Protein AF-A0A9N8EGM0-F1 (afdb_monomer)

Sequence (379 aa):
MAATSPTTTTRTTTRTMGLSFDENESVSNCSEKTCSTTTSTMASPESAFSLMVEGDYTYAPTSSAMAKSAMAILETRIGERLASSSSSGELRLLSMKESFDRSILTQFYEELMIPNFPLEEERDDLEDWLLYLDPTFSKEEEEDSDNDGPQDGTSMDVLILTIDNGTTTTILGGIAFEYYPQAQVGLLSYMVVSTEFRRLGILGTLHPVFCHALQGLHELTTQAHTPIAAILAETNTATAGDVPTQVARKRHEILFKLGYRLLQFPYVQPPLATDGESFDDIMLLLYVGNNSSNSSQSTSTSSMDTTILYKYVLDFYYSVFGTNQEPLFQDHWYFQLVTWYQQQCPSTHIQTQLPWEDVTPTFLAQMKQQQQQQQEEGK

Foldseek 3Di:
DDDDDDDPPDDDDAAFFFPDDDPDDDDDDDDDDDDDDDDDDDDDDDDDDDDDDPPPLDQDLCPDPLNVVLVVLLCVLVVVVCVVVPQDWDKGKDKLQNPNDLVVLVCCCVVKVCVRRVDPQHDDDSVVVCCQRPPVNVPPVVVPDPPPDDPQAKHKMKIWIWTGRPPDIDTAWIWIKIAQAQLLEIEGRHTTGDNVNPPSCSCLSCVVSVLVSSQSVNCVSVVDNDGRQWYKYKGFACVRPVDPSVSRQVVVVVCLVSQKWFWLALDWADRLDPPGDIHRRMTMITRPDCPDDDPPDDPPDQKDFLVSVLSVVVSNCCNRPNPVCVVVCCPPLVNLLSVVCCVVPRIIGTHNDDDDHNNNVVSSVVSVVVVVVVVVVVD

Solvent-accessible surface area (backbone atoms only — not comparable to full-atom values): 22826 Å² total; per-residue (Å²): 139,84,85,79,77,82,82,81,78,82,77,88,80,71,64,58,60,50,69,67,75,80,92,82,73,85,86,76,88,80,83,86,80,90,82,91,84,86,90,82,91,82,83,89,89,83,90,86,83,91,73,89,71,86,70,81,69,76,71,49,52,60,78,30,75,59,26,51,54,33,47,58,54,45,51,55,58,48,44,66,59,36,71,75,66,82,60,77,53,51,78,46,68,44,34,33,59,72,59,64,46,71,67,60,53,50,48,45,40,62,70,47,43,41,77,36,40,72,51,66,94,52,45,84,54,70,67,60,52,42,57,65,38,39,83,69,54,65,59,67,64,58,77,77,50,95,63,93,59,86,77,84,57,69,45,54,43,36,41,38,35,34,35,38,55,91,84,54,76,45,72,45,31,38,40,34,33,38,35,35,64,92,32,34,30,28,37,47,75,44,62,50,57,35,80,92,52,55,93,67,50,58,67,76,46,45,47,62,35,52,56,53,34,47,42,41,52,46,25,54,74,68,75,40,96,63,80,62,73,43,42,36,34,69,35,41,33,59,74,28,88,79,49,60,42,68,58,33,47,50,47,50,55,52,42,41,74,70,21,35,30,42,42,66,49,65,41,55,46,74,40,86,46,99,87,50,70,65,35,69,39,36,41,43,28,37,55,73,56,78,80,71,80,83,80,82,85,68,92,68,74,58,49,47,61,23,66,45,57,50,35,39,54,51,48,54,50,34,66,63,62,39,78,90,45,56,78,69,49,66,73,34,69,65,48,47,49,51,56,50,43,43,73,77,35,62,57,30,43,45,45,86,58,83,82,79,75,85,46,30,70,60,52,52,51,52,53,54,52,52,55,51,52,53,60,60,74,75,106

Structure (mmCIF, N/CA/C/O backbone):
data_AF-A0A9N8EGM0-F1
#
_entry.id   AF-A0A9N8EGM0-F1
#
loop_
_atom_site.group_PDB
_atom_site.id
_atom_site.type_symbol
_atom_site.label_atom_id
_atom_site.label_alt_id
_atom_site.label_comp_id
_atom_site.label_asym_id
_atom_site.label_entity_id
_atom_site.label_seq_id
_atom_site.pdbx_PDB_ins_code
_atom_site.Cartn_x
_atom_site.Cartn_y
_atom_site.Cartn_z
_atom_site.occupancy
_atom_site.B_iso_or_equiv
_atom_site.auth_seq_id
_atom_site.auth_comp_id
_atom_site.auth_asym_id
_atom_site.auth_atom_id
_atom_site.pdbx_PDB_model_num
ATOM 1 N N . MET A 1 1 ? -1.910 -49.628 -32.314 1.00 38.88 1 MET A N 1
ATOM 2 C CA . MET A 1 1 ? -1.921 -49.003 -30.977 1.00 38.88 1 MET A CA 1
ATOM 3 C C . MET A 1 1 ? -1.438 -47.578 -31.160 1.00 38.88 1 MET A C 1
ATOM 5 O O . MET A 1 1 ? -0.250 -47.377 -31.356 1.00 38.88 1 MET A O 1
ATOM 9 N N . ALA A 1 2 ? -2.371 -46.634 -31.267 1.00 32.16 2 ALA A N 1
ATOM 10 C CA . ALA A 1 2 ? -2.066 -45.214 -31.396 1.00 32.16 2 ALA A CA 1
ATOM 11 C C . ALA A 1 2 ? -2.042 -44.620 -29.985 1.00 32.16 2 ALA A C 1
ATOM 13 O O . ALA A 1 2 ? -3.031 -44.738 -29.263 1.00 32.16 2 ALA A O 1
ATOM 14 N N . ALA A 1 3 ? -0.900 -44.067 -29.584 1.00 28.73 3 ALA A N 1
ATOM 15 C CA . ALA A 1 3 ? -0.758 -43.348 -28.329 1.00 28.73 3 ALA A CA 1
ATOM 16 C C . ALA A 1 3 ? -1.351 -41.946 -28.512 1.00 28.73 3 ALA A C 1
ATOM 18 O O . ALA A 1 3 ? -0.876 -41.163 -29.331 1.00 28.73 3 ALA A O 1
ATOM 19 N N . THR A 1 4 ? -2.430 -41.665 -27.792 1.00 28.89 4 THR A N 1
ATOM 20 C CA . THR A 1 4 ? -3.012 -40.332 -27.659 1.00 28.89 4 THR A CA 1
ATOM 21 C C . THR A 1 4 ? -2.187 -39.539 -26.652 1.00 28.89 4 THR A C 1
ATOM 23 O O . THR A 1 4 ? -2.102 -39.931 -25.488 1.00 28.89 4 THR A O 1
ATOM 26 N N . SER A 1 5 ? -1.571 -38.448 -27.103 1.00 27.02 5 SER A N 1
ATOM 27 C CA . SER A 1 5 ? -0.912 -37.471 -26.235 1.00 27.02 5 SER A CA 1
ATOM 28 C C . SER A 1 5 ? -1.939 -36.788 -25.321 1.00 27.02 5 SER A C 1
ATOM 30 O O . SER A 1 5 ? -3.056 -36.526 -25.776 1.00 27.02 5 SER A O 1
ATOM 32 N N . PRO A 1 6 ? -1.596 -36.489 -24.057 1.00 27.73 6 PRO A N 1
ATOM 33 C CA . PRO A 1 6 ? -2.496 -35.785 -23.159 1.00 27.73 6 PRO A CA 1
ATOM 34 C C . PRO A 1 6 ? -2.598 -34.315 -23.573 1.00 27.73 6 PRO A C 1
ATOM 36 O O . PRO A 1 6 ? -1.595 -33.618 -23.716 1.00 27.73 6 PRO A O 1
ATOM 39 N N . THR A 1 7 ? -3.827 -33.851 -23.773 1.00 26.02 7 THR A N 1
ATOM 40 C CA . THR A 1 7 ? -4.149 -32.436 -23.944 1.00 26.02 7 THR A CA 1
ATOM 41 C C . THR A 1 7 ? -4.064 -31.768 -22.575 1.00 26.02 7 THR A C 1
ATOM 43 O O . THR A 1 7 ? -4.997 -31.860 -21.777 1.00 26.02 7 THR A O 1
ATOM 46 N N . THR A 1 8 ? -2.938 -31.124 -22.276 1.00 24.61 8 THR A N 1
ATOM 47 C CA . THR A 1 8 ? -2.815 -30.256 -21.101 1.00 24.61 8 THR A CA 1
ATOM 48 C C . THR A 1 8 ? -3.706 -29.043 -21.331 1.00 24.61 8 THR A C 1
ATOM 50 O O . THR A 1 8 ? -3.424 -28.201 -22.178 1.00 24.61 8 THR A O 1
ATOM 53 N N . THR A 1 9 ? -4.837 -29.000 -20.632 1.00 23.77 9 THR A N 1
ATOM 54 C CA . THR A 1 9 ? -5.696 -27.817 -20.594 1.00 23.77 9 THR A CA 1
ATOM 55 C C . THR A 1 9 ? -5.138 -26.930 -19.491 1.00 23.77 9 THR A C 1
ATOM 57 O O . THR A 1 9 ? -5.425 -27.159 -18.320 1.00 23.77 9 THR A O 1
ATOM 60 N N . THR A 1 10 ? -4.268 -25.989 -19.849 1.00 24.66 10 THR A N 1
ATOM 61 C CA . THR A 1 10 ? -3.807 -24.939 -18.937 1.00 24.66 10 THR A CA 1
ATOM 62 C C . THR A 1 10 ? -5.006 -24.067 -18.592 1.00 24.66 10 THR A C 1
ATOM 64 O O . THR A 1 10 ? -5.648 -23.485 -19.468 1.00 24.66 10 THR A O 1
ATOM 67 N N . ARG A 1 11 ? -5.372 -24.070 -17.313 1.00 22.64 11 ARG A N 1
ATOM 68 C CA . ARG A 1 11 ? -6.429 -23.233 -16.760 1.00 22.64 11 ARG A CA 1
ATOM 69 C C . ARG A 1 11 ? -5.719 -22.004 -16.206 1.00 22.64 11 ARG A C 1
ATOM 71 O O . ARG A 1 11 ? -5.099 -22.097 -15.161 1.00 22.64 11 ARG A O 1
ATOM 78 N N . THR A 1 12 ? -5.732 -20.919 -16.969 1.00 25.48 12 THR A N 1
ATOM 79 C CA . THR A 1 12 ? -5.221 -19.618 -16.531 1.00 25.48 12 THR A CA 1
ATOM 80 C C . THR A 1 12 ? -6.223 -19.054 -15.527 1.00 25.48 12 THR A C 1
ATOM 82 O O . THR A 1 12 ? -7.371 -18.791 -15.897 1.00 25.48 12 THR A O 1
ATOM 85 N N . THR A 1 13 ? -5.828 -18.980 -14.259 1.00 27.70 13 THR A N 1
ATOM 86 C CA . THR A 1 13 ? -6.572 -18.295 -13.195 1.00 27.70 13 THR A CA 1
ATOM 87 C C . THR A 1 13 ? -5.929 -16.923 -12.999 1.00 27.70 13 THR A C 1
ATOM 89 O O . THR A 1 13 ? -4.714 -16.785 -13.094 1.00 27.70 13 THR A O 1
ATOM 92 N N . THR A 1 14 ? -6.755 -15.900 -12.827 1.00 32.53 14 THR A N 1
ATOM 93 C CA . THR A 1 14 ? -6.389 -14.481 -12.902 1.00 32.53 14 THR A CA 1
ATOM 94 C C . THR A 1 14 ? -6.472 -13.889 -11.487 1.00 32.53 14 THR A C 1
ATOM 96 O O . THR A 1 14 ? -7.523 -14.050 -10.872 1.00 32.53 14 THR A O 1
ATOM 99 N N . ARG A 1 15 ? -5.366 -13.288 -11.004 1.00 44.50 15 ARG A N 1
ATOM 100 C CA . ARG A 1 15 ? -5.116 -12.666 -9.681 1.00 44.50 15 ARG A CA 1
ATOM 101 C C . ARG A 1 15 ? -5.766 -11.258 -9.532 1.00 44.50 15 ARG A C 1
ATOM 103 O O . ARG A 1 15 ? -6.299 -10.757 -10.503 1.00 44.50 15 ARG A O 1
ATOM 110 N N . THR A 1 16 ? -5.791 -10.582 -8.373 1.00 40.62 16 THR A N 1
ATOM 111 C CA . THR A 1 16 ? -6.508 -9.301 -8.191 1.00 40.62 16 THR A CA 1
ATOM 112 C C . THR A 1 16 ? -6.290 -8.644 -6.826 1.00 40.62 16 THR A C 1
ATOM 114 O O . THR A 1 16 ? -6.201 -9.268 -5.782 1.00 40.62 16 THR A O 1
ATOM 117 N N . MET A 1 17 ? -6.311 -7.310 -6.802 1.00 37.22 17 MET A N 1
ATOM 118 C CA . MET A 1 17 ? -6.291 -6.499 -5.580 1.00 37.22 17 MET A CA 1
ATOM 119 C C . MET A 1 17 ? -7.716 -6.163 -5.089 1.00 37.22 17 MET A C 1
ATOM 121 O O . MET A 1 17 ? -8.394 -5.257 -5.586 1.00 37.22 17 MET A O 1
ATOM 125 N N . GLY A 1 18 ? -8.196 -6.914 -4.098 1.00 37.28 18 GLY A N 1
ATOM 126 C CA . GLY A 1 18 ? -9.577 -6.942 -3.604 1.00 37.28 18 GLY A CA 1
ATOM 127 C C . GLY A 1 18 ? -10.049 -5.830 -2.645 1.00 37.28 18 GLY A C 1
ATOM 128 O O . GLY A 1 18 ? -10.349 -6.118 -1.497 1.00 37.28 18 GLY A O 1
ATOM 129 N N . LEU A 1 19 ? -10.279 -4.574 -3.059 1.00 52.28 19 LEU A N 1
ATOM 130 C CA . LEU A 1 19 ? -11.170 -3.730 -2.228 1.00 52.28 19 LEU A CA 1
ATOM 131 C C . LEU A 1 19 ? -12.588 -4.325 -2.238 1.00 52.28 19 LEU A C 1
ATOM 133 O O . LEU A 1 19 ? -13.253 -4.357 -3.281 1.00 52.28 19 LEU A O 1
ATOM 137 N N . SER A 1 20 ? -13.081 -4.781 -1.098 1.00 40.19 20 SER A N 1
ATOM 138 C CA . SER A 1 20 ? -14.427 -5.332 -1.015 1.00 40.19 20 SER A CA 1
ATOM 139 C C . SER A 1 20 ? -15.485 -4.239 -0.890 1.00 40.19 20 SER A C 1
ATOM 141 O O . SER A 1 20 ? -15.407 -3.339 -0.047 1.00 40.19 20 SER A O 1
ATOM 143 N N . PHE A 1 21 ? -16.525 -4.339 -1.714 1.00 55.41 21 PHE A N 1
ATOM 144 C CA . PHE A 1 21 ? -17.699 -3.477 -1.633 1.00 55.41 21 PHE A CA 1
ATOM 145 C C . PHE A 1 21 ? -18.965 -4.284 -1.890 1.00 55.41 21 PHE A C 1
ATOM 147 O O . PHE A 1 21 ? -18.980 -5.162 -2.744 1.00 55.41 21 PHE A O 1
ATOM 154 N N . ASP A 1 22 ? -20.029 -3.944 -1.166 1.00 42.53 22 ASP A N 1
ATOM 155 C CA . ASP A 1 22 ? -21.383 -4.379 -1.491 1.00 42.53 22 ASP A CA 1
ATOM 156 C C . ASP A 1 22 ? -21.925 -3.543 -2.657 1.00 42.53 22 ASP A C 1
ATOM 158 O O . ASP A 1 22 ? -21.827 -2.313 -2.656 1.00 42.53 22 ASP A O 1
ATOM 162 N N . GLU A 1 23 ? -22.517 -4.216 -3.645 1.00 40.66 23 GLU A N 1
ATOM 163 C CA . GLU A 1 23 ? -22.975 -3.637 -4.920 1.00 40.66 23 GLU A CA 1
ATOM 164 C C . GLU A 1 23 ? -24.218 -2.732 -4.802 1.00 40.66 23 GLU A C 1
ATOM 166 O O . GLU A 1 23 ? -24.586 -2.044 -5.752 1.00 40.66 23 GLU A O 1
ATOM 171 N N . ASN A 1 24 ? -24.860 -2.673 -3.634 1.00 35.03 24 ASN A N 1
ATOM 172 C CA . ASN A 1 24 ? -26.132 -1.980 -3.441 1.00 35.03 24 ASN A CA 1
ATOM 173 C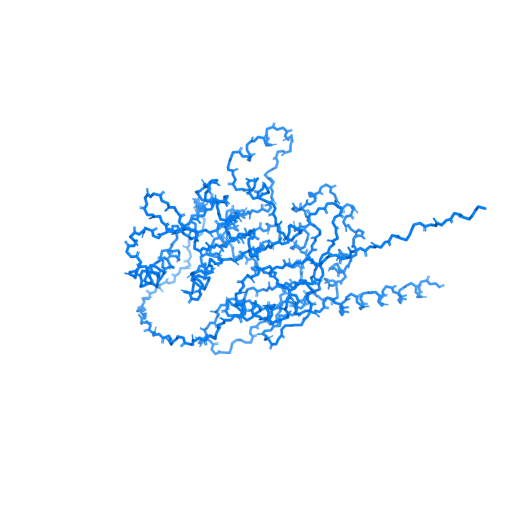 C . ASN A 1 24 ? -26.014 -0.841 -2.432 1.00 35.03 24 ASN A C 1
ATOM 175 O O . ASN A 1 24 ? -26.477 -1.009 -1.314 1.00 35.03 24 ASN A O 1
ATOM 179 N N . GLU A 1 25 ? -25.464 0.326 -2.790 1.00 38.78 25 GLU A N 1
ATOM 180 C CA . GLU A 1 25 ? -25.809 1.567 -2.070 1.00 38.78 25 GLU A CA 1
ATOM 181 C C . GLU A 1 25 ? -25.301 2.852 -2.741 1.00 38.78 25 GLU A C 1
ATOM 183 O O . GLU A 1 25 ? -24.112 3.062 -2.985 1.00 38.78 25 GLU A O 1
ATOM 188 N N . SER A 1 26 ? -26.244 3.758 -3.002 1.00 33.50 26 SER A N 1
ATOM 189 C CA . SER A 1 26 ? -26.018 5.091 -3.556 1.00 33.50 26 SER A CA 1
ATOM 190 C C . SER A 1 26 ? -25.208 5.979 -2.606 1.00 33.50 26 SER A C 1
ATOM 192 O O . SER A 1 26 ? -25.538 6.114 -1.428 1.00 33.50 26 SER A O 1
ATOM 194 N N . VAL A 1 27 ? -24.183 6.644 -3.140 1.00 33.25 27 VAL A N 1
ATOM 195 C CA . VAL A 1 27 ? -23.317 7.575 -2.405 1.00 33.25 27 VAL A CA 1
ATOM 196 C C . VAL A 1 27 ? -24.083 8.864 -2.081 1.00 33.25 27 VAL A C 1
ATOM 198 O O . VAL A 1 27 ? -24.396 9.641 -2.981 1.00 33.25 27 VAL A O 1
ATOM 201 N N . SER A 1 28 ? -24.367 9.118 -0.802 1.00 32.62 28 SER A N 1
ATOM 202 C CA . SER A 1 28 ? -24.868 10.415 -0.334 1.00 32.62 28 SER A CA 1
ATOM 203 C C . SER A 1 28 ? -23.703 11.376 -0.076 1.00 32.62 28 SER A C 1
ATOM 205 O O . SER A 1 28 ? -22.815 11.076 0.722 1.00 32.62 28 SER A O 1
ATOM 207 N N . ASN A 1 29 ? -23.715 12.541 -0.726 1.00 28.80 29 ASN A N 1
ATOM 208 C CA . ASN A 1 29 ? -22.744 13.613 -0.496 1.00 28.80 29 ASN A CA 1
ATOM 209 C C . ASN A 1 29 ? -22.949 14.242 0.893 1.00 28.80 29 ASN A C 1
ATOM 211 O O . ASN A 1 29 ? -23.979 14.868 1.138 1.00 28.80 29 ASN A O 1
ATOM 215 N N . CYS A 1 30 ? -21.958 14.120 1.778 1.00 29.62 30 CYS A N 1
ATOM 216 C CA . CYS A 1 30 ? -21.885 14.890 3.021 1.00 29.62 30 CYS A CA 1
ATOM 217 C C . CYS A 1 30 ? -21.106 16.188 2.774 1.00 29.62 30 CYS A C 1
ATOM 219 O O . CYS A 1 30 ? -19.978 16.160 2.291 1.00 29.62 30 CYS A O 1
ATOM 221 N N . SER A 1 31 ? -21.727 17.325 3.089 1.00 30.48 31 SER A N 1
ATOM 222 C CA . SER A 1 31 ? -21.170 18.670 2.929 1.00 30.48 31 SER A CA 1
ATOM 223 C C . SER A 1 31 ? -20.114 18.989 3.992 1.00 30.48 31 SER A C 1
ATOM 225 O O . SER A 1 31 ? -20.385 18.862 5.188 1.00 30.48 31 SER A O 1
ATOM 227 N N . GLU A 1 32 ? -18.950 19.467 3.559 1.00 31.20 32 GLU A N 1
ATOM 228 C CA . GLU A 1 32 ? -17.853 19.923 4.416 1.00 31.20 32 GLU A CA 1
ATOM 229 C C . GLU A 1 32 ? -18.205 21.222 5.164 1.00 31.20 32 GLU A C 1
ATOM 231 O O . GLU A 1 32 ? -18.723 22.179 4.585 1.00 31.20 32 GLU A O 1
ATOM 236 N N . LYS A 1 33 ? -17.897 21.269 6.468 1.00 30.83 33 LYS A N 1
ATOM 237 C CA . LYS A 1 33 ? -17.886 22.496 7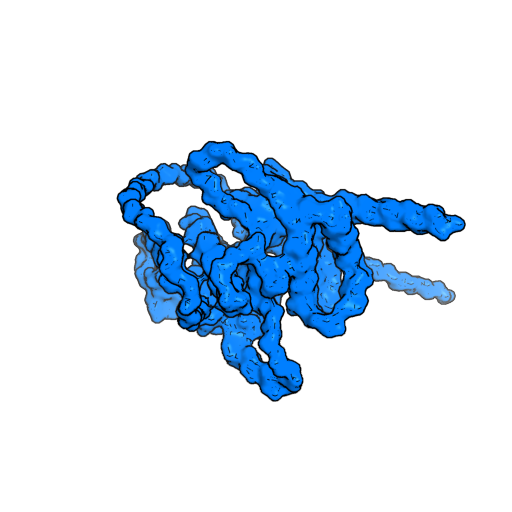.280 1.00 30.83 33 LYS A CA 1
ATOM 238 C C . LYS A 1 33 ? -16.440 22.942 7.496 1.00 30.83 33 LYS A C 1
ATOM 240 O O . LYS A 1 33 ? -15.604 22.168 7.948 1.00 30.83 33 LYS A O 1
ATOM 245 N N . THR A 1 34 ? -16.181 24.209 7.198 1.00 28.80 34 THR A N 1
ATOM 246 C CA . THR A 1 34 ? -14.891 24.899 7.320 1.00 28.80 34 THR A CA 1
ATOM 247 C C . THR A 1 34 ? -14.480 25.129 8.778 1.00 28.80 34 THR A C 1
ATOM 249 O O . THR A 1 34 ? -15.275 25.652 9.561 1.00 28.80 34 THR A O 1
ATOM 252 N N . CYS A 1 35 ? -13.223 24.821 9.116 1.00 26.72 35 CYS A N 1
ATOM 253 C CA . CYS A 1 35 ? -12.574 25.159 10.387 1.00 26.72 35 CYS A CA 1
ATOM 254 C C . CYS A 1 35 ? -11.523 26.263 10.159 1.00 26.72 35 CYS A C 1
ATOM 256 O O . CYS A 1 35 ? -10.780 26.218 9.181 1.00 26.72 35 CYS A O 1
ATOM 258 N N . SER A 1 36 ? -11.490 27.276 11.027 1.00 26.17 36 SER A N 1
ATOM 259 C CA . SER A 1 36 ? -10.617 28.453 10.928 1.00 26.17 36 SER A CA 1
ATOM 260 C C . SER A 1 36 ? -9.277 28.240 11.637 1.00 26.17 36 SER A C 1
ATOM 262 O O . SER A 1 36 ? -9.265 27.874 12.812 1.00 26.17 36 SER A O 1
ATOM 264 N N . THR A 1 37 ? -8.166 28.546 10.966 1.00 29.00 37 THR A N 1
ATOM 265 C CA . THR A 1 37 ? -6.802 28.424 11.510 1.00 29.00 37 THR A CA 1
ATOM 266 C C . THR A 1 37 ? -6.198 29.796 11.821 1.00 29.00 37 THR A C 1
ATOM 268 O O . THR A 1 37 ? -6.282 30.721 11.015 1.00 29.00 37 THR A O 1
ATOM 271 N N . THR A 1 38 ? -5.565 29.919 12.988 1.00 26.30 38 THR A N 1
ATOM 272 C CA . THR A 1 38 ? -4.869 31.124 13.465 1.00 26.30 38 THR A CA 1
ATOM 273 C C . THR A 1 38 ? -3.389 31.071 13.073 1.00 26.30 38 THR A C 1
ATOM 275 O O . THR A 1 38 ? -2.711 30.084 13.345 1.00 26.30 38 THR A O 1
ATOM 278 N N . THR A 1 39 ? -2.871 32.130 12.451 1.00 28.05 39 THR A N 1
ATOM 279 C CA . THR A 1 39 ? -1.471 32.255 12.005 1.00 28.05 39 THR A CA 1
ATOM 280 C C . THR A 1 39 ? -0.544 32.748 13.118 1.00 28.05 39 THR A C 1
ATOM 282 O O . THR A 1 39 ? -0.820 33.777 13.733 1.00 28.05 39 THR A O 1
ATOM 285 N N . SER A 1 40 ? 0.585 32.060 13.316 1.00 28.16 40 SER A N 1
ATOM 286 C CA . SER A 1 40 ? 1.709 32.489 14.159 1.00 28.16 40 SER A CA 1
ATOM 287 C C . SER A 1 40 ? 2.974 32.620 13.306 1.00 28.16 40 SER A C 1
ATOM 289 O O . SER A 1 40 ? 3.268 31.753 12.485 1.00 28.16 40 SER A O 1
ATOM 291 N N . THR A 1 41 ? 3.694 33.724 13.481 1.00 33.88 41 THR A N 1
ATOM 292 C CA . THR A 1 41 ? 4.868 34.133 12.701 1.00 33.88 41 THR A CA 1
ATOM 293 C C . THR A 1 41 ? 6.141 33.528 13.300 1.00 33.88 41 THR A C 1
ATOM 295 O O . THR A 1 41 ? 6.397 33.723 14.487 1.00 33.88 41 THR A O 1
ATOM 298 N N . MET A 1 42 ? 6.969 32.849 12.498 1.00 31.95 42 MET A N 1
ATOM 299 C CA . MET A 1 42 ? 8.294 32.369 12.921 1.00 31.95 42 MET A CA 1
ATOM 300 C C . MET A 1 42 ? 9.434 32.990 12.110 1.00 31.95 42 MET A C 1
ATOM 302 O O . MET A 1 42 ? 9.303 33.268 10.919 1.00 31.95 42 MET A O 1
ATOM 306 N N . ALA A 1 43 ? 10.532 33.240 12.824 1.00 34.34 43 ALA A N 1
ATOM 307 C CA . ALA A 1 43 ? 11.764 33.861 12.363 1.00 34.34 43 ALA A CA 1
ATOM 308 C C . ALA A 1 43 ? 12.716 32.853 11.691 1.00 34.34 43 ALA A C 1
ATOM 310 O O . ALA A 1 43 ? 12.658 31.652 11.939 1.00 34.34 43 ALA A O 1
ATOM 311 N N . SER A 1 44 ? 13.596 33.395 10.849 1.00 38.66 44 SER A N 1
ATOM 312 C CA . SER A 1 44 ? 14.546 32.703 9.967 1.00 38.66 44 SER A CA 1
ATOM 313 C C . SER A 1 44 ? 15.661 31.953 10.716 1.00 38.66 44 SER A C 1
ATOM 315 O O . SER A 1 44 ? 16.240 32.544 11.632 1.00 38.66 44 SER A O 1
ATOM 317 N N . PRO A 1 45 ? 16.060 30.738 10.281 1.00 40.72 45 PRO A N 1
ATOM 318 C CA . PRO A 1 45 ? 17.259 30.076 10.774 1.00 40.72 45 PRO A CA 1
ATOM 319 C C . PRO A 1 45 ? 18.296 29.890 9.655 1.00 40.72 45 PRO A C 1
ATOM 321 O O . PRO A 1 45 ? 18.153 29.041 8.783 1.00 40.72 45 PRO A O 1
ATOM 324 N N . GLU A 1 46 ? 19.390 30.639 9.723 1.00 35.53 46 GLU A N 1
ATOM 325 C CA . GLU A 1 46 ? 20.666 30.215 9.143 1.00 35.53 46 GLU A CA 1
ATOM 326 C C . GLU A 1 46 ? 21.718 30.307 10.253 1.00 35.53 46 GLU A C 1
ATOM 328 O O . GLU A 1 46 ? 21.698 31.256 11.033 1.00 35.53 46 GLU A O 1
ATOM 333 N N . SER A 1 47 ? 22.632 29.331 10.305 1.00 41.19 47 SER A N 1
ATOM 334 C CA . SER A 1 47 ? 23.779 29.222 11.230 1.00 41.19 47 SER A CA 1
ATOM 335 C C . SER A 1 47 ? 23.578 28.434 12.539 1.00 41.19 47 SER A C 1
ATOM 337 O O . SER A 1 47 ? 23.791 28.960 13.631 1.00 41.19 47 SER A O 1
ATOM 339 N N . ALA A 1 48 ? 23.323 27.126 12.424 1.00 38.22 48 ALA A N 1
ATOM 340 C CA . ALA A 1 48 ? 23.796 26.133 13.399 1.00 38.22 48 ALA A CA 1
ATOM 341 C C . ALA A 1 48 ? 23.814 24.730 12.762 1.00 38.22 48 ALA A C 1
ATOM 343 O O . ALA A 1 48 ? 22.846 23.986 12.864 1.00 38.22 48 ALA A O 1
ATOM 344 N N . PHE A 1 49 ? 24.902 24.370 12.078 1.00 44.62 49 PHE A N 1
ATOM 345 C CA . PHE A 1 49 ? 25.137 22.996 11.623 1.00 44.62 49 PHE A CA 1
ATOM 346 C C . PHE A 1 49 ? 26.459 22.502 12.209 1.00 44.62 49 PHE A C 1
ATOM 348 O O . PHE A 1 49 ? 27.457 23.220 12.167 1.00 44.62 49 PHE A O 1
ATOM 355 N N . SER A 1 50 ? 26.442 21.267 12.713 1.00 42.28 50 SER A N 1
ATOM 356 C CA . SER A 1 50 ? 27.547 20.519 13.335 1.00 42.28 50 SER A CA 1
ATOM 357 C C . SER A 1 50 ? 27.573 20.500 14.871 1.00 42.28 50 SER A C 1
ATOM 359 O O . SER A 1 50 ? 28.532 20.901 15.527 1.00 42.28 50 SER A O 1
ATOM 361 N N . LEU A 1 51 ? 26.497 19.956 15.438 1.00 41.22 51 LEU A N 1
ATOM 362 C CA . LEU A 1 51 ? 26.537 19.113 16.632 1.00 41.22 51 LEU A CA 1
ATOM 363 C C . LEU A 1 51 ? 25.691 17.889 16.278 1.00 41.22 51 LEU A C 1
ATOM 365 O O . LEU A 1 51 ? 24.533 18.046 15.900 1.00 41.22 51 LEU A O 1
ATOM 369 N N . MET A 1 52 ? 26.307 16.706 16.291 1.00 41.47 52 MET A N 1
ATOM 370 C CA . MET A 1 52 ? 25.649 15.427 16.025 1.00 41.47 52 MET A CA 1
ATOM 371 C C . MET A 1 52 ? 24.468 15.271 16.981 1.00 41.47 52 MET A C 1
ATOM 373 O O . MET A 1 52 ? 24.653 15.076 18.180 1.00 41.47 52 MET A O 1
ATOM 377 N N . VAL A 1 53 ? 23.260 15.423 16.447 1.00 48.22 53 VAL A N 1
ATOM 378 C CA . VAL A 1 53 ? 22.042 14.999 17.121 1.00 48.22 53 VAL A CA 1
ATOM 379 C C . VAL A 1 53 ? 21.970 13.502 16.858 1.00 48.22 53 VAL A C 1
ATOM 381 O O . VAL A 1 53 ? 21.717 13.095 15.727 1.00 48.22 53 VAL A O 1
ATOM 384 N N . GLU A 1 54 ? 22.254 12.689 17.874 1.00 55.25 54 GLU A N 1
ATOM 385 C CA . GLU A 1 54 ? 21.725 11.325 17.942 1.00 55.25 54 GLU A CA 1
ATOM 386 C C . GLU A 1 54 ? 20.200 11.476 17.970 1.00 55.25 54 GLU A C 1
ATOM 388 O O . GLU A 1 54 ? 19.587 11.664 19.020 1.00 55.25 54 GLU A O 1
ATOM 393 N N . GLY A 1 55 ? 19.606 11.577 16.781 1.00 59.00 55 GLY A N 1
ATOM 394 C CA . GLY A 1 55 ? 18.168 11.610 16.615 1.00 59.00 55 GLY A CA 1
ATOM 395 C C . GLY A 1 55 ? 17.655 10.234 16.983 1.00 59.00 55 GLY A C 1
ATOM 396 O O . GLY A 1 55 ? 17.967 9.261 16.304 1.00 59.00 55 GLY A O 1
ATOM 397 N N . ASP A 1 56 ? 16.919 10.148 18.082 1.00 76.88 56 ASP A N 1
ATOM 398 C CA . ASP A 1 56 ? 16.145 8.962 18.418 1.00 76.88 56 ASP A CA 1
ATOM 399 C C . ASP A 1 56 ? 15.046 8.826 17.349 1.00 76.88 56 ASP A C 1
ATOM 401 O O . ASP A 1 56 ? 14.015 9.502 17.404 1.00 76.88 56 ASP A O 1
ATOM 405 N N . TYR A 1 57 ? 15.324 8.048 16.297 1.00 79.56 57 TYR A N 1
ATOM 406 C CA . TYR A 1 57 ? 14.369 7.717 15.240 1.00 79.56 57 TYR A CA 1
ATOM 407 C C . TYR A 1 57 ? 13.349 6.721 15.802 1.00 79.56 57 TYR A C 1
ATOM 409 O O . TYR A 1 57 ? 13.390 5.526 15.520 1.00 79.56 57 TYR A O 1
ATOM 417 N N . THR A 1 58 ? 12.444 7.200 16.656 1.00 89.69 58 THR A N 1
ATOM 418 C CA . THR A 1 58 ? 11.438 6.342 17.280 1.00 89.69 58 THR A CA 1
ATOM 419 C C . THR A 1 58 ? 10.254 6.130 16.334 1.00 89.69 58 THR A C 1
ATOM 421 O O . THR A 1 58 ? 9.522 7.066 16.004 1.00 89.69 58 THR A O 1
ATOM 424 N N . TYR A 1 59 ? 10.024 4.882 15.924 1.00 95.19 59 TYR A N 1
ATOM 425 C CA . TYR A 1 59 ? 8.846 4.495 15.150 1.00 95.19 59 TYR A CA 1
ATOM 426 C C . TYR A 1 59 ? 7.617 4.351 16.062 1.00 95.19 59 TYR A C 1
ATOM 428 O O . TYR A 1 59 ? 7.489 3.363 16.779 1.00 95.19 59 TYR A O 1
ATOM 436 N N . ALA A 1 60 ? 6.723 5.344 16.052 1.00 96.94 60 ALA A N 1
ATOM 437 C CA . ALA A 1 60 ? 5.505 5.348 16.876 1.00 96.94 60 ALA A CA 1
ATOM 438 C C . ALA A 1 60 ? 4.302 5.976 16.137 1.00 96.94 60 ALA A C 1
ATOM 440 O O . ALA A 1 60 ? 3.796 7.040 16.536 1.00 96.94 60 ALA A O 1
ATOM 441 N N . PRO A 1 61 ? 3.852 5.381 15.013 1.00 96.88 61 PRO A N 1
ATOM 442 C CA . PRO A 1 61 ? 2.838 5.984 14.152 1.00 96.88 61 PRO A CA 1
ATOM 443 C C . PRO A 1 61 ? 1.502 6.215 14.871 1.00 96.88 61 PRO A C 1
ATOM 445 O O . PRO A 1 61 ? 0.845 7.229 14.609 1.00 96.88 61 PRO A O 1
ATOM 448 N N . THR A 1 62 ? 1.116 5.344 15.811 1.00 97.56 62 THR A N 1
ATOM 449 C CA . THR A 1 62 ? -0.170 5.441 16.531 1.00 97.56 62 THR A CA 1
ATOM 450 C C . THR A 1 62 ? -0.181 6.543 17.593 1.00 97.56 62 THR A C 1
ATOM 452 O O . THR A 1 62 ? -1.227 7.122 17.895 1.00 97.56 62 THR A O 1
ATOM 455 N N . SER A 1 63 ? 0.995 6.918 18.100 1.00 97.31 63 SER A N 1
ATOM 456 C CA . SER A 1 63 ? 1.173 7.992 19.082 1.00 97.31 63 SER A CA 1
ATOM 457 C C . SER A 1 63 ? 1.362 9.380 18.448 1.00 97.31 63 SER A C 1
ATOM 459 O O . SER A 1 63 ? 1.404 10.397 19.162 1.00 97.31 63 SER A O 1
ATOM 461 N N . SER A 1 64 ? 1.449 9.449 17.115 1.00 96.94 64 SER A N 1
ATOM 462 C CA . SER A 1 64 ? 1.664 10.683 16.357 1.00 96.94 64 SER A CA 1
ATOM 463 C C . SER A 1 64 ? 0.520 11.696 16.520 1.00 96.94 64 SER A C 1
ATOM 465 O O . SER A 1 64 ? -0.631 11.358 16.813 1.00 96.94 64 SER A O 1
ATOM 467 N N . ALA A 1 65 ? 0.814 12.982 16.294 1.00 97.19 65 ALA A N 1
ATOM 468 C CA . ALA A 1 65 ? -0.218 14.025 16.271 1.00 97.19 65 ALA A CA 1
ATOM 469 C C . ALA A 1 65 ? -1.282 13.755 15.188 1.00 97.19 65 ALA A C 1
ATOM 471 O O . ALA A 1 65 ? -2.460 14.064 15.378 1.00 97.19 65 ALA A O 1
ATOM 472 N N . MET A 1 66 ? -0.867 13.141 14.076 1.00 96.94 66 MET A N 1
ATOM 473 C CA . MET A 1 66 ? -1.746 12.776 12.973 1.00 96.94 66 MET A CA 1
ATOM 474 C C . MET A 1 66 ? -2.720 11.665 13.369 1.00 96.94 66 MET A C 1
ATOM 476 O O . MET A 1 66 ? -3.923 11.824 13.168 1.00 96.94 66 MET A O 1
ATOM 480 N N . ALA A 1 67 ? -2.226 10.600 14.008 1.00 97.94 67 ALA A N 1
ATOM 481 C CA . ALA A 1 67 ? -3.060 9.526 14.538 1.00 97.94 67 ALA A CA 1
ATOM 482 C C . ALA A 1 67 ? -4.049 10.044 15.587 1.00 97.94 67 ALA A C 1
ATOM 484 O O . ALA A 1 67 ? -5.243 9.792 15.475 1.00 97.94 67 ALA A O 1
ATOM 485 N N . LYS A 1 68 ? -3.602 10.870 16.542 1.00 98.12 68 LYS A N 1
ATOM 486 C CA . LYS A 1 68 ? -4.487 11.487 17.549 1.00 98.12 68 LYS A CA 1
ATOM 487 C C . LYS A 1 68 ? -5.611 12.313 16.917 1.00 98.12 68 LYS A C 1
ATOM 489 O O . LYS A 1 68 ? -6.766 12.199 17.323 1.00 98.12 68 LYS A O 1
ATOM 494 N N . SER A 1 69 ? -5.294 13.119 15.900 1.00 98.06 69 SER A N 1
ATOM 495 C CA . SER A 1 69 ? -6.310 13.886 15.169 1.00 98.06 69 SER A CA 1
ATOM 496 C C . SER A 1 69 ? -7.272 12.979 14.398 1.00 98.06 69 SER A C 1
ATOM 498 O O . SER A 1 69 ? -8.469 13.262 14.359 1.00 98.06 69 SER A O 1
ATOM 500 N N . ALA A 1 70 ? -6.767 11.911 13.778 1.00 97.75 70 ALA A N 1
ATOM 501 C CA . ALA A 1 70 ? -7.584 10.937 13.065 1.00 97.75 70 ALA A CA 1
ATOM 502 C C . ALA A 1 70 ? -8.547 10.220 14.025 1.00 97.75 70 ALA A C 1
ATOM 504 O O . ALA A 1 70 ? -9.745 10.144 13.749 1.00 97.75 70 ALA A O 1
ATOM 505 N N . MET A 1 71 ? -8.051 9.789 15.186 1.00 98.19 71 MET A N 1
ATOM 506 C CA . MET A 1 71 ? -8.842 9.121 16.218 1.00 98.19 71 MET A CA 1
ATOM 507 C C . MET A 1 71 ? -9.960 10.012 16.754 1.00 98.19 71 MET A C 1
ATOM 509 O O . MET A 1 71 ? -11.101 9.572 16.767 1.00 98.19 71 MET A O 1
ATOM 513 N N . ALA A 1 72 ? -9.701 11.288 17.054 1.00 97.69 72 ALA A N 1
ATOM 514 C CA . ALA A 1 72 ? -10.751 12.211 17.506 1.00 97.69 72 ALA A CA 1
ATOM 515 C C . ALA A 1 72 ? -11.893 12.387 16.476 1.00 97.69 72 ALA A C 1
ATOM 517 O O . ALA A 1 72 ? -13.076 12.479 16.827 1.00 97.69 72 ALA A O 1
ATOM 518 N N . ILE A 1 73 ? -11.557 12.415 15.179 1.00 97.19 73 ILE A N 1
ATOM 519 C CA . ILE A 1 73 ? -12.550 12.471 14.094 1.00 97.19 73 ILE A CA 1
ATOM 520 C C . ILE A 1 73 ? -13.369 11.174 14.052 1.00 97.19 73 ILE A C 1
ATOM 522 O O . ILE A 1 73 ? -14.594 11.220 13.903 1.00 97.19 73 ILE A O 1
ATOM 526 N N . LEU A 1 74 ? -12.703 10.023 14.170 1.00 97.19 74 LEU A N 1
ATOM 527 C CA . LEU A 1 74 ? -13.345 8.712 14.124 1.00 97.19 74 LEU A CA 1
ATOM 528 C C . LEU A 1 74 ? -14.217 8.450 15.349 1.00 97.19 74 LEU A C 1
ATOM 530 O O . LEU A 1 74 ? -15.342 7.997 15.174 1.00 97.19 74 LEU A O 1
ATOM 534 N N . GLU A 1 75 ? -13.770 8.807 16.550 1.00 96.31 75 GLU A N 1
ATOM 535 C CA . GLU A 1 75 ? -14.552 8.723 17.788 1.00 96.31 75 GLU A CA 1
ATOM 536 C C . GLU A 1 75 ? -15.881 9.466 17.660 1.00 96.31 75 GLU A C 1
ATOM 538 O O . GLU A 1 75 ? -16.922 8.936 18.039 1.00 96.31 75 GLU A O 1
ATOM 543 N N . THR A 1 76 ? -15.874 10.657 17.054 1.00 95.31 76 THR A N 1
ATOM 544 C CA . THR A 1 76 ? -17.106 11.423 16.819 1.00 95.31 76 THR A CA 1
ATOM 545 C C . THR A 1 76 ? -18.052 10.668 15.877 1.00 95.31 76 THR A C 1
ATOM 547 O O . THR A 1 76 ? -19.216 10.449 16.203 1.00 95.31 76 THR A O 1
ATOM 550 N N . ARG A 1 77 ? -17.556 10.219 14.715 1.00 94.50 77 ARG A N 1
ATOM 551 C CA . ARG A 1 77 ? -18.384 9.567 13.679 1.00 94.50 77 ARG A CA 1
ATOM 552 C C . ARG A 1 77 ? -18.884 8.183 14.090 1.00 94.50 77 ARG A C 1
ATOM 554 O O . ARG A 1 77 ? -20.022 7.818 13.806 1.00 94.50 77 ARG A O 1
ATOM 561 N N . ILE A 1 78 ? -18.021 7.396 14.722 1.00 94.62 78 ILE A N 1
ATOM 562 C CA . ILE A 1 78 ? -18.324 6.040 15.177 1.00 94.62 78 ILE A CA 1
ATOM 563 C C . ILE A 1 78 ? -19.176 6.107 16.444 1.00 94.62 78 ILE A C 1
ATOM 565 O O . ILE A 1 78 ? -20.144 5.361 16.554 1.00 94.62 78 ILE A O 1
ATOM 569 N N . GLY A 1 79 ? -18.894 7.038 17.358 1.00 91.31 79 GLY A N 1
ATOM 570 C CA . GLY A 1 79 ? -19.679 7.249 18.572 1.00 91.31 79 GLY A CA 1
ATOM 571 C C . GLY A 1 79 ? -21.151 7.541 18.282 1.00 91.31 79 GLY A C 1
ATOM 572 O O . GLY A 1 79 ? -22.023 6.960 18.924 1.00 91.31 79 GLY A O 1
ATOM 573 N N . GLU A 1 80 ? -21.455 8.344 17.258 1.00 88.44 80 GLU A N 1
ATOM 574 C CA . GLU A 1 80 ? -22.836 8.581 16.802 1.00 88.44 80 GLU A CA 1
ATOM 575 C C . GLU A 1 80 ? -23.543 7.290 16.354 1.00 88.44 80 GLU A C 1
ATOM 577 O O . GLU A 1 80 ? -24.740 7.112 16.595 1.00 88.44 80 GLU A O 1
ATOM 582 N N . ARG A 1 81 ? -22.804 6.359 15.738 1.00 86.44 81 ARG A N 1
ATOM 583 C CA . ARG A 1 81 ? -23.324 5.053 15.316 1.00 86.44 81 ARG A CA 1
ATOM 584 C C . ARG A 1 81 ? -23.503 4.112 16.509 1.00 86.44 81 ARG A C 1
ATOM 586 O O . ARG A 1 81 ? -24.563 3.502 16.636 1.00 86.44 81 ARG A O 1
ATOM 593 N N . LEU A 1 82 ? -22.514 4.033 17.398 1.00 87.06 82 LEU A N 1
ATOM 594 C CA . LEU A 1 82 ? -22.524 3.156 18.576 1.00 87.06 82 LEU A CA 1
ATOM 595 C C . LEU A 1 82 ? -23.493 3.611 19.670 1.00 87.06 82 LEU A C 1
ATOM 597 O O . LEU A 1 82 ? -24.004 2.786 20.423 1.00 87.06 82 LEU A O 1
ATOM 601 N N . ALA A 1 83 ? -23.820 4.904 19.746 1.00 87.06 83 ALA A N 1
ATOM 602 C CA . ALA A 1 83 ? -24.837 5.404 20.672 1.00 87.06 83 ALA A CA 1
ATOM 603 C C . ALA A 1 83 ? -26.202 4.722 20.459 1.00 87.06 83 ALA A C 1
ATOM 605 O O . ALA A 1 83 ? -27.012 4.646 21.382 1.00 87.06 83 ALA A O 1
ATOM 606 N N . SER A 1 84 ? -26.446 4.179 19.261 1.00 80.50 84 SER A N 1
ATOM 607 C CA . SER A 1 84 ? -27.640 3.385 18.969 1.00 80.50 84 SER A CA 1
ATOM 608 C C . SER A 1 84 ? -27.586 1.939 19.490 1.00 80.50 84 SER A C 1
ATOM 610 O O . SER A 1 84 ? -28.642 1.330 19.656 1.00 80.50 84 SER A O 1
ATOM 612 N N . SER A 1 85 ? -26.402 1.389 19.795 1.00 76.00 85 SER A N 1
ATOM 613 C CA . SER A 1 85 ? -26.191 -0.039 20.091 1.00 76.00 85 SER A CA 1
ATOM 614 C C . SER A 1 85 ? -25.937 -0.384 21.567 1.00 76.00 85 SER A C 1
ATOM 616 O O . SER A 1 85 ? -25.715 -1.547 21.880 1.00 76.00 85 SER A O 1
ATOM 618 N N . SER A 1 86 ? -26.025 0.566 22.509 1.00 77.38 86 SER A N 1
ATOM 619 C CA . SER A 1 86 ? -25.816 0.348 23.966 1.00 77.38 86 SER A CA 1
ATOM 620 C C . SER A 1 86 ? -24.438 -0.214 24.379 1.00 77.38 86 SER A C 1
ATOM 622 O O . SER A 1 86 ? -24.194 -0.432 25.565 1.00 77.38 86 SER A O 1
ATOM 624 N N . SER A 1 87 ? -23.517 -0.415 23.436 1.00 75.19 87 SER A N 1
ATOM 625 C CA . SER A 1 87 ? -22.150 -0.880 23.666 1.00 75.19 87 SER A CA 1
ATOM 626 C C . SER A 1 87 ? -21.207 0.309 23.860 1.00 75.19 87 SER A C 1
ATOM 628 O O . SER A 1 87 ? -20.936 1.048 22.914 1.00 75.19 87 SER A O 1
ATOM 630 N N . SER A 1 88 ? -20.695 0.484 25.078 1.00 85.75 88 SER A N 1
ATOM 631 C CA . SER A 1 88 ? -19.594 1.411 25.359 1.00 85.75 88 SER A CA 1
ATOM 632 C C . SER A 1 88 ? -18.272 0.674 25.158 1.00 85.75 88 SER A C 1
ATOM 634 O O . SER A 1 88 ? -17.946 -0.196 25.961 1.00 85.75 88 SER A O 1
ATOM 636 N N . GLY A 1 89 ? -17.529 1.008 24.105 1.00 93.00 89 GLY A N 1
ATOM 637 C CA . GLY A 1 89 ? -16.178 0.494 23.870 1.00 93.00 89 GLY A CA 1
ATOM 638 C C . GLY A 1 89 ? -15.181 1.624 23.610 1.00 93.00 89 GLY A C 1
ATOM 639 O O . GLY A 1 89 ? -15.571 2.707 23.175 1.00 93.00 89 GLY A O 1
ATOM 640 N N . GLU A 1 90 ? -13.910 1.375 23.911 1.00 95.88 90 GLU A N 1
ATOM 641 C CA . GLU A 1 90 ? -12.769 2.251 23.645 1.00 95.88 90 GLU A CA 1
ATOM 642 C C . GLU A 1 90 ? -12.307 2.058 22.197 1.00 95.88 90 GLU A C 1
ATOM 644 O O . GLU A 1 90 ? -12.010 0.939 21.781 1.00 95.88 90 GLU A O 1
ATOM 649 N N . LEU A 1 91 ? -12.253 3.144 21.421 1.00 97.50 91 LEU A N 1
ATOM 650 C CA . LEU A 1 91 ? -11.721 3.113 20.061 1.00 97.50 91 LEU A CA 1
ATOM 651 C C . LEU A 1 91 ? -10.189 3.149 20.113 1.00 97.50 91 LEU A C 1
ATOM 653 O O . LEU A 1 91 ? -9.612 4.032 20.746 1.00 97.50 91 LEU A O 1
ATOM 657 N N . ARG A 1 92 ? -9.525 2.228 19.415 1.00 98.06 92 ARG A N 1
ATOM 658 C CA . ARG A 1 92 ? -8.062 2.108 19.401 1.00 98.06 92 ARG A CA 1
ATOM 659 C C . ARG A 1 92 ? -7.526 1.972 17.985 1.00 98.06 92 ARG A C 1
ATOM 661 O O . ARG A 1 92 ? -8.156 1.346 17.139 1.00 98.06 92 ARG A O 1
ATOM 668 N N . LEU A 1 93 ? -6.352 2.548 17.743 1.00 98.62 93 LEU A N 1
ATOM 669 C CA . LEU A 1 93 ? -5.559 2.319 16.539 1.00 98.62 93 LEU A CA 1
ATOM 670 C C . LEU A 1 93 ? -4.263 1.635 16.956 1.00 98.62 93 LEU A C 1
ATOM 672 O O . LEU A 1 93 ? -3.532 2.166 17.788 1.00 98.62 93 LEU A O 1
ATOM 676 N N . LEU A 1 94 ? -4.007 0.469 16.383 1.00 98.50 94 LEU A N 1
ATOM 677 C CA . LEU A 1 94 ? -2.854 -0.370 16.677 1.00 98.50 94 LEU A CA 1
ATOM 678 C C . LEU A 1 94 ? -1.935 -0.407 15.455 1.00 98.50 94 LEU A C 1
ATOM 680 O O . LEU A 1 94 ? -2.430 -0.437 14.333 1.00 98.50 94 LEU A O 1
ATOM 684 N N . SER A 1 95 ? -0.624 -0.417 15.680 1.00 98.56 95 SER A N 1
ATOM 685 C CA . SER A 1 95 ? 0.402 -0.755 14.688 1.00 98.56 95 SER A CA 1
ATOM 686 C C . SER A 1 95 ? 0.995 -2.089 15.114 1.00 98.56 95 SER A C 1
ATOM 688 O O . SER A 1 95 ? 1.433 -2.224 16.260 1.00 98.56 95 SER A O 1
ATOM 690 N N . MET A 1 96 ? 0.969 -3.080 14.226 1.00 98.38 96 MET A N 1
ATOM 691 C CA . MET A 1 96 ? 1.497 -4.411 14.531 1.00 98.38 96 MET A CA 1
ATOM 692 C C . MET A 1 96 ? 3.018 -4.413 14.679 1.00 98.38 96 MET A C 1
ATOM 694 O O . MET A 1 96 ? 3.544 -5.252 15.398 1.00 98.38 96 MET A O 1
ATOM 698 N N . LYS A 1 97 ? 3.714 -3.438 14.088 1.00 96.19 97 LYS A N 1
ATOM 699 C CA . LYS A 1 97 ? 5.153 -3.234 14.272 1.00 96.19 97 LYS A CA 1
ATOM 700 C C . LYS A 1 97 ? 5.497 -2.485 15.567 1.00 96.19 97 LYS A C 1
ATOM 702 O O . LYS A 1 97 ? 6.510 -2.786 16.189 1.00 96.19 97 LYS A O 1
ATOM 707 N N . GLU A 1 98 ? 4.679 -1.511 15.985 1.00 95.94 98 GLU A N 1
ATOM 708 C CA . GLU A 1 98 ? 4.875 -0.754 17.241 1.00 95.94 98 GLU A CA 1
ATOM 709 C C . GLU A 1 98 ? 4.504 -1.590 18.479 1.00 95.94 98 GLU A C 1
ATOM 711 O O . GLU A 1 98 ? 5.189 -1.551 19.499 1.00 95.94 98 GLU A O 1
ATOM 716 N N . SER A 1 99 ? 3.401 -2.336 18.398 1.00 96.44 99 SER A N 1
ATOM 717 C CA . SER A 1 99 ? 2.819 -3.096 19.507 1.00 96.44 99 SER A CA 1
ATOM 718 C C . SER A 1 99 ? 2.168 -4.374 18.976 1.00 96.44 99 SER A C 1
ATOM 720 O O . SER A 1 99 ? 0.942 -4.460 18.864 1.00 96.44 99 SER A O 1
ATOM 722 N N . PHE A 1 100 ? 3.003 -5.363 18.658 1.00 97.81 100 PHE A N 1
ATOM 723 C CA . PHE A 1 100 ? 2.571 -6.645 18.110 1.00 97.81 100 PHE A CA 1
ATOM 724 C C . PHE A 1 100 ? 1.579 -7.381 19.023 1.00 97.81 100 PHE A C 1
ATOM 726 O O . PHE A 1 100 ? 1.856 -7.640 20.197 1.00 97.81 100 PHE A O 1
ATOM 733 N N . ASP A 1 101 ? 0.435 -7.762 18.454 1.00 97.88 101 ASP A N 1
ATOM 734 C CA . ASP A 1 101 ? -0.558 -8.635 19.079 1.00 97.88 101 ASP A CA 1
ATOM 735 C C . ASP A 1 101 ? -1.015 -9.683 18.059 1.00 97.88 101 ASP A C 1
ATOM 737 O O . ASP A 1 101 ? -1.843 -9.421 17.181 1.00 97.88 101 ASP A O 1
ATOM 741 N N . ARG A 1 102 ? -0.480 -10.902 18.198 1.00 97.81 102 ARG A N 1
ATOM 742 C CA . ARG A 1 102 ? -0.791 -12.034 17.315 1.00 97.81 102 ARG A CA 1
ATOM 743 C C . ARG A 1 102 ? -2.287 -12.326 17.237 1.00 97.81 102 ARG A C 1
ATOM 745 O O . ARG A 1 102 ? -2.771 -12.707 16.173 1.00 97.81 102 ARG A O 1
ATOM 752 N N . SER A 1 103 ? -3.018 -12.174 18.343 1.00 98.06 103 SER A N 1
ATOM 753 C CA . SER A 1 103 ? -4.447 -12.493 18.385 1.00 98.06 103 SER A CA 1
ATOM 754 C C . SER A 1 103 ? -5.261 -11.500 17.560 1.00 98.06 103 SER A C 1
ATOM 756 O O . SER A 1 103 ? -6.100 -11.915 16.765 1.00 98.06 103 SER A O 1
ATOM 758 N N . ILE A 1 104 ? -4.942 -10.208 17.667 1.00 98.50 104 ILE A N 1
ATOM 759 C CA . ILE A 1 104 ? -5.585 -9.149 16.885 1.00 98.50 104 ILE A CA 1
ATOM 760 C C . ILE A 1 104 ? -5.215 -9.246 15.405 1.00 98.50 104 ILE A C 1
ATOM 762 O O . ILE A 1 104 ? -6.094 -9.089 14.558 1.00 98.50 104 ILE A O 1
ATOM 766 N N . LEU A 1 105 ? -3.951 -9.538 15.077 1.00 98.56 105 LEU A N 1
ATOM 767 C CA . LEU A 1 105 ? -3.524 -9.730 13.689 1.00 98.56 105 LEU A CA 1
ATOM 768 C C . LEU A 1 105 ? -4.238 -10.921 13.038 1.00 98.56 105 LEU A C 1
ATOM 770 O O . LEU A 1 105 ? -4.781 -10.785 11.944 1.00 98.56 105 LEU A O 1
ATOM 774 N N . THR A 1 106 ? -4.295 -12.057 13.741 1.00 98.50 106 THR A N 1
ATOM 775 C CA . THR A 1 106 ? -5.012 -13.259 13.281 1.00 98.50 106 THR A CA 1
ATOM 776 C C . THR A 1 106 ? -6.496 -12.953 13.086 1.00 98.50 106 THR A C 1
ATOM 778 O O . THR A 1 106 ? -7.044 -13.248 12.029 1.00 98.50 106 THR A O 1
ATOM 781 N N . GLN A 1 107 ? -7.134 -12.281 14.052 1.00 98.50 107 GLN A N 1
ATOM 782 C CA . GLN A 1 107 ? -8.537 -11.879 13.949 1.00 98.50 107 GLN A CA 1
ATOM 783 C C . GLN A 1 107 ? -8.781 -10.956 12.746 1.00 98.5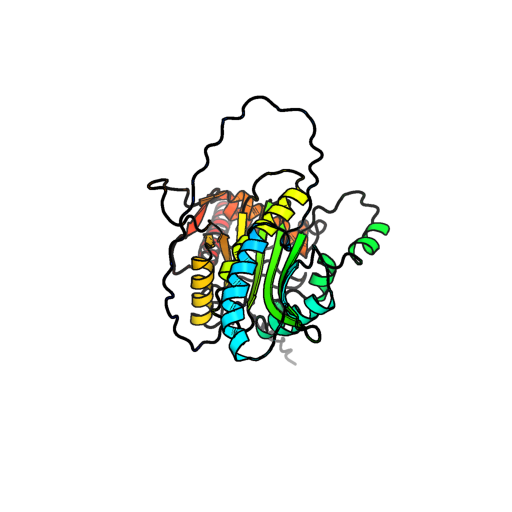0 107 GLN A C 1
ATOM 785 O O . GLN A 1 107 ? -9.717 -11.173 11.982 1.00 98.50 107 GLN A O 1
ATOM 790 N N . PHE A 1 108 ? -7.938 -9.939 12.538 1.00 98.56 108 PHE A N 1
ATOM 791 C CA . PHE A 1 108 ? -8.025 -9.053 11.374 1.00 98.56 108 PHE A CA 1
ATOM 792 C C . PHE A 1 108 ? -7.889 -9.831 10.059 1.00 98.56 108 PHE A C 1
ATOM 794 O O . PHE A 1 108 ? -8.656 -9.597 9.121 1.00 98.56 108 PHE A O 1
ATOM 801 N N . TYR A 1 109 ? -6.955 -10.779 9.995 1.00 98.31 109 TYR A N 1
ATOM 802 C CA . TYR A 1 109 ? -6.749 -11.604 8.813 1.00 98.31 109 TYR A CA 1
ATOM 803 C C . TYR A 1 109 ? -7.965 -12.500 8.525 1.00 98.31 109 TYR A C 1
ATOM 805 O O . TYR A 1 109 ? -8.522 -12.477 7.428 1.00 98.31 109 TYR A O 1
ATOM 813 N N . GLU A 1 110 ? -8.445 -13.237 9.523 1.00 98.12 110 GLU A N 1
ATOM 814 C CA . GLU A 1 110 ? -9.567 -14.165 9.367 1.00 98.12 110 GLU A CA 1
ATOM 815 C C . GLU A 1 110 ? -10.904 -13.454 9.113 1.00 98.12 110 GLU A C 1
ATOM 817 O O . GLU A 1 110 ? -11.673 -13.869 8.244 1.00 98.12 110 GLU A O 1
ATOM 822 N N . GLU A 1 111 ? -11.195 -12.377 9.850 1.00 98.00 111 GLU A N 1
ATOM 823 C CA . GLU A 1 111 ? -12.489 -11.690 9.779 1.00 98.00 111 GLU A CA 1
ATOM 824 C C . GLU A 1 111 ? -12.573 -10.688 8.626 1.00 98.00 111 GLU A C 1
ATOM 826 O O . GLU A 1 111 ? -13.662 -10.466 8.091 1.00 98.00 111 GLU A O 1
ATOM 831 N N . LEU A 1 112 ? -11.455 -10.059 8.241 1.00 97.50 112 LEU A N 1
ATOM 832 C CA . LEU A 1 112 ? -11.445 -9.041 7.192 1.00 97.50 112 LEU A CA 1
ATOM 833 C C . LEU A 1 112 ? -10.609 -9.425 5.979 1.00 97.50 112 LEU A C 1
ATOM 835 O O . LEU A 1 112 ? -11.092 -9.215 4.872 1.00 97.50 112 LEU A O 1
ATOM 839 N N . MET A 1 113 ? -9.407 -9.977 6.103 1.00 97.06 113 MET A N 1
ATOM 840 C CA . MET A 1 113 ? -8.625 -10.278 4.896 1.00 97.06 113 MET A CA 1
ATOM 841 C C . MET A 1 113 ? -9.268 -11.395 4.071 1.00 97.06 113 MET A C 1
ATOM 843 O O . MET A 1 113 ? -9.593 -11.179 2.905 1.00 97.06 113 MET A O 1
ATOM 847 N N . ILE A 1 114 ? -9.566 -12.547 4.672 1.00 96.19 114 ILE A N 1
ATOM 848 C CA . ILE A 1 114 ? -10.118 -13.695 3.935 1.00 96.19 114 ILE A CA 1
ATOM 849 C C . ILE A 1 114 ? -11.443 -13.367 3.219 1.00 96.19 114 ILE A C 1
ATOM 851 O O . ILE A 1 114 ? -11.556 -13.652 2.026 1.00 96.19 114 ILE A O 1
ATOM 855 N N . PRO A 1 115 ? -12.451 -12.738 3.859 1.00 95.62 115 PRO A N 1
ATOM 856 C CA . PRO A 1 115 ? -13.736 -12.509 3.197 1.00 95.62 115 PRO A CA 1
ATOM 857 C C . PRO A 1 115 ? -13.681 -11.445 2.100 1.00 95.62 115 PRO A C 1
ATOM 859 O O . PRO A 1 115 ? -14.523 -11.438 1.203 1.00 95.62 115 PRO A O 1
ATOM 862 N N . ASN A 1 116 ? -12.726 -10.518 2.190 1.00 92.69 116 ASN A N 1
ATOM 863 C CA . ASN A 1 116 ? -12.619 -9.385 1.276 1.00 92.69 116 ASN A CA 1
ATOM 864 C C . ASN A 1 116 ? -11.626 -9.645 0.129 1.00 92.69 116 ASN A C 1
ATOM 866 O O . ASN A 1 116 ? -11.772 -9.042 -0.935 1.00 92.69 116 ASN A O 1
ATOM 870 N N . PHE A 1 117 ? -10.709 -10.595 0.328 1.00 90.75 117 PHE A N 1
ATOM 871 C CA . PHE A 1 117 ? -9.717 -11.087 -0.628 1.00 90.75 117 PHE A CA 1
ATOM 872 C C . PHE A 1 117 ? -9.783 -12.628 -0.658 1.00 90.75 117 PHE A C 1
ATOM 874 O O . PHE A 1 117 ? -8.938 -13.299 -0.064 1.00 90.75 117 PHE A O 1
ATOM 881 N N . PRO A 1 118 ? -10.837 -13.215 -1.260 1.00 89.44 118 PRO A N 1
ATOM 882 C CA . PRO A 1 118 ? -11.133 -14.645 -1.131 1.00 89.44 118 PRO A CA 1
ATOM 883 C C . PRO A 1 118 ? -10.203 -15.555 -1.941 1.00 89.44 118 PRO A C 1
ATOM 885 O O . PRO A 1 118 ? -10.186 -16.762 -1.704 1.00 89.44 118 PRO A O 1
ATOM 888 N N . LEU A 1 119 ? -9.470 -14.999 -2.902 1.00 87.00 119 LEU A N 1
ATOM 889 C CA . LEU A 1 119 ? -8.562 -15.738 -3.765 1.00 87.00 119 LEU A CA 1
ATOM 890 C C . LEU A 1 119 ? -7.210 -15.857 -3.053 1.00 87.00 119 LEU A C 1
ATOM 892 O O . LEU A 1 119 ? -6.498 -14.877 -2.869 1.00 87.00 119 LEU A O 1
ATOM 896 N N . GLU A 1 120 ? -6.911 -17.071 -2.593 1.00 88.19 120 GLU A N 1
ATOM 897 C CA . GLU A 1 120 ? -5.707 -17.407 -1.818 1.00 88.19 120 GLU A CA 1
ATOM 898 C C . GLU A 1 120 ? -4.422 -17.062 -2.582 1.00 88.19 120 GLU A C 1
ATOM 900 O O . GLU A 1 120 ? -3.503 -16.504 -2.010 1.00 88.19 120 GLU A O 1
ATOM 905 N N . GLU A 1 121 ? -4.418 -17.269 -3.899 1.00 82.50 121 GLU A N 1
ATOM 906 C CA . GLU A 1 121 ? -3.295 -16.991 -4.810 1.00 82.50 121 GLU A CA 1
ATOM 907 C C . GLU A 1 121 ? -2.910 -15.496 -4.890 1.00 82.50 121 GLU A C 1
ATOM 909 O O . GLU A 1 121 ? -1.855 -15.140 -5.413 1.00 82.50 121 GLU A O 1
ATOM 914 N N . GLU A 1 122 ? -3.800 -14.608 -4.443 1.00 79.12 122 GLU A N 1
ATOM 915 C CA . GLU A 1 122 ? -3.665 -13.150 -4.550 1.00 79.12 122 GLU A CA 1
ATOM 916 C C . GLU A 1 122 ? -3.333 -12.479 -3.223 1.00 79.12 122 GLU A C 1
ATOM 918 O O . GLU A 1 122 ? -3.052 -11.280 -3.198 1.00 79.12 122 GLU A O 1
ATOM 923 N N . ARG A 1 123 ? -3.455 -13.230 -2.130 1.00 88.75 123 ARG A N 1
ATOM 924 C CA . ARG A 1 123 ? -3.372 -12.738 -0.765 1.00 88.75 123 ARG A CA 1
ATOM 925 C C . ARG A 1 123 ? -2.134 -13.345 -0.129 1.00 88.75 123 ARG A C 1
ATOM 927 O O . ARG A 1 123 ? -1.978 -14.556 -0.156 1.00 88.75 123 ARG A O 1
ATOM 934 N N . ASP A 1 124 ? -1.313 -12.514 0.497 1.00 90.50 124 ASP A N 1
ATOM 935 C CA . ASP A 1 124 ? -0.171 -13.013 1.266 1.00 90.50 124 ASP A CA 1
ATOM 936 C C . ASP A 1 124 ? -0.654 -13.885 2.425 1.00 90.50 124 ASP A C 1
ATOM 938 O O . ASP A 1 124 ? -1.694 -13.607 3.043 1.00 90.50 124 ASP A O 1
ATOM 942 N N . ASP A 1 125 ? 0.099 -14.931 2.741 1.00 92.75 125 ASP A N 1
ATOM 943 C CA . ASP A 1 125 ? -0.265 -15.843 3.811 1.00 92.75 125 ASP A CA 1
ATOM 944 C C . ASP A 1 125 ? -0.101 -15.174 5.181 1.00 92.75 125 ASP A C 1
ATOM 946 O O . ASP A 1 125 ? 0.767 -14.329 5.409 1.00 92.75 125 ASP A O 1
ATOM 950 N N . LEU A 1 126 ? -0.943 -15.567 6.144 1.00 95.88 126 LEU A N 1
ATOM 951 C CA . LEU A 1 126 ? -0.825 -15.063 7.516 1.00 95.88 126 LEU A CA 1
ATOM 952 C C . LEU A 1 126 ? 0.554 -15.384 8.114 1.00 95.88 126 LEU A C 1
ATOM 954 O O . LEU A 1 126 ? 1.071 -14.599 8.902 1.00 95.88 126 LEU A O 1
ATOM 958 N N . GLU A 1 127 ? 1.145 -16.522 7.747 1.00 94.50 127 GLU A N 1
ATOM 959 C CA . GLU A 1 127 ? 2.477 -16.902 8.224 1.00 94.50 127 GLU A CA 1
ATOM 960 C C . GLU A 1 127 ? 3.565 -15.945 7.716 1.00 94.50 127 GLU A C 1
ATOM 962 O O . GLU A 1 127 ? 4.454 -15.595 8.490 1.00 94.50 127 GLU A O 1
ATOM 967 N N . ASP A 1 128 ? 3.445 -15.418 6.493 1.00 90.56 128 ASP A N 1
ATOM 968 C CA . ASP A 1 128 ? 4.368 -14.398 5.980 1.00 90.56 128 ASP A CA 1
ATOM 969 C C . ASP A 1 128 ? 4.237 -13.100 6.786 1.00 90.56 128 ASP A C 1
ATOM 971 O O . ASP A 1 128 ? 5.227 -12.489 7.188 1.00 90.56 128 ASP A O 1
ATOM 975 N N . TRP A 1 129 ? 3.008 -12.695 7.120 1.00 94.88 129 TRP A N 1
ATOM 976 C CA . TRP A 1 129 ? 2.783 -11.517 7.964 1.00 94.88 129 TRP A CA 1
ATOM 977 C C . TRP A 1 129 ? 3.367 -11.700 9.364 1.00 94.88 129 TRP A C 1
ATOM 979 O O . TRP A 1 129 ? 3.928 -10.761 9.930 1.00 94.88 129 TRP A O 1
ATOM 989 N N . LEU A 1 130 ? 3.238 -12.899 9.935 1.00 94.94 130 LEU A N 1
ATOM 990 C CA . LEU A 1 130 ? 3.829 -13.228 11.228 1.00 94.94 130 LEU A CA 1
ATOM 991 C C . LEU A 1 130 ? 5.356 -13.186 11.158 1.00 94.94 130 LEU A C 1
ATOM 993 O O . LEU A 1 130 ? 5.962 -12.603 12.051 1.00 94.94 130 LEU A O 1
ATOM 997 N N . LEU A 1 131 ? 5.963 -13.697 10.086 1.00 90.19 131 LEU A N 1
ATOM 998 C CA . LEU A 1 131 ? 7.407 -13.622 9.870 1.00 90.19 131 LEU A CA 1
ATOM 999 C C . LEU A 1 131 ? 7.916 -12.168 9.874 1.00 90.19 131 LEU A C 1
ATOM 1001 O O . LEU A 1 131 ? 8.937 -11.877 10.495 1.00 90.19 131 LEU A O 1
ATOM 1005 N N . TYR A 1 132 ? 7.191 -11.239 9.240 1.00 90.06 132 TYR A N 1
ATOM 1006 C CA . TYR A 1 132 ? 7.596 -9.827 9.165 1.00 90.06 132 TYR A CA 1
ATOM 1007 C C . TYR A 1 132 ? 7.281 -8.987 10.413 1.00 90.06 132 TYR A C 1
ATOM 1009 O O . TYR A 1 132 ? 7.917 -7.947 10.626 1.00 90.06 132 TYR A O 1
ATOM 1017 N N . LEU A 1 133 ? 6.271 -9.364 11.202 1.00 94.25 133 LEU A N 1
ATOM 1018 C CA . LEU A 1 133 ? 5.729 -8.520 12.278 1.00 94.25 133 LEU A CA 1
ATOM 1019 C C . LEU A 1 133 ? 6.002 -9.057 13.681 1.00 94.25 133 LEU A C 1
ATOM 1021 O O . LEU A 1 133 ? 6.022 -8.269 14.627 1.00 94.25 133 LEU A O 1
ATOM 1025 N N . ASP A 1 134 ? 6.192 -10.365 13.841 1.00 94.44 134 ASP A N 1
ATOM 1026 C CA . ASP A 1 134 ? 6.431 -10.970 15.145 1.00 94.44 134 ASP A CA 1
ATOM 1027 C C . ASP A 1 134 ? 7.909 -10.789 15.549 1.00 94.44 134 ASP A C 1
ATOM 1029 O O . ASP A 1 134 ? 8.807 -11.387 14.948 1.00 94.44 134 ASP A O 1
ATOM 1033 N N . PRO A 1 135 ? 8.200 -10.011 16.609 1.00 89.88 135 PRO A N 1
ATOM 1034 C CA . PRO A 1 135 ? 9.571 -9.720 17.028 1.00 89.88 135 PRO A CA 1
ATOM 1035 C C . PRO A 1 135 ? 10.324 -10.944 17.578 1.00 89.88 135 PRO A C 1
ATOM 1037 O O . PRO A 1 135 ? 11.500 -10.829 17.938 1.00 89.88 135 PRO A O 1
ATOM 1040 N N . THR A 1 136 ? 9.654 -12.091 17.733 1.00 88.81 136 THR A N 1
ATOM 1041 C CA . THR A 1 136 ? 10.288 -13.344 18.156 1.00 88.81 136 THR A CA 1
ATOM 1042 C C . THR A 1 136 ? 10.941 -14.095 16.999 1.00 88.81 136 THR A C 1
ATOM 1044 O O . THR A 1 136 ? 12.000 -14.678 17.217 1.00 88.81 136 THR A O 1
ATOM 1047 N N . PHE A 1 137 ? 10.397 -14.007 15.779 1.00 81.94 137 PHE A N 1
ATOM 1048 C CA . PHE A 1 137 ? 10.946 -14.695 14.604 1.00 81.94 137 PHE A CA 1
ATOM 1049 C C . PHE A 1 137 ? 12.282 -14.104 14.151 1.00 81.94 137 PHE A C 1
ATOM 1051 O O . PHE A 1 137 ? 13.201 -14.847 13.819 1.00 81.94 137 PHE A O 1
ATOM 1058 N N . SER A 1 138 ? 12.442 -12.780 14.231 1.00 69.62 138 SER A N 1
ATOM 1059 C CA . SER A 1 138 ? 13.663 -12.096 13.775 1.00 69.62 138 SER A CA 1
ATOM 1060 C C . SER A 1 138 ? 14.934 -12.533 14.516 1.00 69.62 138 SER A C 1
ATOM 1062 O O . SER A 1 138 ? 16.030 -12.303 14.030 1.00 69.62 138 SER A O 1
ATOM 1064 N N . LYS A 1 139 ? 14.815 -13.150 15.699 1.00 66.25 139 LYS A N 1
ATOM 1065 C CA . LYS A 1 139 ? 15.974 -13.532 16.521 1.00 66.25 139 LYS A CA 1
ATOM 1066 C C . LYS A 1 139 ? 16.516 -14.924 16.226 1.00 66.25 139 LYS A C 1
ATOM 1068 O O . LYS A 1 139 ? 17.675 -15.175 16.524 1.00 66.25 139 LYS A O 1
ATOM 1073 N N . GLU A 1 140 ? 15.691 -15.830 15.711 1.00 66.88 140 GLU A N 1
ATOM 1074 C CA . GLU A 1 140 ? 16.090 -17.233 15.547 1.00 66.88 140 GLU A CA 1
ATOM 1075 C C . GLU A 1 140 ? 16.890 -17.454 14.255 1.00 66.88 140 GLU A C 1
ATOM 1077 O O . GLU A 1 140 ? 17.800 -18.277 14.239 1.00 66.88 140 GLU A O 1
ATOM 1082 N N . GLU A 1 141 ? 16.616 -16.688 13.196 1.00 63.56 141 GLU A N 1
ATOM 1083 C CA . GLU A 1 141 ? 17.317 -16.826 11.910 1.00 63.56 141 GLU A CA 1
ATOM 1084 C C . GLU A 1 141 ? 18.632 -16.030 11.833 1.00 63.56 141 GLU A C 1
ATOM 1086 O O . GLU A 1 141 ? 19.522 -16.378 11.054 1.00 63.56 141 GLU A O 1
ATOM 1091 N N . GLU A 1 142 ? 18.800 -14.997 12.667 1.00 60.97 142 GLU A N 1
ATOM 1092 C CA . GLU A 1 142 ? 20.037 -14.206 12.728 1.00 60.97 142 GLU A CA 1
ATOM 1093 C C . GLU A 1 142 ? 21.217 -14.985 13.344 1.00 60.97 142 GLU A C 1
ATOM 1095 O O . GLU A 1 142 ? 22.367 -14.698 13.018 1.00 60.97 142 GLU A O 1
ATOM 1100 N N . GLU A 1 143 ? 20.971 -15.985 14.202 1.00 63.44 143 GLU A N 1
ATOM 1101 C CA . GLU A 1 143 ? 22.045 -16.706 14.911 1.00 63.44 143 GLU A CA 1
ATOM 1102 C C . GLU A 1 143 ? 22.811 -17.722 14.035 1.00 63.44 143 GLU A C 1
ATOM 1104 O O . GLU A 1 143 ? 23.944 -18.069 14.373 1.00 63.44 143 GLU A O 1
ATOM 1109 N N . ASP A 1 144 ? 22.247 -18.159 12.902 1.00 60.47 144 ASP A N 1
ATOM 1110 C CA . ASP A 1 144 ? 22.830 -19.212 12.047 1.00 60.47 144 ASP A CA 1
ATOM 1111 C C . ASP A 1 144 ? 23.408 -18.699 10.711 1.00 60.47 144 ASP A C 1
ATOM 1113 O O . ASP A 1 144 ? 24.004 -19.466 9.946 1.00 60.47 144 ASP A O 1
ATOM 1117 N N . SER A 1 145 ? 23.270 -17.406 10.409 1.00 60.00 145 SER A N 1
ATOM 1118 C CA . SER A 1 145 ? 23.800 -16.813 9.181 1.00 60.00 145 SER A CA 1
ATOM 1119 C C . SER A 1 145 ? 25.101 -16.055 9.482 1.00 60.00 145 SER A C 1
ATOM 1121 O O . SER A 1 145 ? 25.079 -14.962 10.036 1.00 60.00 145 SER A O 1
ATOM 1123 N N . ASP A 1 146 ? 26.250 -16.597 9.054 1.00 66.06 146 ASP A N 1
ATOM 1124 C CA . ASP A 1 146 ? 27.579 -15.938 9.079 1.00 66.06 146 ASP A CA 1
ATOM 1125 C C . ASP A 1 146 ? 27.649 -14.653 8.199 1.00 66.06 146 ASP A C 1
ATOM 1127 O O . ASP A 1 146 ? 28.726 -14.182 7.823 1.00 66.06 146 ASP A O 1
ATOM 1131 N N . ASN A 1 147 ? 26.506 -14.096 7.796 1.00 57.66 147 ASN A N 1
ATOM 1132 C CA . ASN A 1 147 ? 26.395 -12.927 6.940 1.00 57.66 147 ASN A CA 1
ATOM 1133 C C . ASN A 1 147 ? 26.119 -11.693 7.820 1.00 57.66 147 ASN A C 1
ATOM 1135 O O . ASN A 1 147 ? 24.978 -11.294 8.011 1.00 57.66 147 ASN A O 1
ATOM 1139 N N . ASP A 1 148 ? 27.196 -11.100 8.348 1.00 45.69 148 ASP A N 1
ATOM 1140 C CA . ASP A 1 148 ? 27.265 -9.944 9.274 1.00 45.69 148 ASP A CA 1
ATOM 1141 C C . ASP A 1 148 ? 26.685 -8.601 8.735 1.00 45.69 148 ASP A C 1
ATOM 1143 O O . ASP A 1 148 ? 27.142 -7.512 9.098 1.00 45.69 148 ASP A O 1
ATOM 1147 N N . GLY A 1 149 ? 25.703 -8.621 7.833 1.00 47.81 149 GLY A N 1
ATOM 1148 C CA . GLY A 1 149 ? 25.058 -7.419 7.302 1.00 47.81 149 GLY A CA 1
ATOM 1149 C C . GLY A 1 149 ? 23.621 -7.280 7.806 1.00 47.81 149 GLY A C 1
ATOM 1150 O O . GLY A 1 149 ? 22.880 -8.254 7.693 1.00 47.81 149 GLY A O 1
ATOM 1151 N N . PRO A 1 150 ? 23.179 -6.099 8.295 1.00 48.81 150 PRO A N 1
ATOM 1152 C CA . PRO A 1 150 ? 21.753 -5.843 8.472 1.00 48.81 150 PRO A CA 1
ATOM 1153 C C . PRO A 1 150 ? 21.077 -6.096 7.125 1.00 48.81 150 PRO A C 1
ATOM 1155 O O . PRO A 1 150 ? 21.425 -5.462 6.127 1.00 48.81 150 PRO A O 1
ATOM 1158 N N . GLN A 1 151 ? 20.182 -7.081 7.060 1.00 57.19 151 GLN A N 1
ATOM 1159 C CA . GLN A 1 151 ? 19.429 -7.321 5.840 1.00 57.19 151 GLN A CA 1
ATOM 1160 C C . GLN A 1 151 ? 18.558 -6.087 5.596 1.00 57.19 151 GLN A C 1
ATOM 1162 O O . GLN A 1 151 ? 17.580 -5.859 6.305 1.00 57.19 151 GLN A O 1
ATOM 1167 N N . ASP A 1 152 ? 18.932 -5.292 4.589 1.00 68.25 152 ASP A N 1
ATOM 1168 C CA . ASP A 1 152 ? 18.153 -4.194 3.998 1.00 68.25 152 ASP A CA 1
ATOM 1169 C C . ASP A 1 152 ? 16.893 -4.749 3.294 1.00 68.25 152 ASP A C 1
ATOM 1171 O O . ASP A 1 152 ? 16.662 -4.533 2.102 1.00 68.25 152 ASP A O 1
ATOM 1175 N N . GLY A 1 153 ? 16.111 -5.553 4.012 1.00 84.75 153 GLY A N 1
ATOM 1176 C CA . GLY A 1 153 ? 14.902 -6.199 3.533 1.00 84.75 153 GLY A CA 1
ATOM 1177 C C . GLY A 1 153 ? 13.696 -5.267 3.570 1.00 84.75 153 GLY A C 1
ATOM 1178 O O . GLY A 1 153 ? 13.692 -4.218 4.222 1.00 84.75 153 GLY A O 1
ATOM 1179 N N . THR A 1 154 ? 12.645 -5.670 2.860 1.00 91.44 154 THR A N 1
ATOM 1180 C CA . THR A 1 154 ? 11.339 -5.011 2.912 1.00 91.44 154 THR A CA 1
ATOM 1181 C C . THR A 1 154 ? 10.824 -4.967 4.350 1.00 91.44 154 THR A C 1
ATOM 1183 O O . THR A 1 154 ? 10.887 -5.953 5.081 1.00 91.44 154 THR A O 1
ATOM 1186 N N . SER A 1 155 ? 10.309 -3.812 4.768 1.00 94.06 155 SER A N 1
ATOM 1187 C CA . SER A 1 155 ? 9.767 -3.608 6.112 1.00 94.06 155 SER A CA 1
ATOM 1188 C C . SER A 1 155 ? 8.256 -3.450 6.051 1.00 94.06 155 SER A C 1
ATOM 1190 O O . SER A 1 155 ? 7.763 -2.565 5.360 1.00 94.06 155 SER A O 1
ATOM 1192 N N . MET A 1 156 ? 7.519 -4.273 6.793 1.00 95.94 156 MET A N 1
ATOM 1193 C CA . MET A 1 156 ? 6.054 -4.251 6.824 1.00 95.94 156 MET A CA 1
ATOM 1194 C C . MET A 1 156 ? 5.516 -3.623 8.118 1.00 95.94 156 MET A C 1
ATOM 1196 O O . MET A 1 156 ? 6.182 -3.668 9.162 1.00 95.94 156 MET A O 1
ATOM 1200 N N . ASP A 1 157 ? 4.306 -3.062 8.051 1.00 98.31 157 ASP A N 1
ATOM 1201 C CA . ASP A 1 157 ? 3.425 -2.826 9.199 1.00 98.31 157 ASP A CA 1
ATOM 1202 C C . ASP A 1 157 ? 1.936 -2.967 8.801 1.00 98.31 157 ASP A C 1
ATOM 1204 O O . ASP A 1 157 ? 1.557 -2.882 7.629 1.00 98.31 157 ASP A O 1
ATOM 1208 N N . VAL A 1 158 ? 1.076 -3.178 9.799 1.00 98.56 158 VAL A N 1
ATOM 1209 C CA . VAL A 1 158 ? -0.382 -3.221 9.665 1.00 98.56 158 VAL A CA 1
ATOM 1210 C C . VAL A 1 158 ? -1.004 -2.294 10.706 1.00 98.56 158 VAL A C 1
ATOM 1212 O O . VAL A 1 158 ? -0.887 -2.518 11.911 1.00 98.56 158 VAL A O 1
ATOM 1215 N N . LEU A 1 159 ? -1.709 -1.260 10.237 1.00 98.75 159 LEU A N 1
ATOM 1216 C CA . LEU A 1 159 ? -2.535 -0.397 11.078 1.00 98.75 159 LEU A CA 1
ATOM 1217 C C . LEU A 1 159 ? -3.937 -0.993 11.214 1.00 98.75 159 LEU A C 1
ATOM 1219 O O . LEU A 1 159 ? -4.641 -1.124 10.214 1.00 98.75 159 LEU A O 1
ATOM 1223 N N . ILE A 1 160 ? -4.376 -1.291 12.437 1.00 98.75 160 ILE A N 1
ATOM 1224 C CA . ILE A 1 160 ? -5.677 -1.916 12.721 1.00 98.75 160 ILE A CA 1
ATOM 1225 C C . ILE A 1 160 ? -6.503 -1.003 13.630 1.00 98.75 160 ILE A C 1
ATOM 1227 O O . ILE A 1 160 ? -6.066 -0.630 14.719 1.00 98.75 160 ILE A O 1
ATOM 1231 N N . LEU A 1 161 ? -7.712 -0.646 13.189 1.00 98.62 161 LEU A N 1
ATOM 1232 C CA . LEU A 1 161 ? -8.677 0.118 13.981 1.00 98.62 161 LEU A CA 1
ATOM 1233 C C . LEU A 1 161 ? -9.639 -0.838 14.686 1.00 98.62 161 LEU A C 1
ATOM 1235 O O . LEU A 1 161 ? -10.325 -1.628 14.030 1.00 98.62 161 LEU A O 1
ATOM 1239 N N . THR A 1 162 ? -9.738 -0.729 16.008 1.00 98.25 162 THR A N 1
ATOM 1240 C CA . THR A 1 162 ? -10.550 -1.621 16.838 1.00 98.25 162 THR A CA 1
ATOM 1241 C C . THR A 1 162 ? -11.457 -0.863 17.805 1.00 98.25 162 THR A C 1
ATOM 1243 O O . THR A 1 162 ? -11.221 0.303 18.124 1.00 98.25 162 THR A O 1
ATOM 1246 N N . ILE A 1 163 ? -12.514 -1.533 18.268 1.00 97.38 163 ILE A N 1
ATOM 1247 C CA . ILE A 1 163 ? -13.281 -1.147 19.457 1.00 97.38 163 ILE A CA 1
ATOM 1248 C C . ILE A 1 163 ? -13.104 -2.247 20.502 1.00 97.38 163 ILE A C 1
ATOM 1250 O O . ILE A 1 163 ? -13.457 -3.396 20.240 1.00 97.38 163 ILE A O 1
ATOM 1254 N N . ASP A 1 164 ? -12.626 -1.886 21.687 1.00 96.12 164 ASP A N 1
ATOM 1255 C CA . ASP A 1 164 ? -12.499 -2.786 22.835 1.00 96.12 164 ASP A CA 1
ATOM 1256 C C . ASP A 1 164 ? -13.570 -2.458 23.887 1.00 96.12 164 ASP A C 1
ATOM 1258 O O . ASP A 1 164 ? -13.661 -1.331 24.369 1.00 96.12 164 ASP A O 1
ATOM 1262 N N . ASN A 1 165 ? -14.414 -3.426 24.248 1.00 94.81 165 ASN A N 1
ATOM 1263 C CA . ASN A 1 165 ? -15.433 -3.257 25.295 1.00 94.81 165 ASN A CA 1
ATOM 1264 C C . ASN A 1 165 ? -15.053 -3.913 26.640 1.00 94.81 165 ASN A C 1
ATOM 1266 O O . ASN A 1 165 ? -15.904 -4.058 27.520 1.00 94.81 165 ASN A O 1
ATOM 1270 N N . GLY A 1 166 ? -13.798 -4.343 26.792 1.00 93.56 166 GLY A N 1
ATOM 1271 C CA . GLY A 1 166 ? -13.253 -5.036 27.959 1.00 93.56 166 GLY A CA 1
ATOM 1272 C C . GLY A 1 166 ? -13.491 -6.549 27.974 1.00 93.56 166 GLY A C 1
ATOM 1273 O O . GLY A 1 166 ? -12.913 -7.245 28.806 1.00 93.56 166 GLY A O 1
ATOM 1274 N N . THR A 1 167 ? -14.333 -7.072 27.078 1.00 93.31 167 THR A N 1
ATOM 1275 C CA . THR A 1 167 ? -14.595 -8.519 26.939 1.00 93.31 167 THR A CA 1
ATOM 1276 C C . THR A 1 167 ? -14.336 -9.048 25.537 1.00 93.31 167 THR A C 1
ATOM 1278 O O . THR A 1 167 ? -13.982 -10.213 25.379 1.00 93.31 167 THR A O 1
ATOM 1281 N N . THR A 1 168 ? -14.521 -8.207 24.524 1.00 95.56 168 THR A N 1
ATOM 1282 C CA . THR A 1 168 ? -14.367 -8.542 23.113 1.00 95.56 168 THR A CA 1
ATOM 1283 C C . THR A 1 168 ? -13.775 -7.353 22.374 1.00 95.56 168 THR A C 1
ATOM 1285 O O . THR A 1 168 ? -14.200 -6.214 22.604 1.00 95.56 168 THR A O 1
ATOM 1288 N N . THR A 1 169 ? -12.901 -7.640 21.417 1.00 97.50 169 THR A N 1
ATOM 1289 C CA . THR A 1 169 ? -12.384 -6.657 20.468 1.00 97.50 169 THR A CA 1
ATOM 1290 C C . THR A 1 169 ? -13.095 -6.827 19.133 1.00 97.50 169 THR A C 1
ATOM 1292 O O . THR A 1 169 ? -13.186 -7.930 18.601 1.00 97.50 169 THR A O 1
ATOM 1295 N N . THR A 1 170 ? -13.642 -5.736 18.602 1.00 97.50 170 THR A N 1
ATOM 1296 C CA . THR A 1 170 ? -14.235 -5.690 17.258 1.00 97.50 170 THR A CA 1
ATOM 1297 C C . THR A 1 170 ? -13.267 -5.004 16.308 1.00 97.50 170 THR A C 1
ATOM 1299 O O . THR A 1 170 ? -12.813 -3.897 16.600 1.00 97.50 170 THR A O 1
ATOM 1302 N N . ILE A 1 171 ? -12.979 -5.629 15.167 1.00 98.31 171 ILE A N 1
ATOM 1303 C CA . ILE A 1 171 ? -12.113 -5.067 14.129 1.00 98.31 171 ILE A CA 1
ATOM 1304 C C . ILE A 1 171 ? -12.954 -4.260 13.133 1.00 98.31 171 ILE A C 1
ATOM 1306 O O . ILE A 1 171 ? -13.886 -4.768 12.510 1.00 98.31 171 ILE A O 1
ATOM 1310 N N . LEU A 1 172 ? -12.641 -2.974 12.978 1.00 98.12 172 LEU A N 1
ATOM 1311 C CA . LEU A 1 172 ? -13.424 -2.061 12.135 1.00 98.12 172 LEU A CA 1
ATOM 1312 C C . LEU A 1 172 ? -12.842 -1.963 10.731 1.00 98.12 172 LEU A C 1
ATOM 1314 O O . LEU A 1 172 ? -13.568 -1.713 9.769 1.00 98.12 172 LEU A O 1
ATOM 1318 N N . GLY A 1 173 ? -11.531 -2.125 10.613 1.00 98.25 173 GLY A N 1
ATOM 1319 C CA . GLY A 1 173 ? -10.791 -2.011 9.370 1.00 98.25 173 GLY A CA 1
ATOM 1320 C C . GLY A 1 173 ? -9.297 -1.911 9.626 1.00 98.25 173 GLY A C 1
ATOM 1321 O O . GLY A 1 173 ? -8.857 -1.821 10.772 1.00 98.25 173 GLY A O 1
ATOM 1322 N N . GLY A 1 174 ? -8.526 -1.887 8.548 1.00 98.19 174 GLY A N 1
ATOM 1323 C CA . GLY A 1 174 ? -7.082 -1.765 8.630 1.00 98.19 174 GLY A CA 1
ATOM 1324 C C . GLY A 1 174 ? -6.421 -1.440 7.299 1.00 98.19 174 GLY A C 1
ATOM 1325 O O . GLY A 1 174 ? -7.066 -1.441 6.243 1.00 98.19 174 GLY A O 1
ATOM 1326 N N . ILE A 1 175 ? -5.136 -1.112 7.393 1.00 98.62 175 ILE A N 1
ATOM 1327 C CA . ILE A 1 175 ? -4.246 -0.810 6.275 1.00 98.62 175 ILE A CA 1
ATOM 1328 C C . ILE A 1 175 ? -2.953 -1.597 6.486 1.00 98.62 175 ILE A C 1
ATOM 1330 O O . ILE A 1 175 ? -2.264 -1.361 7.475 1.00 98.62 175 ILE A O 1
ATOM 1334 N N . ALA A 1 176 ? -2.626 -2.493 5.561 1.00 98.44 176 ALA A N 1
ATOM 1335 C CA . ALA A 1 176 ? -1.347 -3.197 5.518 1.00 98.44 176 ALA A CA 1
ATOM 1336 C C . ALA A 1 176 ? -0.465 -2.579 4.429 1.00 98.44 176 ALA A C 1
ATOM 1338 O O . ALA A 1 176 ? -0.960 -2.224 3.352 1.00 98.44 176 ALA A O 1
ATOM 1339 N N . PHE A 1 177 ? 0.817 -2.404 4.733 1.00 98.44 177 PHE A N 1
ATOM 1340 C CA . PHE A 1 177 ? 1.751 -1.721 3.851 1.00 98.44 177 PHE A CA 1
ATOM 1341 C C . PHE A 1 177 ? 3.195 -2.129 4.095 1.00 98.44 177 PHE A C 1
ATOM 1343 O O . PHE A 1 177 ? 3.567 -2.608 5.167 1.00 98.44 177 PHE A O 1
ATOM 1350 N N . GLU A 1 178 ? 4.011 -1.859 3.087 1.00 97.75 178 GLU A N 1
ATOM 1351 C CA . GLU A 1 178 ? 5.407 -2.261 3.017 1.00 97.75 178 GLU A CA 1
ATOM 1352 C C . GLU A 1 178 ? 6.286 -1.084 2.614 1.00 97.75 178 GLU A C 1
ATOM 1354 O O . GLU A 1 178 ? 5.861 -0.184 1.890 1.00 97.75 178 GLU A O 1
ATOM 1359 N N . TYR A 1 179 ? 7.534 -1.100 3.059 1.00 97.75 179 TYR A N 1
ATOM 1360 C CA . TYR A 1 179 ? 8.570 -0.159 2.678 1.00 97.75 179 TYR A CA 1
ATOM 1361 C C . TYR A 1 179 ? 9.731 -0.904 2.020 1.00 97.75 179 TYR A C 1
ATOM 1363 O O . TYR A 1 179 ? 10.316 -1.804 2.622 1.00 97.75 179 TYR A O 1
ATOM 1371 N N . TYR A 1 180 ? 10.066 -0.489 0.800 1.00 96.69 180 TYR A N 1
ATOM 1372 C CA . TYR A 1 180 ? 11.111 -1.057 -0.046 1.00 96.69 180 TYR A CA 1
ATOM 1373 C C . TYR A 1 180 ? 12.335 -0.127 -0.039 1.00 96.69 180 TYR A C 1
ATOM 1375 O O . TYR A 1 180 ? 12.279 0.973 -0.613 1.00 96.69 180 TYR A O 1
ATOM 1383 N N . PRO A 1 181 ? 13.425 -0.503 0.655 1.00 94.44 181 PRO A N 1
ATOM 1384 C CA . PRO A 1 181 ? 14.478 0.438 1.020 1.00 94.44 181 PRO A CA 1
ATOM 1385 C C . PRO A 1 181 ? 15.396 0.880 -0.123 1.00 94.44 181 PRO A C 1
ATOM 1387 O O . PRO A 1 181 ? 15.816 2.040 -0.115 1.00 94.44 181 PRO A O 1
ATOM 1390 N N . GLN A 1 182 ? 15.700 0.040 -1.120 1.00 92.19 182 GLN A N 1
ATOM 1391 C CA . GLN A 1 182 ? 16.623 0.443 -2.197 1.00 92.19 182 GLN A CA 1
ATOM 1392 C C . GLN A 1 182 ? 15.945 1.406 -3.183 1.00 92.19 182 GLN A C 1
ATOM 1394 O O . GLN A 1 182 ? 16.570 2.339 -3.706 1.00 92.19 182 GLN A O 1
ATOM 1399 N N . ALA A 1 183 ? 14.648 1.208 -3.412 1.00 95.56 183 ALA A N 1
ATOM 1400 C CA . ALA A 1 183 ? 13.783 2.097 -4.170 1.00 95.56 183 ALA A CA 1
ATOM 1401 C C . ALA A 1 183 ? 13.330 3.323 -3.359 1.00 95.56 183 ALA A C 1
ATOM 1403 O O . ALA A 1 183 ? 12.964 4.339 -3.952 1.00 95.56 183 ALA A O 1
ATOM 1404 N N . GLN A 1 184 ? 13.390 3.242 -2.025 1.00 97.31 184 GLN A N 1
ATOM 1405 C CA . GLN A 1 184 ? 12.849 4.227 -1.085 1.00 97.31 184 GLN A CA 1
ATOM 1406 C C . GLN A 1 184 ? 11.366 4.503 -1.344 1.00 97.31 184 GLN A C 1
ATOM 1408 O O . GLN A 1 184 ? 10.932 5.657 -1.356 1.00 97.31 184 GLN A O 1
ATOM 1413 N N . VAL A 1 185 ? 10.588 3.449 -1.588 1.00 98.06 185 VAL A N 1
ATOM 1414 C CA . VAL A 1 185 ? 9.152 3.558 -1.865 1.00 98.06 185 VAL A CA 1
ATOM 1415 C C . VAL A 1 185 ? 8.335 2.790 -0.844 1.00 98.06 185 VAL A C 1
ATOM 1417 O O . VAL A 1 185 ? 8.779 1.786 -0.299 1.00 98.06 185 VAL A O 1
ATOM 1420 N N . GLY A 1 186 ? 7.124 3.269 -0.592 1.00 98.25 186 GLY A N 1
ATOM 1421 C CA . GLY A 1 186 ? 6.133 2.544 0.186 1.00 98.25 186 GLY A CA 1
ATOM 1422 C C . GLY A 1 186 ? 5.090 1.929 -0.729 1.00 98.25 186 GLY A C 1
ATOM 1423 O O . GLY A 1 186 ? 4.691 2.574 -1.695 1.00 98.25 186 GLY A O 1
ATOM 1424 N N . LEU A 1 187 ? 4.616 0.730 -0.419 1.00 98.19 187 LEU A N 1
ATOM 1425 C CA . LEU A 1 187 ? 3.504 0.082 -1.098 1.00 98.19 187 LEU A CA 1
ATOM 1426 C C . LEU A 1 187 ? 2.314 -0.012 -0.151 1.00 98.19 187 LEU A C 1
ATOM 1428 O O . LEU A 1 187 ? 2.416 -0.527 0.958 1.00 98.19 187 LEU A O 1
ATOM 1432 N N . LEU A 1 188 ? 1.170 0.491 -0.598 1.00 98.19 188 LEU A N 1
ATOM 1433 C CA . LEU A 1 188 ? -0.118 0.197 0.004 1.00 98.19 188 LEU A CA 1
ATOM 1434 C C . LEU A 1 188 ? -0.595 -1.173 -0.497 1.00 98.19 188 LEU A C 1
ATOM 1436 O O . LEU A 1 188 ? -1.155 -1.245 -1.592 1.00 98.19 188 LEU A O 1
ATOM 1440 N N . SER A 1 189 ? -0.383 -2.222 0.298 1.00 95.50 189 SER A N 1
ATOM 1441 C CA . SER A 1 189 ? -0.698 -3.605 -0.086 1.00 95.50 189 SER A CA 1
ATOM 1442 C C . SER A 1 189 ? -2.176 -3.933 0.126 1.00 95.50 189 SER A C 1
ATOM 1444 O O . SER A 1 189 ? -2.824 -4.451 -0.773 1.00 95.50 189 SER A O 1
ATOM 1446 N N . TYR A 1 190 ? -2.765 -3.564 1.272 1.00 96.94 190 TYR A N 1
ATOM 1447 C CA . TYR A 1 190 ? -4.186 -3.834 1.528 1.00 96.94 190 TYR A CA 1
ATOM 1448 C C . TYR A 1 190 ? -4.877 -2.708 2.294 1.00 96.94 190 TYR A C 1
ATOM 1450 O O . TYR A 1 190 ? -4.322 -2.109 3.213 1.00 96.94 190 TYR A O 1
ATOM 1458 N N . MET A 1 191 ? -6.143 -2.453 1.949 1.00 96.94 191 MET A N 1
ATOM 1459 C CA . MET A 1 191 ? -7.044 -1.577 2.701 1.00 96.94 191 MET A CA 1
ATOM 1460 C C . MET A 1 191 ? -8.415 -2.222 2.813 1.00 96.94 191 MET A C 1
ATOM 1462 O O . MET A 1 191 ? -9.057 -2.508 1.802 1.00 96.94 191 MET A O 1
ATOM 1466 N N . VAL A 1 192 ? -8.908 -2.383 4.035 1.00 97.19 192 VAL A N 1
ATOM 1467 C CA . VAL A 1 192 ? -10.188 -3.050 4.271 1.00 97.19 192 VAL A CA 1
ATOM 1468 C C . VAL A 1 192 ? -10.957 -2.386 5.404 1.00 97.19 192 VAL A C 1
ATOM 1470 O O . VAL A 1 192 ? -10.384 -1.867 6.357 1.00 97.19 192 VAL A O 1
ATOM 1473 N N . VAL A 1 193 ? -12.283 -2.371 5.283 1.00 97.69 193 VAL A N 1
ATOM 1474 C CA . VAL A 1 193 ? -13.207 -1.911 6.325 1.00 97.69 193 VAL A CA 1
ATOM 1475 C C . VAL A 1 193 ? -14.310 -2.943 6.445 1.00 97.69 193 VAL A C 1
ATOM 1477 O O . VAL A 1 193 ? -14.886 -3.344 5.429 1.00 97.69 193 VAL A O 1
ATOM 1480 N N . SER A 1 194 ? -14.622 -3.323 7.681 1.00 97.50 194 SER A N 1
ATOM 1481 C CA . SER A 1 194 ? -15.775 -4.156 8.003 1.00 97.50 194 SER A CA 1
ATOM 1482 C C . SER A 1 194 ? -17.039 -3.584 7.359 1.00 97.50 194 SER A C 1
ATOM 1484 O O . SER A 1 194 ? -17.273 -2.371 7.377 1.00 97.50 194 SER A O 1
ATOM 1486 N N . THR A 1 195 ? -17.857 -4.455 6.771 1.00 95.31 195 THR A N 1
ATOM 1487 C CA . THR A 1 195 ? -19.078 -4.095 6.030 1.00 95.31 195 THR A CA 1
ATOM 1488 C C . THR A 1 195 ? -19.986 -3.167 6.842 1.00 95.31 195 THR A C 1
ATOM 1490 O O . THR A 1 195 ? -20.476 -2.168 6.313 1.00 95.31 195 THR A O 1
ATOM 1493 N N . GLU A 1 196 ? -20.119 -3.426 8.145 1.00 94.69 196 GLU A N 1
ATOM 1494 C CA . GLU A 1 196 ? -20.955 -2.672 9.087 1.00 94.69 196 GLU A CA 1
ATOM 1495 C C . GLU A 1 196 ? -20.479 -1.230 9.331 1.00 94.69 196 GLU A C 1
ATOM 1497 O O . GLU A 1 196 ? -21.278 -0.355 9.683 1.00 94.69 196 GLU A O 1
ATOM 1502 N N . PHE A 1 197 ? -19.188 -0.969 9.108 1.00 95.50 197 PHE A N 1
ATOM 1503 C CA . PHE A 1 197 ? -18.525 0.312 9.371 1.00 95.50 197 PHE A CA 1
ATOM 1504 C C . PHE A 1 197 ? -18.100 1.047 8.090 1.00 95.50 197 PHE A C 1
ATOM 1506 O O . PHE A 1 197 ? -17.478 2.117 8.140 1.00 95.50 197 PHE A O 1
ATOM 1513 N N . ARG A 1 198 ? -18.463 0.524 6.911 1.00 94.94 198 ARG A N 1
ATOM 1514 C CA . ARG A 1 198 ? -18.255 1.222 5.635 1.00 94.94 198 ARG A CA 1
ATOM 1515 C C . ARG A 1 198 ? -18.999 2.560 5.614 1.00 94.94 198 ARG A C 1
ATOM 1517 O O . ARG A 1 198 ? -19.985 2.782 6.309 1.00 94.94 198 ARG A O 1
ATOM 1524 N N . ARG A 1 199 ? -18.515 3.479 4.771 1.00 93.94 199 ARG A N 1
ATOM 1525 C CA . ARG A 1 199 ? -19.043 4.853 4.603 1.00 93.94 199 ARG A CA 1
ATOM 1526 C C . ARG A 1 199 ? -18.954 5.764 5.835 1.00 93.94 199 ARG A C 1
ATOM 1528 O O . ARG A 1 199 ? -19.420 6.894 5.766 1.00 93.94 199 ARG A O 1
ATOM 1535 N N . LEU A 1 200 ? -18.267 5.354 6.902 1.00 95.50 200 LEU A N 1
ATOM 1536 C CA . LEU A 1 200 ? -17.938 6.233 8.037 1.00 95.50 200 LEU A CA 1
ATOM 1537 C C . LEU A 1 200 ? -16.668 7.077 7.804 1.00 95.50 200 LEU A C 1
ATOM 1539 O O . LEU A 1 200 ? -16.207 7.805 8.682 1.00 95.50 200 LEU A O 1
ATOM 1543 N N . GLY A 1 201 ? -16.084 6.991 6.604 1.00 96.38 201 GLY A N 1
ATOM 1544 C CA . GLY A 1 201 ? -14.871 7.721 6.240 1.00 96.38 201 GLY A CA 1
ATOM 1545 C C . GLY A 1 201 ? -13.595 7.182 6.892 1.00 96.38 201 GLY A C 1
ATOM 1546 O O . GLY A 1 201 ? -12.605 7.903 6.904 1.00 96.38 201 GLY A O 1
ATOM 1547 N N . ILE A 1 202 ? -13.607 5.940 7.398 1.00 97.44 202 ILE A N 1
ATOM 1548 C CA . ILE A 1 202 ? -12.467 5.299 8.080 1.00 97.44 202 ILE A CA 1
ATOM 1549 C C . ILE A 1 202 ? -11.197 5.367 7.229 1.00 97.44 202 ILE A C 1
ATOM 1551 O O . ILE A 1 202 ? -10.218 5.967 7.658 1.00 97.44 202 ILE A O 1
ATOM 1555 N N . LEU A 1 203 ? -11.236 4.853 5.995 1.00 95.81 203 LEU A N 1
ATOM 1556 C CA . LEU A 1 203 ? -10.060 4.845 5.115 1.00 95.81 203 LEU A CA 1
ATOM 1557 C C . LEU A 1 203 ? -9.535 6.253 4.825 1.00 95.81 203 LEU A C 1
ATOM 1559 O O . LEU A 1 203 ? -8.338 6.484 4.908 1.00 95.81 203 LEU A O 1
ATOM 1563 N N . GLY A 1 204 ? -10.421 7.214 4.546 1.00 96.50 204 GLY A N 1
ATOM 1564 C CA . GLY A 1 204 ? -10.011 8.600 4.297 1.00 96.50 204 GLY A CA 1
ATOM 1565 C C . GLY A 1 204 ? -9.379 9.275 5.516 1.00 96.50 204 GLY A C 1
ATOM 1566 O O . GLY A 1 204 ? -8.554 10.167 5.358 1.00 96.50 204 GLY A O 1
ATOM 1567 N N . THR A 1 205 ? -9.748 8.853 6.727 1.00 97.94 205 THR A N 1
ATOM 1568 C CA . THR A 1 205 ? -9.192 9.387 7.973 1.00 97.94 205 THR A CA 1
ATOM 1569 C C . THR A 1 205 ? -7.904 8.672 8.398 1.00 97.94 205 THR A C 1
ATOM 1571 O O . THR A 1 205 ? -7.016 9.331 8.933 1.00 97.94 205 THR A O 1
ATOM 1574 N N . LEU A 1 206 ? -7.761 7.371 8.125 1.00 97.81 206 LEU A N 1
ATOM 1575 C CA . LEU A 1 206 ? -6.542 6.607 8.424 1.00 97.81 206 LEU A CA 1
ATOM 1576 C C . LEU A 1 206 ? -5.446 6.758 7.363 1.00 97.81 206 LEU A C 1
ATOM 1578 O O . LEU A 1 206 ? -4.273 6.616 7.690 1.00 97.81 206 LEU A O 1
ATOM 1582 N N . HIS A 1 207 ? -5.792 7.071 6.112 1.00 98.00 207 HIS A N 1
ATOM 1583 C CA . HIS A 1 207 ? -4.823 7.156 5.014 1.00 98.00 207 HIS A CA 1
ATOM 1584 C C . HIS A 1 207 ? -3.656 8.132 5.284 1.00 98.00 207 HIS A C 1
ATOM 1586 O O . HIS A 1 207 ? -2.510 7.717 5.118 1.00 98.00 207 HIS A O 1
ATOM 1592 N N . PRO A 1 208 ? -3.864 9.355 5.818 1.00 97.81 208 PRO A N 1
ATOM 1593 C CA . PRO A 1 208 ? -2.744 10.212 6.210 1.00 97.81 208 PRO A CA 1
ATOM 1594 C C . PRO A 1 208 ? -1.837 9.580 7.278 1.00 97.81 208 PRO A C 1
ATOM 1596 O O . PRO A 1 208 ? -0.617 9.707 7.195 1.00 97.81 208 PRO A O 1
ATOM 1599 N N . VAL A 1 209 ? -2.419 8.867 8.253 1.00 98.38 209 VAL A N 1
ATOM 1600 C CA . VAL A 1 209 ? -1.662 8.172 9.310 1.00 98.38 209 VAL A CA 1
ATOM 1601 C C . VAL A 1 209 ? -0.779 7.085 8.705 1.00 98.38 209 VAL A C 1
ATOM 1603 O O . VAL A 1 209 ? 0.388 6.988 9.066 1.00 98.38 209 VAL A O 1
ATOM 1606 N N . PHE A 1 210 ? -1.303 6.333 7.736 1.00 98.25 210 PHE A N 1
ATOM 1607 C CA . PHE A 1 210 ? -0.534 5.376 6.939 1.00 98.25 210 PHE A CA 1
ATOM 1608 C C . PHE A 1 210 ? 0.644 6.049 6.213 1.00 98.25 210 PHE A C 1
ATOM 1610 O O . PHE A 1 210 ? 1.776 5.588 6.335 1.00 98.25 210 PHE A O 1
ATOM 1617 N N . CYS A 1 211 ? 0.424 7.168 5.512 1.00 98.12 211 CYS A N 1
ATOM 1618 C CA . CYS A 1 211 ? 1.517 7.875 4.837 1.00 98.12 211 CYS A CA 1
ATOM 1619 C C . CYS A 1 211 ? 2.596 8.345 5.825 1.00 98.12 211 CYS A C 1
ATOM 1621 O O . CYS A 1 211 ? 3.785 8.285 5.520 1.00 98.12 211 CYS A O 1
ATOM 1623 N N . HIS A 1 212 ? 2.189 8.797 7.014 1.00 97.44 212 HIS A N 1
ATOM 1624 C CA . HIS A 1 212 ? 3.115 9.177 8.078 1.00 97.44 212 HIS A CA 1
ATOM 1625 C C . HIS A 1 212 ? 3.883 7.973 8.642 1.00 97.44 212 HIS A C 1
ATOM 1627 O O . HIS A 1 212 ? 5.080 8.082 8.889 1.00 97.44 212 HIS A O 1
ATOM 1633 N N . ALA A 1 213 ? 3.225 6.823 8.796 1.00 98.25 213 ALA A N 1
ATOM 1634 C CA . ALA A 1 213 ? 3.865 5.583 9.215 1.00 98.25 213 ALA A CA 1
ATOM 1635 C C . ALA A 1 213 ? 4.914 5.117 8.191 1.00 98.25 213 ALA A C 1
ATOM 1637 O O . ALA A 1 213 ? 6.036 4.806 8.574 1.00 98.25 213 ALA A O 1
ATOM 1638 N N . LEU A 1 214 ? 4.612 5.155 6.890 1.00 97.88 214 LEU A N 1
ATOM 1639 C CA . LEU A 1 214 ? 5.592 4.859 5.836 1.00 97.88 214 LEU A CA 1
ATOM 1640 C C . LEU A 1 214 ? 6.813 5.780 5.881 1.00 97.88 214 LEU A C 1
ATOM 1642 O O . LEU A 1 214 ? 7.944 5.315 5.766 1.00 97.88 214 LEU A O 1
ATOM 1646 N N . GLN A 1 215 ? 6.590 7.081 6.075 1.00 97.44 215 GLN A N 1
ATOM 1647 C CA . GLN A 1 215 ? 7.679 8.038 6.249 1.00 97.44 215 GLN A CA 1
ATOM 1648 C C . GLN A 1 215 ? 8.536 7.683 7.478 1.00 97.44 215 GLN A C 1
ATOM 1650 O O . GLN A 1 215 ? 9.757 7.727 7.400 1.00 97.44 215 GLN A O 1
ATOM 1655 N N . GLY A 1 216 ? 7.916 7.252 8.582 1.00 96.75 216 GLY A N 1
ATOM 1656 C CA . GLY A 1 216 ? 8.632 6.758 9.760 1.00 96.75 216 GLY A CA 1
ATOM 1657 C C . GLY A 1 216 ? 9.487 5.515 9.483 1.00 96.75 216 GLY A C 1
ATOM 1658 O O . GLY A 1 216 ? 10.612 5.444 9.971 1.00 96.75 216 GLY A O 1
ATOM 1659 N N . LEU A 1 217 ? 8.997 4.563 8.675 1.00 96.25 217 LEU A N 1
ATOM 1660 C CA . LEU A 1 217 ? 9.797 3.404 8.248 1.00 96.25 217 LEU A CA 1
ATOM 1661 C C . LEU A 1 217 ? 11.000 3.841 7.404 1.00 96.25 217 LEU A C 1
ATOM 1663 O O . LEU A 1 217 ? 12.112 3.385 7.647 1.00 96.25 217 LEU A O 1
ATOM 1667 N N . HIS A 1 218 ? 10.797 4.766 6.463 1.00 95.88 218 HIS A N 1
ATOM 1668 C CA . HIS A 1 218 ? 11.878 5.317 5.646 1.00 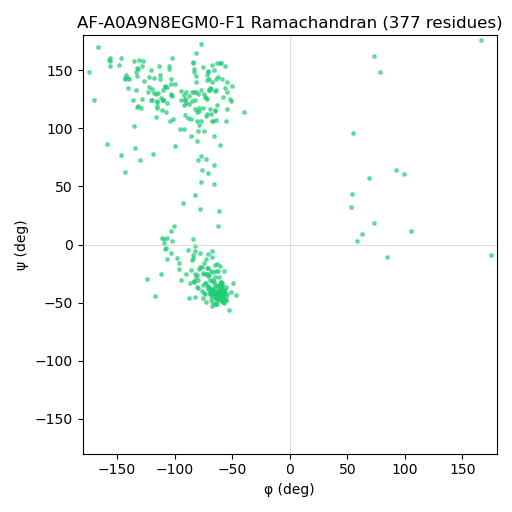95.88 218 HIS A CA 1
ATOM 1669 C C . HIS A 1 218 ? 12.974 5.979 6.492 1.00 95.88 218 HIS A C 1
ATOM 1671 O O . HIS A 1 218 ? 14.157 5.709 6.283 1.00 95.88 218 HIS A O 1
ATOM 1677 N N . GLU A 1 219 ? 12.596 6.827 7.448 1.00 95.12 219 GLU A N 1
ATOM 1678 C CA . GLU A 1 219 ? 13.548 7.516 8.329 1.00 95.12 219 GLU A CA 1
ATOM 1679 C C . GLU A 1 219 ? 14.311 6.539 9.226 1.00 95.12 219 GLU A C 1
ATOM 1681 O O . GLU A 1 219 ? 15.524 6.676 9.383 1.00 95.12 219 GLU A O 1
ATOM 1686 N N . LEU A 1 220 ? 13.625 5.519 9.754 1.00 93.19 220 LEU A N 1
ATOM 1687 C CA . LEU A 1 220 ? 14.248 4.463 10.549 1.00 93.19 220 LEU A CA 1
ATOM 1688 C C . LEU A 1 220 ? 15.291 3.685 9.735 1.00 93.19 220 LEU A C 1
ATOM 1690 O O . LEU A 1 220 ? 16.400 3.462 10.215 1.00 93.19 220 LEU A O 1
ATOM 1694 N N . THR A 1 221 ? 14.956 3.296 8.501 1.00 92.00 221 THR A N 1
ATOM 1695 C CA . THR A 1 221 ? 15.852 2.502 7.650 1.00 92.00 221 THR A CA 1
ATOM 1696 C C . THR A 1 221 ? 17.015 3.323 7.098 1.00 92.00 221 THR A C 1
ATOM 1698 O O . THR A 1 221 ? 18.148 2.855 7.082 1.00 92.00 221 THR A O 1
ATOM 1701 N N . THR A 1 222 ? 16.769 4.553 6.643 1.00 90.94 222 THR A N 1
ATOM 1702 C CA . THR A 1 222 ? 17.819 5.389 6.031 1.00 90.94 222 THR A CA 1
ATOM 1703 C C . THR A 1 222 ? 18.653 6.163 7.045 1.00 90.94 222 THR A C 1
ATOM 1705 O O . THR A 1 222 ? 19.691 6.715 6.677 1.00 90.94 222 THR A O 1
ATOM 1708 N N . GLN A 1 223 ? 18.200 6.236 8.303 1.00 87.75 223 GLN A N 1
ATOM 1709 C CA . GLN A 1 223 ? 18.774 7.092 9.345 1.00 87.75 223 GLN A CA 1
ATOM 1710 C C . GLN A 1 223 ? 18.885 8.559 8.896 1.00 87.75 223 GLN A C 1
ATOM 1712 O O . GLN A 1 223 ? 19.805 9.286 9.291 1.00 87.75 223 GLN A O 1
ATOM 1717 N N . ALA A 1 224 ? 17.949 8.999 8.049 1.00 88.31 224 ALA A N 1
ATOM 1718 C CA . ALA A 1 224 ? 17.900 10.334 7.478 1.00 88.31 224 ALA A CA 1
ATOM 1719 C C . ALA A 1 224 ? 16.460 10.858 7.434 1.00 88.31 224 ALA A C 1
ATOM 1721 O O . ALA A 1 224 ? 15.531 10.138 7.091 1.00 88.31 224 ALA A O 1
ATOM 1722 N N . HIS A 1 225 ? 16.276 12.155 7.694 1.00 89.88 225 HIS A N 1
ATOM 1723 C CA . HIS A 1 225 ? 14.981 12.838 7.549 1.00 89.88 225 HIS A CA 1
ATOM 1724 C C . HIS A 1 225 ? 14.696 13.258 6.097 1.00 89.88 225 HIS A C 1
ATOM 1726 O O . HIS A 1 225 ? 14.281 14.389 5.823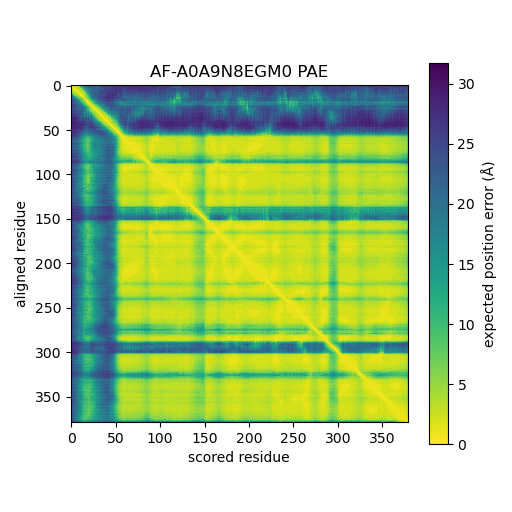 1.00 89.88 225 HIS A O 1
ATOM 1732 N N . THR A 1 226 ? 14.987 12.379 5.141 1.00 94.12 226 THR A N 1
ATOM 1733 C CA . THR A 1 226 ? 14.629 12.592 3.737 1.00 94.12 226 THR A CA 1
ATOM 1734 C C . THR A 1 226 ? 13.183 12.178 3.491 1.00 94.12 226 THR A C 1
ATOM 1736 O O . THR A 1 226 ? 12.665 11.318 4.193 1.00 94.12 226 THR A O 1
ATOM 1739 N N . PRO A 1 227 ? 12.479 12.792 2.530 1.00 95.44 227 PRO A N 1
ATOM 1740 C CA . PRO A 1 227 ? 11.160 12.312 2.147 1.00 95.44 227 PRO A CA 1
ATOM 1741 C C . PRO A 1 227 ? 11.272 10.971 1.413 1.00 95.44 227 PRO A C 1
ATOM 1743 O O . PRO A 1 227 ? 12.162 10.799 0.578 1.00 95.44 227 PRO A O 1
ATOM 1746 N N . ILE A 1 228 ? 10.319 10.071 1.664 1.00 96.38 228 ILE A N 1
ATOM 1747 C CA . ILE A 1 228 ? 10.134 8.863 0.854 1.00 96.38 228 ILE A CA 1
ATOM 1748 C C . ILE A 1 228 ? 9.962 9.234 -0.631 1.00 96.38 228 ILE A C 1
ATOM 1750 O O . ILE A 1 228 ? 9.298 10.221 -0.962 1.00 96.38 228 ILE A O 1
ATOM 1754 N N . ALA A 1 229 ? 10.561 8.461 -1.539 1.00 97.12 229 ALA A N 1
ATOM 1755 C CA . ALA A 1 229 ? 10.599 8.797 -2.962 1.00 97.12 229 ALA A CA 1
ATOM 1756 C C . ALA A 1 229 ? 9.218 8.688 -3.626 1.00 97.12 229 ALA A C 1
ATOM 1758 O O . ALA A 1 229 ? 8.860 9.520 -4.463 1.00 97.12 229 ALA A O 1
ATOM 1759 N N . ALA A 1 230 ? 8.437 7.671 -3.254 1.00 97.88 230 ALA A N 1
ATOM 1760 C CA . ALA A 1 230 ? 7.069 7.483 -3.724 1.00 97.88 230 ALA A CA 1
ATOM 1761 C C . ALA A 1 230 ? 6.245 6.637 -2.746 1.00 97.88 230 ALA A C 1
ATOM 1763 O O . ALA A 1 230 ? 6.776 5.790 -2.030 1.00 97.88 230 ALA A O 1
ATOM 1764 N N . ILE A 1 231 ? 4.927 6.838 -2.764 1.00 98.38 231 ILE A N 1
ATOM 1765 C CA . ILE A 1 231 ? 3.961 5.918 -2.159 1.00 98.38 231 ILE A CA 1
ATOM 1766 C C . ILE A 1 231 ? 3.118 5.350 -3.294 1.00 98.38 231 ILE A C 1
ATOM 1768 O O . ILE A 1 231 ? 2.425 6.088 -4.002 1.00 98.38 231 ILE A O 1
ATOM 1772 N N . LEU A 1 232 ? 3.211 4.043 -3.470 1.00 98.50 232 LEU A N 1
ATOM 1773 C CA . LEU A 1 232 ? 2.580 3.270 -4.519 1.00 98.50 232 LEU A CA 1
ATOM 1774 C C . LEU A 1 232 ? 1.347 2.544 -3.982 1.00 98.50 232 LEU A C 1
ATOM 1776 O O . LEU A 1 232 ? 1.168 2.376 -2.775 1.00 98.50 232 LEU A O 1
ATOM 1780 N N . ALA A 1 233 ? 0.474 2.140 -4.892 1.00 98.12 233 ALA A N 1
ATOM 1781 C CA . ALA A 1 233 ? -0.614 1.212 -4.620 1.00 98.12 233 ALA A CA 1
ATOM 1782 C C . ALA A 1 233 ? -0.895 0.397 -5.876 1.00 98.12 233 ALA A C 1
ATOM 1784 O O . ALA A 1 233 ? -0.684 0.880 -6.987 1.00 98.12 233 ALA A O 1
ATOM 1785 N N . GLU A 1 234 ? -1.435 -0.794 -5.702 1.00 96.00 234 GLU A N 1
ATOM 1786 C CA . GLU A 1 234 ? -1.885 -1.633 -6.805 1.00 96.00 234 GLU A CA 1
ATOM 1787 C C . GLU A 1 234 ? -3.417 -1.625 -6.892 1.00 96.00 234 GLU A C 1
ATOM 1789 O O . GLU A 1 234 ? -4.140 -1.409 -5.917 1.00 96.00 234 GLU A O 1
ATOM 1794 N N . THR A 1 235 ? -3.959 -1.811 -8.088 1.00 95.81 235 THR A N 1
ATOM 1795 C CA . THR A 1 235 ? -5.397 -2.030 -8.261 1.00 95.81 235 THR A CA 1
ATOM 1796 C C . THR A 1 235 ? -5.664 -2.759 -9.559 1.00 95.81 235 THR A C 1
ATOM 1798 O O . THR A 1 235 ? -4.869 -2.683 -10.487 1.00 95.81 235 THR A O 1
ATOM 1801 N N . ASN A 1 236 ? -6.805 -3.420 -9.672 1.00 94.38 236 ASN A N 1
ATOM 1802 C CA . ASN A 1 236 ? -7.135 -4.154 -10.885 1.00 94.38 236 ASN A CA 1
ATOM 1803 C C . ASN A 1 236 ? -7.330 -3.281 -12.099 1.00 94.38 236 ASN A C 1
ATOM 1805 O O . ASN A 1 236 ? -7.877 -2.181 -11.996 1.00 94.38 236 ASN A O 1
ATOM 1809 N N . THR A 1 237 ? -7.017 -3.828 -13.268 1.00 95.38 237 THR A N 1
ATOM 1810 C CA . THR A 1 237 ? -7.546 -3.290 -14.517 1.00 95.38 237 THR A CA 1
ATOM 1811 C C . THR A 1 237 ? -9.078 -3.362 -14.496 1.00 95.38 237 THR A C 1
ATOM 1813 O O . THR A 1 237 ? -9.701 -4.160 -13.793 1.00 95.38 237 THR A O 1
ATOM 1816 N N . ALA A 1 238 ? -9.739 -2.512 -15.284 1.00 93.75 238 ALA A N 1
ATOM 1817 C CA . ALA A 1 238 ? -11.198 -2.572 -15.415 1.00 93.75 238 ALA A CA 1
ATOM 1818 C C . ALA A 1 238 ? -11.687 -3.856 -16.126 1.00 93.75 238 ALA A C 1
ATOM 1820 O O . ALA A 1 238 ? -12.896 -4.110 -16.170 1.00 93.75 238 ALA A O 1
ATOM 1821 N N . THR A 1 239 ? -10.759 -4.612 -16.715 1.00 92.31 239 THR A N 1
ATOM 1822 C CA . THR A 1 239 ? -10.981 -5.822 -17.510 1.00 92.31 239 THR A CA 1
ATOM 1823 C C . THR A 1 239 ? -10.532 -7.102 -16.812 1.00 92.31 239 THR A C 1
ATOM 1825 O O . THR A 1 239 ? -10.696 -8.157 -17.419 1.00 92.31 239 THR A O 1
ATOM 1828 N N . ALA A 1 240 ? -10.029 -7.020 -15.573 1.00 89.19 240 ALA A N 1
ATOM 1829 C CA . ALA A 1 240 ? -9.666 -8.180 -14.762 1.00 89.19 240 ALA A CA 1
ATOM 1830 C C . ALA A 1 240 ? -10.834 -9.177 -14.713 1.00 89.19 240 ALA A C 1
ATOM 1832 O O . ALA A 1 240 ? -11.970 -8.805 -14.406 1.00 89.19 240 ALA A O 1
ATOM 1833 N N . GLY A 1 241 ? -10.581 -10.423 -15.115 1.00 85.69 241 GLY A N 1
ATOM 1834 C CA . GLY A 1 241 ? -11.638 -11.404 -15.389 1.00 85.69 241 GLY A CA 1
ATOM 1835 C C . GLY A 1 241 ? -12.375 -11.922 -14.150 1.00 85.69 241 GLY A C 1
ATOM 1836 O O . GLY A 1 241 ? -13.486 -12.444 -14.257 1.00 85.69 241 GLY A O 1
ATOM 1837 N N . ASP A 1 242 ? -11.766 -11.778 -12.986 1.00 84.19 242 ASP A N 1
ATOM 1838 C CA . ASP A 1 242 ? -12.191 -12.309 -11.695 1.00 84.19 242 ASP A CA 1
ATOM 1839 C C . ASP A 1 242 ? -12.981 -11.280 -10.855 1.00 84.19 242 ASP A C 1
ATOM 1841 O O . ASP A 1 242 ? -13.739 -11.656 -9.956 1.00 84.19 242 ASP A O 1
ATOM 1845 N N . VAL A 1 243 ? -12.911 -9.989 -11.211 1.00 86.50 243 VAL A N 1
ATOM 1846 C CA . VAL A 1 243 ? -13.682 -8.917 -10.567 1.00 86.50 243 VAL A CA 1
ATOM 1847 C C . VAL A 1 243 ? -14.629 -8.228 -11.544 1.00 86.50 243 VAL A C 1
ATOM 1849 O O . VAL A 1 243 ? -14.211 -7.740 -12.594 1.00 86.50 243 VAL A O 1
ATOM 1852 N N . PRO A 1 244 ? -15.920 -8.062 -11.191 1.00 92.56 244 PRO A N 1
ATOM 1853 C CA . PRO A 1 244 ? -16.839 -7.293 -12.017 1.00 92.56 244 PRO A CA 1
ATOM 1854 C C . PRO A 1 244 ? -16.301 -5.882 -12.298 1.00 92.56 244 PRO A C 1
ATOM 1856 O O . PRO A 1 244 ? -15.964 -5.137 -11.377 1.00 92.56 244 PRO A O 1
ATOM 1859 N N . THR A 1 245 ? -16.310 -5.454 -13.564 1.00 93.44 245 THR A N 1
ATOM 1860 C CA . THR A 1 245 ? -15.807 -4.132 -13.995 1.00 93.44 245 THR A CA 1
ATOM 1861 C C . THR A 1 245 ? -16.342 -2.961 -13.158 1.00 93.44 245 THR A C 1
ATOM 1863 O O . THR A 1 245 ? -15.650 -1.963 -12.959 1.00 93.44 245 THR A O 1
ATOM 1866 N N . GLN A 1 246 ? -17.583 -3.045 -12.665 1.00 94.00 246 GLN A N 1
ATOM 1867 C CA . GLN A 1 246 ? -18.176 -2.006 -11.813 1.00 94.00 246 GLN A CA 1
ATOM 1868 C C . GLN A 1 246 ? -17.493 -1.915 -10.444 1.00 94.00 246 GLN A C 1
ATOM 1870 O O . GLN A 1 246 ? -17.252 -0.807 -9.962 1.00 94.00 246 GLN A O 1
ATOM 1875 N N . VAL A 1 247 ? -17.137 -3.059 -9.855 1.00 91.75 247 VAL A N 1
ATOM 1876 C CA . VAL A 1 247 ? -16.382 -3.136 -8.602 1.00 91.75 247 VAL A CA 1
ATOM 1877 C C . VAL A 1 247 ? -14.992 -2.549 -8.819 1.00 91.75 247 VAL A C 1
ATOM 1879 O O . VAL A 1 247 ? -14.640 -1.614 -8.106 1.00 91.75 247 VAL A O 1
ATOM 1882 N N . ALA A 1 248 ? -14.258 -2.978 -9.856 1.00 93.88 248 ALA A N 1
ATOM 1883 C CA . ALA A 1 248 ? -12.932 -2.440 -10.191 1.00 93.88 248 ALA A CA 1
ATOM 1884 C C . ALA A 1 248 ? -12.950 -0.909 -10.377 1.00 93.88 248 ALA A C 1
ATOM 1886 O O . ALA A 1 248 ? -12.185 -0.184 -9.742 1.00 93.88 248 ALA A O 1
ATOM 1887 N N . ARG A 1 249 ? -13.909 -0.377 -11.146 1.00 95.38 249 ARG A N 1
ATOM 1888 C CA . ARG A 1 249 ? -14.087 1.079 -11.301 1.00 95.38 249 ARG A CA 1
ATOM 1889 C C . ARG A 1 249 ? -14.390 1.776 -9.981 1.00 95.38 249 ARG A C 1
ATOM 1891 O O . ARG A 1 249 ? -13.912 2.886 -9.751 1.00 95.38 249 ARG A O 1
ATOM 1898 N N . LYS A 1 250 ? -15.157 1.139 -9.091 1.00 94.50 250 LYS A N 1
ATOM 1899 C CA . LYS A 1 250 ? -15.414 1.697 -7.763 1.00 94.50 250 LYS A CA 1
ATOM 1900 C C . LYS A 1 250 ? -14.139 1.790 -6.931 1.00 94.50 250 LYS A C 1
ATOM 1902 O O . LYS A 1 250 ? -13.958 2.784 -6.225 1.00 94.50 250 LYS A O 1
ATOM 1907 N N . ARG A 1 251 ? -13.239 0.807 -7.061 1.00 94.50 251 ARG A N 1
ATOM 1908 C CA . ARG A 1 251 ? -11.900 0.848 -6.454 1.00 94.50 251 ARG A CA 1
ATOM 1909 C C . ARG A 1 251 ? -11.108 2.042 -6.963 1.00 94.50 251 ARG A C 1
ATOM 1911 O O . ARG A 1 251 ? -10.597 2.819 -6.157 1.00 94.50 251 ARG A O 1
ATOM 1918 N N . HIS A 1 252 ? -11.104 2.247 -8.282 1.00 97.00 252 HIS A N 1
ATOM 1919 C CA . HIS A 1 252 ? -10.432 3.386 -8.910 1.00 97.00 252 HIS A CA 1
ATOM 1920 C C . HIS A 1 252 ? -10.959 4.717 -8.380 1.00 97.00 252 HIS A C 1
ATOM 1922 O O . HIS A 1 252 ? -10.169 5.574 -8.004 1.00 97.00 252 HIS A O 1
ATOM 1928 N N . GLU A 1 253 ? -12.280 4.890 -8.270 1.00 96.56 253 GLU A N 1
ATOM 1929 C CA . GLU A 1 253 ? -12.878 6.109 -7.706 1.00 96.56 253 GLU A CA 1
ATOM 1930 C C . GLU A 1 253 ? -12.433 6.386 -6.266 1.00 96.56 253 GLU A C 1
ATOM 1932 O O . GLU A 1 253 ? -12.251 7.543 -5.882 1.00 96.56 253 GLU A O 1
ATOM 1937 N N . ILE A 1 254 ? -12.305 5.343 -5.446 1.00 95.06 254 ILE A N 1
ATOM 1938 C CA . ILE A 1 254 ? -11.930 5.475 -4.037 1.00 95.06 254 ILE A CA 1
ATOM 1939 C C . ILE A 1 254 ? -10.457 5.846 -3.919 1.00 95.06 254 ILE A C 1
ATOM 1941 O O . ILE A 1 254 ? -10.146 6.844 -3.271 1.00 95.06 254 ILE A O 1
ATOM 1945 N N . LEU A 1 255 ? -9.570 5.128 -4.610 1.00 97.25 255 LEU A N 1
ATOM 1946 C CA . LEU A 1 255 ? -8.140 5.442 -4.653 1.00 97.25 255 LEU A CA 1
ATOM 1947 C C . LEU A 1 255 ? -7.901 6.837 -5.253 1.00 97.25 255 LEU A C 1
ATOM 1949 O O . LEU A 1 255 ? -7.129 7.628 -4.714 1.00 97.25 255 LEU A O 1
ATOM 1953 N N . PHE A 1 256 ? -8.650 7.212 -6.291 1.00 96.81 256 PHE A N 1
ATOM 1954 C CA . PHE A 1 256 ? -8.600 8.552 -6.873 1.00 96.81 256 PHE A CA 1
ATOM 1955 C C . PHE A 1 256 ? -8.937 9.652 -5.855 1.00 96.81 256 PHE A C 1
ATOM 1957 O O . PHE A 1 256 ? -8.221 10.655 -5.774 1.00 96.81 256 PHE A O 1
ATOM 1964 N N . LYS A 1 257 ? -9.998 9.457 -5.055 1.00 95.25 257 LYS A N 1
ATOM 1965 C CA . LYS A 1 257 ? -10.409 10.378 -3.976 1.00 95.25 257 LYS A CA 1
ATOM 1966 C C . LYS A 1 257 ? -9.410 10.438 -2.824 1.00 95.25 257 LYS A C 1
ATOM 1968 O O . LYS A 1 257 ? -9.294 11.481 -2.185 1.00 95.25 257 LYS A O 1
ATOM 1973 N N . LEU A 1 258 ? -8.707 9.337 -2.566 1.00 95.94 258 LEU A N 1
ATOM 1974 C CA . LEU A 1 258 ? -7.606 9.295 -1.607 1.00 95.94 258 LEU A CA 1
ATOM 1975 C C . LEU A 1 258 ? -6.352 10.008 -2.124 1.00 95.94 258 LEU A C 1
ATOM 1977 O O . LEU A 1 258 ? -5.472 10.282 -1.328 1.00 95.94 258 LEU A O 1
ATOM 1981 N N . GLY A 1 259 ? -6.278 10.356 -3.413 1.00 96.19 259 GLY A N 1
ATOM 1982 C CA . GLY A 1 259 ? -5.155 11.099 -3.993 1.00 96.19 259 GLY A CA 1
ATOM 1983 C C . GLY A 1 259 ? -4.214 10.254 -4.853 1.00 96.19 259 GLY A C 1
ATOM 1984 O O . GLY A 1 259 ? -3.144 10.732 -5.216 1.00 96.19 259 GLY A O 1
ATOM 1985 N N . TYR A 1 260 ? -4.588 9.024 -5.207 1.00 97.50 260 TYR A N 1
ATOM 1986 C CA . TYR A 1 260 ? -3.811 8.188 -6.124 1.00 97.50 260 TYR A CA 1
ATOM 1987 C C . TYR A 1 260 ? -4.104 8.514 -7.585 1.00 97.50 260 TYR A C 1
ATOM 1989 O O . TYR A 1 260 ? -5.227 8.893 -7.930 1.00 97.50 260 TYR A O 1
ATOM 1997 N N . ARG A 1 261 ? -3.103 8.356 -8.451 1.00 97.25 261 ARG A N 1
ATOM 1998 C CA . ARG A 1 261 ? -3.185 8.504 -9.910 1.00 97.25 261 ARG A CA 1
ATOM 1999 C C . ARG A 1 261 ? -2.492 7.333 -10.591 1.00 97.25 261 ARG A C 1
ATOM 2001 O O . ARG A 1 261 ? -1.531 6.803 -10.050 1.00 97.25 261 ARG A O 1
ATOM 2008 N N . LEU A 1 262 ? -2.972 6.948 -11.767 1.00 97.94 262 LEU A N 1
ATOM 2009 C CA . LEU A 1 262 ? -2.388 5.847 -12.525 1.00 97.94 262 LEU A CA 1
ATOM 2010 C C . LEU A 1 262 ? -1.014 6.247 -13.073 1.00 97.94 262 LEU A C 1
ATOM 2012 O O . LEU A 1 262 ? -0.870 7.318 -13.668 1.00 97.94 262 LEU A O 1
ATOM 2016 N N . LEU A 1 263 ? -0.022 5.378 -12.906 1.00 98.12 263 LEU A N 1
ATOM 2017 C CA . LEU A 1 263 ? 1.242 5.469 -13.624 1.00 98.12 263 LEU A CA 1
ATOM 2018 C C . LEU A 1 263 ? 1.082 4.818 -14.994 1.00 98.12 263 LEU A C 1
ATOM 2020 O O . LEU A 1 263 ? 0.625 3.684 -15.088 1.00 98.12 263 LEU A O 1
ATOM 2024 N N . GLN A 1 264 ? 1.503 5.500 -16.060 1.00 97.62 264 GLN A N 1
ATOM 2025 C CA . GLN A 1 264 ? 1.617 4.895 -17.391 1.00 97.62 264 GLN A CA 1
ATOM 2026 C C . GLN A 1 264 ? 2.874 4.021 -17.479 1.00 97.62 264 GLN A C 1
ATOM 2028 O O . GLN A 1 264 ? 3.716 4.208 -18.348 1.00 97.62 264 GLN A O 1
ATOM 2033 N N . PHE A 1 265 ? 3.000 3.093 -16.537 1.00 97.94 265 PHE A N 1
ATOM 2034 C CA . PHE A 1 265 ? 4.069 2.117 -16.415 1.00 97.94 265 PHE A CA 1
ATOM 2035 C C . PHE A 1 265 ? 3.495 0.745 -16.783 1.00 97.94 265 PHE A C 1
ATOM 2037 O O . PHE A 1 265 ? 2.381 0.453 -16.343 1.00 97.94 265 PHE A O 1
ATOM 2044 N N . PRO A 1 266 ? 4.197 -0.090 -17.568 1.00 97.19 266 PRO A N 1
ATOM 2045 C CA . PRO A 1 266 ? 3.697 -1.401 -17.959 1.00 97.19 266 PRO A CA 1
ATOM 2046 C C . PRO A 1 266 ? 3.812 -2.393 -16.798 1.00 97.19 266 PRO A C 1
ATOM 2048 O O . PRO A 1 266 ? 4.616 -3.314 -16.867 1.00 97.19 266 PRO A O 1
ATOM 2051 N N . TYR A 1 267 ? 3.085 -2.151 -15.709 1.00 96.88 267 TYR A N 1
ATOM 2052 C CA . TYR A 1 267 ? 3.186 -2.926 -14.482 1.00 96.88 267 TYR A CA 1
ATOM 2053 C C . TYR A 1 267 ? 2.587 -4.319 -14.641 1.00 96.88 267 TYR A C 1
ATOM 2055 O O . TYR A 1 267 ? 1.539 -4.497 -15.256 1.00 96.88 267 TYR A O 1
ATOM 2063 N N . VAL A 1 268 ? 3.261 -5.281 -14.028 1.00 92.88 268 VAL A N 1
ATOM 2064 C CA . VAL A 1 268 ? 2.820 -6.656 -13.825 1.00 92.88 268 VAL A CA 1
ATOM 2065 C C . VAL A 1 268 ? 3.276 -7.018 -12.422 1.00 92.88 268 VAL A C 1
ATOM 2067 O O . VAL A 1 268 ? 4.416 -6.730 -12.044 1.00 92.88 268 VAL A O 1
ATOM 2070 N N . GLN A 1 269 ? 2.406 -7.639 -11.643 1.00 89.12 269 GLN A N 1
ATOM 2071 C CA . GLN A 1 269 ? 2.792 -8.083 -10.319 1.00 89.12 269 GLN A CA 1
ATOM 2072 C C . GLN A 1 269 ? 3.706 -9.310 -10.448 1.00 89.12 269 GLN A C 1
ATOM 2074 O O . GLN A 1 269 ? 3.340 -10.277 -11.135 1.00 89.12 269 GLN A O 1
ATOM 2079 N N . PRO A 1 270 ? 4.895 -9.299 -9.824 1.00 83.19 270 PRO A N 1
ATOM 2080 C CA . PRO A 1 270 ? 5.775 -10.461 -9.801 1.00 83.19 270 PRO A CA 1
ATOM 2081 C C . PRO A 1 270 ? 5.071 -11.698 -9.227 1.00 83.19 270 PRO A C 1
ATOM 2083 O O . PRO A 1 270 ? 4.131 -11.549 -8.435 1.00 83.19 270 PRO A O 1
ATOM 2086 N N . PRO A 1 271 ? 5.491 -12.919 -9.602 1.00 79.75 271 PRO A N 1
ATOM 2087 C CA . PRO A 1 271 ? 4.972 -14.122 -8.962 1.00 79.75 271 PRO A CA 1
ATOM 2088 C C . PRO A 1 271 ? 5.260 -14.075 -7.457 1.00 79.75 271 PRO A C 1
ATOM 2090 O O . PRO A 1 271 ? 6.329 -13.614 -7.073 1.00 79.75 271 PRO A O 1
ATOM 2093 N N . LEU A 1 272 ? 4.330 -14.549 -6.624 1.00 78.25 272 LEU A N 1
ATOM 2094 C CA . LEU A 1 272 ? 4.531 -14.668 -5.166 1.00 78.25 272 LEU A CA 1
ATOM 2095 C C . LEU A 1 272 ? 5.257 -15.959 -4.767 1.00 78.25 272 LEU A C 1
ATOM 2097 O O . LEU A 1 272 ? 5.690 -16.108 -3.633 1.00 78.25 272 LEU A O 1
ATOM 2101 N N . ALA A 1 273 ? 5.395 -16.893 -5.706 1.00 76.44 273 ALA A N 1
ATOM 2102 C CA . ALA A 1 273 ? 6.056 -18.173 -5.511 1.00 76.44 273 ALA A CA 1
ATOM 2103 C C . ALA A 1 273 ? 6.979 -18.478 -6.695 1.00 76.44 273 ALA A C 1
ATOM 2105 O O . ALA A 1 273 ? 6.803 -17.956 -7.798 1.00 76.44 273 ALA A O 1
ATOM 2106 N N . THR A 1 274 ? 7.963 -19.350 -6.479 1.00 72.69 274 THR A N 1
ATOM 2107 C CA . THR A 1 274 ? 8.972 -19.729 -7.490 1.00 72.69 274 THR A CA 1
ATOM 2108 C C . THR A 1 274 ? 8.392 -20.405 -8.731 1.00 72.69 274 THR A C 1
ATOM 2110 O O . THR A 1 274 ? 9.016 -20.365 -9.790 1.00 72.69 274 THR A O 1
ATOM 2113 N N . ASP A 1 275 ? 7.210 -21.000 -8.623 1.00 76.25 275 ASP A N 1
ATOM 2114 C CA . ASP A 1 275 ? 6.470 -21.657 -9.699 1.00 76.25 275 ASP A CA 1
ATOM 2115 C C . ASP A 1 275 ? 5.208 -20.891 -10.137 1.00 76.25 275 ASP A C 1
ATOM 2117 O O . ASP A 1 275 ? 4.463 -21.375 -10.992 1.00 76.25 275 ASP A O 1
ATOM 2121 N N . GLY A 1 276 ? 4.978 -19.695 -9.588 1.00 73.81 276 GLY A N 1
ATOM 2122 C CA . GLY A 1 276 ? 3.816 -18.869 -9.902 1.00 73.81 276 GLY A CA 1
ATOM 2123 C C . GLY A 1 276 ? 3.914 -18.170 -11.261 1.00 73.81 276 GLY A C 1
ATOM 2124 O O . GLY A 1 276 ? 4.997 -17.838 -11.748 1.00 73.81 276 GLY A O 1
ATOM 2125 N N . GLU A 1 277 ? 2.760 -17.886 -11.866 1.00 80.06 277 GLU A N 1
ATOM 2126 C CA . GLU A 1 277 ? 2.680 -16.985 -13.017 1.00 80.06 277 GLU A CA 1
ATOM 2127 C C . GLU A 1 277 ? 2.682 -15.521 -12.540 1.00 80.06 277 GLU A C 1
ATOM 2129 O O . GLU A 1 277 ? 2.155 -15.182 -11.477 1.00 80.06 277 GLU A O 1
ATOM 2134 N N . SER A 1 278 ? 3.301 -14.631 -13.320 1.00 79.06 278 SER A N 1
ATOM 2135 C CA . SER A 1 278 ? 3.145 -13.190 -13.100 1.00 79.06 278 SER A CA 1
ATOM 2136 C C . SER A 1 278 ? 1.726 -12.751 -13.406 1.00 79.06 278 SER A C 1
ATOM 2138 O O . SER A 1 278 ? 1.058 -13.352 -14.247 1.00 79.06 278 SER A O 1
ATOM 2140 N N . PHE A 1 279 ? 1.310 -11.657 -12.775 1.00 79.75 279 PHE A N 1
ATOM 2141 C CA . PHE A 1 279 ? -0.058 -11.202 -12.892 1.00 79.75 279 PHE A CA 1
ATOM 2142 C C . PHE A 1 279 ? -0.228 -9.855 -13.585 1.00 79.75 279 PHE A C 1
ATOM 2144 O O . PHE A 1 279 ? 0.280 -8.839 -13.111 1.00 79.75 279 PHE A O 1
ATOM 2151 N N . ASP A 1 280 ? -0.947 -9.853 -14.709 1.00 83.38 280 ASP A N 1
ATOM 2152 C CA . ASP A 1 280 ? -1.015 -8.733 -15.647 1.00 83.38 280 ASP A CA 1
ATOM 2153 C C . ASP A 1 280 ? -2.344 -7.958 -15.656 1.00 83.38 280 ASP A C 1
ATOM 2155 O O . ASP A 1 280 ? -2.394 -6.913 -16.297 1.00 83.38 280 ASP A O 1
ATOM 2159 N N . ASP A 1 281 ? -3.373 -8.342 -14.883 1.00 91.25 281 ASP A N 1
ATOM 2160 C CA . ASP A 1 281 ? -4.568 -7.493 -14.692 1.00 91.25 281 ASP A CA 1
ATOM 2161 C C . ASP A 1 281 ? -4.485 -6.581 -13.451 1.00 91.25 281 ASP A C 1
ATOM 2163 O O . ASP A 1 281 ? -5.496 -6.275 -12.800 1.00 91.25 281 ASP A O 1
ATOM 2167 N N . ILE A 1 282 ? -3.288 -6.072 -13.145 1.00 93.50 282 ILE A N 1
ATOM 2168 C CA . ILE A 1 282 ? -3.057 -5.035 -12.128 1.00 93.50 282 ILE A CA 1
ATOM 2169 C C . ILE A 1 282 ? -2.368 -3.819 -12.741 1.00 93.50 282 ILE A C 1
ATOM 2171 O O . ILE A 1 282 ? -1.500 -3.912 -13.597 1.00 93.50 282 ILE A O 1
ATOM 2175 N N . MET A 1 283 ? -2.746 -2.650 -12.239 1.00 96.25 283 MET A N 1
ATOM 2176 C CA . MET A 1 283 ? -2.144 -1.364 -12.541 1.00 96.25 283 MET A CA 1
ATOM 2177 C C . MET A 1 283 ? -1.447 -0.800 -11.304 1.00 96.25 283 MET A C 1
ATOM 2179 O O . MET A 1 283 ? -1.948 -0.929 -10.184 1.00 96.25 283 MET A O 1
ATOM 2183 N N . LEU A 1 284 ? -0.340 -0.092 -11.528 1.00 97.94 284 LEU A N 1
ATOM 2184 C CA . LEU A 1 284 ? 0.400 0.605 -10.481 1.00 97.94 284 LEU A CA 1
ATOM 2185 C C . LEU A 1 284 ? -0.032 2.071 -10.389 1.00 97.94 284 LEU A C 1
ATOM 2187 O O . LEU A 1 284 ? -0.108 2.798 -11.383 1.00 97.94 284 LEU A O 1
ATOM 2191 N N . LEU A 1 285 ? -0.299 2.523 -9.173 1.00 98.31 285 LEU A N 1
ATOM 2192 C CA . LEU A 1 285 ? -0.729 3.876 -8.865 1.00 98.31 285 LEU A CA 1
ATOM 2193 C C . LEU A 1 285 ? 0.341 4.610 -8.060 1.00 98.31 285 LEU A C 1
ATOM 2195 O O . LEU A 1 285 ? 1.077 4.007 -7.289 1.00 98.31 285 LEU A O 1
ATOM 2199 N N . LEU A 1 286 ? 0.354 5.934 -8.179 1.00 98.06 286 LEU A N 1
ATOM 2200 C CA . LEU A 1 286 ? 1.170 6.848 -7.390 1.00 98.06 286 LEU A CA 1
ATOM 2201 C C . LEU A 1 286 ? 0.272 7.748 -6.542 1.00 98.06 286 LEU A C 1
ATOM 2203 O O . LEU A 1 286 ? -0.636 8.399 -7.066 1.00 98.06 286 LEU A O 1
ATOM 2207 N N . TYR A 1 287 ? 0.550 7.843 -5.246 1.00 97.56 287 TYR A N 1
ATOM 2208 C CA . TYR A 1 287 ? -0.046 8.859 -4.385 1.00 97.56 287 TYR A CA 1
ATOM 2209 C C . TYR A 1 287 ? 0.598 10.224 -4.653 1.00 97.56 287 TYR A C 1
ATOM 2211 O O . TYR A 1 287 ? 1.790 10.415 -4.426 1.00 97.56 287 TYR A O 1
ATOM 2219 N N . VAL A 1 288 ? -0.197 11.193 -5.112 1.00 93.19 288 VAL A N 1
ATOM 2220 C CA . VAL A 1 288 ? 0.276 12.562 -5.410 1.00 93.19 288 VAL A CA 1
ATOM 2221 C C . VAL A 1 288 ? -0.095 13.578 -4.325 1.00 93.19 288 VAL A C 1
ATOM 2223 O O . VAL A 1 288 ? 0.172 14.772 -4.471 1.00 93.19 288 VAL A O 1
ATOM 2226 N N . GLY A 1 289 ? -0.721 13.116 -3.238 1.00 85.38 289 GLY A N 1
ATOM 2227 C CA . GLY A 1 289 ? -1.279 13.981 -2.207 1.00 85.38 289 GLY A CA 1
ATOM 2228 C C . GLY A 1 289 ? -2.619 14.603 -2.598 1.00 85.38 289 GLY A C 1
ATOM 2229 O O . GLY A 1 289 ? -2.868 14.948 -3.756 1.00 85.38 289 GLY A O 1
ATOM 2230 N N . ASN A 1 290 ? -3.477 14.834 -1.604 1.00 67.62 290 ASN A N 1
ATOM 2231 C CA . ASN A 1 290 ? -4.558 15.809 -1.734 1.00 67.62 290 ASN A CA 1
ATOM 2232 C C . ASN A 1 290 ? -3.958 17.210 -1.578 1.00 67.62 290 ASN A C 1
ATOM 2234 O O . ASN A 1 290 ? -4.106 17.860 -0.545 1.00 67.62 290 ASN A O 1
ATOM 2238 N N . ASN A 1 291 ? -3.284 17.694 -2.625 1.00 56.03 291 ASN A N 1
ATOM 2239 C CA . ASN A 1 291 ? -3.006 19.121 -2.791 1.00 56.03 291 ASN A CA 1
ATOM 2240 C C . ASN A 1 291 ? -4.322 19.837 -3.128 1.00 56.03 291 ASN A C 1
ATOM 2242 O O . ASN A 1 291 ? -4.521 20.383 -4.214 1.00 56.03 291 ASN A O 1
ATOM 2246 N N . SER A 1 292 ? -5.269 19.766 -2.196 1.00 46.28 292 SER A N 1
ATOM 2247 C CA . SER A 1 292 ? -6.543 20.444 -2.270 1.00 46.28 292 SER A CA 1
ATOM 2248 C C . SER A 1 292 ? -6.266 21.936 -2.181 1.00 46.28 292 SER A C 1
ATOM 2250 O O . SER A 1 292 ? -5.973 22.467 -1.115 1.00 46.28 292 SER A O 1
ATOM 2252 N N . SER A 1 293 ? -6.404 22.598 -3.329 1.00 45.56 293 SER A N 1
ATOM 2253 C CA . SER A 1 293 ? -6.911 23.966 -3.445 1.00 45.56 293 SER A CA 1
ATOM 2254 C C . SER A 1 293 ? -6.184 25.022 -2.605 1.00 45.56 293 SER A C 1
ATOM 2256 O O . SER A 1 293 ? -6.544 25.239 -1.454 1.00 45.56 293 SER A O 1
ATOM 2258 N N . ASN A 1 294 ? -5.216 25.728 -3.207 1.00 47.69 294 ASN A N 1
ATOM 2259 C CA . ASN A 1 294 ? -5.190 27.209 -3.237 1.00 47.69 294 ASN A CA 1
ATOM 2260 C C . ASN A 1 294 ? -3.919 27.809 -3.869 1.00 47.69 294 ASN A C 1
ATOM 2262 O O . ASN A 1 294 ? -3.898 29.009 -4.149 1.00 47.69 294 ASN A O 1
ATOM 2266 N N . SER A 1 295 ? -2.882 27.026 -4.178 1.00 48.41 295 SER A N 1
ATOM 2267 C CA . SER A 1 295 ? -1.752 27.518 -4.977 1.00 48.41 295 SER A CA 1
ATOM 2268 C C . SER A 1 295 ? -2.110 27.494 -6.462 1.00 48.41 295 SER A C 1
ATOM 2270 O O . SER A 1 295 ? -1.914 26.526 -7.193 1.00 48.41 295 SER A O 1
ATOM 2272 N N . SER A 1 296 ? -2.693 28.600 -6.908 1.00 50.66 296 SER A N 1
ATOM 2273 C CA . SER A 1 296 ? -2.866 28.898 -8.325 1.00 50.66 296 SER A CA 1
ATOM 2274 C C . SER A 1 296 ? -1.515 28.759 -9.043 1.00 50.66 296 SER A C 1
ATOM 2276 O O . SER A 1 296 ? -0.554 29.417 -8.663 1.00 50.66 296 SER A O 1
ATOM 2278 N N . GLN A 1 297 ? -1.465 27.939 -10.096 1.00 46.16 297 GLN A N 1
ATOM 2279 C CA . GLN A 1 297 ? -0.414 27.942 -11.126 1.00 46.16 297 GLN A CA 1
ATOM 2280 C C . GLN A 1 297 ? 1.001 27.480 -10.729 1.00 46.16 297 GLN A C 1
ATOM 2282 O O . GLN A 1 297 ? 1.982 28.150 -11.048 1.00 46.16 297 GLN A O 1
ATOM 2287 N N . SER A 1 298 ? 1.156 26.262 -10.212 1.00 48.19 298 SER A N 1
ATOM 2288 C CA . SER A 1 298 ? 2.294 25.462 -10.679 1.00 48.19 298 SER A CA 1
ATOM 2289 C C . SER A 1 298 ? 1.762 24.299 -11.503 1.00 48.19 298 SER A C 1
ATOM 2291 O O . SER A 1 298 ? 0.994 23.464 -11.038 1.00 48.19 298 SER A O 1
ATOM 2293 N N . THR A 1 299 ? 2.110 24.300 -12.786 1.00 48.59 299 THR A N 1
ATOM 2294 C CA . THR A 1 299 ? 1.973 23.179 -13.719 1.00 48.59 299 THR A CA 1
ATOM 2295 C C . THR A 1 299 ? 2.907 22.060 -13.260 1.00 48.59 299 THR A C 1
ATOM 2297 O O . THR A 1 299 ? 3.959 21.832 -13.856 1.00 48.59 299 THR A O 1
ATOM 2300 N N . SER A 1 300 ? 2.583 21.460 -12.115 1.00 54.78 300 SER A N 1
ATOM 2301 C CA . SER A 1 300 ? 3.383 20.439 -11.462 1.00 54.78 300 SER A CA 1
ATOM 2302 C C . SER A 1 300 ? 3.459 19.203 -12.350 1.00 54.78 300 SER A C 1
ATOM 2304 O O . SER A 1 300 ? 2.487 18.759 -12.961 1.00 54.78 300 SER A O 1
ATOM 2306 N N . THR A 1 301 ? 4.687 18.726 -12.471 1.00 61.25 301 THR A N 1
ATOM 2307 C CA . THR A 1 301 ? 5.165 17.635 -13.313 1.00 61.25 301 THR A CA 1
ATOM 2308 C C . THR A 1 301 ? 4.190 16.462 -13.367 1.00 61.25 301 THR A C 1
ATOM 2310 O O . THR A 1 301 ? 3.983 15.764 -12.380 1.00 61.25 301 THR A O 1
ATOM 2313 N N . SER A 1 302 ? 3.611 16.213 -14.544 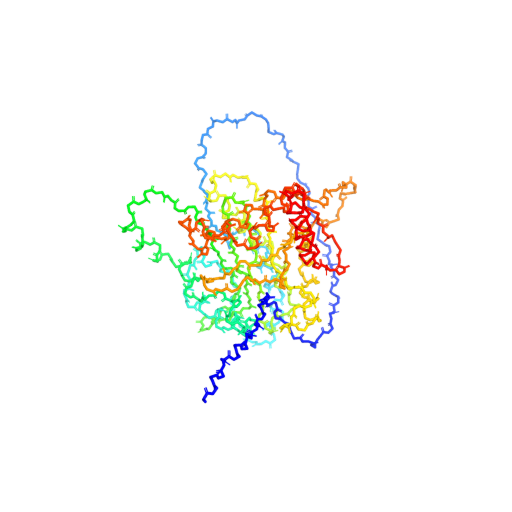1.00 89.19 302 SER A N 1
ATOM 2314 C CA . SER A 1 302 ? 2.744 15.056 -14.814 1.00 89.19 302 SER A CA 1
ATOM 2315 C C . SER A 1 302 ? 3.547 13.766 -15.026 1.00 89.19 302 SER A C 1
ATOM 2317 O O . SER A 1 302 ? 3.163 12.933 -15.842 1.00 89.19 302 SER A O 1
ATOM 2319 N N . SER A 1 303 ? 4.707 13.630 -14.383 1.00 95.62 303 SER A N 1
ATOM 2320 C CA . SER A 1 303 ? 5.601 12.492 -14.576 1.00 95.62 303 SER A CA 1
ATOM 2321 C C . SER A 1 303 ? 6.540 12.262 -13.390 1.00 95.62 303 SER A C 1
ATOM 2323 O O . SER A 1 303 ? 6.814 13.201 -12.643 1.00 95.62 303 SER A O 1
ATOM 2325 N N . MET A 1 304 ? 7.074 11.045 -13.266 1.00 95.81 304 MET A N 1
ATOM 2326 C CA . MET A 1 304 ? 8.106 10.659 -12.292 1.00 95.81 304 MET A CA 1
ATOM 2327 C C . MET A 1 304 ? 9.302 9.979 -12.972 1.00 95.81 304 MET A C 1
ATOM 2329 O O . MET A 1 304 ? 9.157 9.438 -14.064 1.00 95.81 304 MET A O 1
ATOM 2333 N N . ASP A 1 305 ? 10.471 9.985 -12.327 1.00 97.19 305 ASP A N 1
ATOM 2334 C CA . ASP A 1 305 ? 11.654 9.266 -12.818 1.00 97.19 305 ASP A CA 1
ATOM 2335 C C . ASP A 1 305 ? 11.384 7.754 -12.847 1.00 97.19 305 ASP A C 1
ATOM 2337 O O . ASP A 1 305 ? 11.103 7.134 -11.817 1.00 97.19 305 ASP A O 1
ATOM 2341 N N . THR A 1 306 ? 11.478 7.154 -14.034 1.00 97.69 306 THR A N 1
ATOM 2342 C CA . THR A 1 306 ? 11.232 5.719 -14.236 1.00 97.69 306 THR A CA 1
ATOM 2343 C C . THR A 1 306 ? 12.237 4.847 -13.486 1.00 97.69 306 THR A C 1
ATOM 2345 O O . THR A 1 306 ? 11.932 3.705 -13.152 1.00 97.69 306 THR A O 1
ATOM 2348 N N . THR A 1 307 ? 13.415 5.376 -13.153 1.00 97.81 307 THR A N 1
ATOM 2349 C CA . THR A 1 307 ? 14.422 4.671 -12.351 1.00 97.81 307 THR A CA 1
ATOM 2350 C C . THR A 1 307 ? 13.888 4.286 -10.973 1.00 97.81 307 THR A C 1
ATOM 2352 O O . THR A 1 307 ? 14.259 3.235 -10.460 1.00 97.81 307 THR A O 1
ATOM 2355 N N . ILE A 1 308 ? 12.992 5.089 -10.384 1.00 97.19 308 ILE A N 1
ATOM 2356 C CA . ILE A 1 308 ? 12.353 4.766 -9.098 1.00 97.19 308 ILE A CA 1
ATOM 2357 C C . ILE A 1 308 ? 11.478 3.515 -9.248 1.00 97.19 308 ILE A C 1
ATOM 2359 O O . ILE A 1 308 ? 11.581 2.596 -8.442 1.00 97.19 308 ILE A O 1
ATOM 2363 N N . LEU A 1 309 ? 10.670 3.444 -10.311 1.00 97.50 309 LEU A N 1
ATOM 2364 C CA . LEU A 1 309 ? 9.791 2.299 -10.581 1.00 97.50 309 LEU A CA 1
ATOM 2365 C C . LEU A 1 309 ? 10.581 1.040 -10.934 1.00 97.50 309 LEU A C 1
ATOM 2367 O O . LEU A 1 309 ? 10.245 -0.047 -10.480 1.00 97.50 309 LEU A O 1
ATOM 2371 N N . TYR A 1 310 ? 11.659 1.189 -11.701 1.00 96.62 310 TYR A N 1
ATOM 2372 C CA . TYR A 1 310 ? 12.555 0.082 -12.014 1.00 96.62 310 TYR A CA 1
ATOM 2373 C C . TYR A 1 310 ? 13.201 -0.503 -10.749 1.00 96.62 310 TYR A C 1
ATOM 2375 O O . TYR A 1 310 ? 13.193 -1.717 -10.563 1.00 96.62 310 TYR A O 1
ATOM 2383 N N . LYS A 1 311 ? 13.705 0.355 -9.849 1.00 96.12 311 LYS A N 1
ATOM 2384 C CA . LYS A 1 311 ? 14.235 -0.079 -8.547 1.00 96.12 311 LYS A CA 1
ATOM 2385 C C . LYS A 1 311 ? 13.169 -0.743 -7.685 1.00 96.12 311 LYS A C 1
ATOM 2387 O O . LYS A 1 311 ? 13.461 -1.748 -7.062 1.00 96.12 311 LYS A O 1
ATOM 2392 N N . TYR A 1 312 ? 11.946 -0.215 -7.674 1.00 96.38 312 TYR A N 1
ATOM 2393 C CA . TYR A 1 312 ? 10.839 -0.837 -6.948 1.00 96.38 312 TYR A CA 1
ATOM 2394 C C . TYR A 1 312 ? 10.570 -2.263 -7.438 1.00 96.38 312 TYR A C 1
ATOM 2396 O O . TYR A 1 312 ? 10.459 -3.168 -6.621 1.00 96.38 312 TYR A O 1
ATOM 2404 N N . VAL A 1 313 ? 10.528 -2.480 -8.758 1.00 94.81 313 VAL A N 1
ATOM 2405 C CA . VAL A 1 313 ? 10.359 -3.831 -9.309 1.00 94.81 313 VAL A CA 1
ATOM 2406 C C . VAL A 1 313 ? 11.503 -4.740 -8.856 1.00 94.81 313 VAL A C 1
ATOM 2408 O O . VAL A 1 313 ? 11.235 -5.848 -8.409 1.00 94.81 313 VAL A O 1
ATOM 2411 N N . LEU A 1 314 ? 12.757 -4.279 -8.907 1.00 92.25 314 LEU A N 1
ATOM 2412 C CA . LEU A 1 314 ? 13.897 -5.055 -8.400 1.00 92.25 314 LEU A CA 1
ATOM 2413 C C . LEU A 1 314 ? 13.750 -5.415 -6.916 1.00 92.25 314 LEU A C 1
ATOM 2415 O O . LEU A 1 314 ? 13.902 -6.583 -6.567 1.00 92.25 314 LEU A O 1
ATOM 2419 N N . ASP A 1 315 ? 13.417 -4.442 -6.068 1.00 92.62 315 ASP A N 1
ATOM 2420 C CA . ASP A 1 315 ? 13.240 -4.662 -4.631 1.00 92.62 315 ASP A CA 1
ATOM 2421 C C . ASP A 1 315 ? 12.124 -5.667 -4.345 1.00 92.62 315 ASP A C 1
ATOM 2423 O O . ASP A 1 315 ? 12.307 -6.553 -3.514 1.00 92.62 315 ASP A O 1
ATOM 2427 N N . PHE A 1 316 ? 11.003 -5.577 -5.067 1.00 91.75 316 PHE A N 1
ATOM 2428 C CA . PHE A 1 316 ? 9.903 -6.536 -4.958 1.00 91.75 316 PHE A CA 1
ATOM 2429 C C . PHE A 1 316 ? 10.352 -7.951 -5.337 1.00 91.75 316 PHE A C 1
ATOM 2431 O O . PHE A 1 316 ? 10.061 -8.920 -4.643 1.00 91.75 316 PHE A O 1
ATOM 2438 N N . TYR A 1 317 ? 11.101 -8.104 -6.430 1.00 88.88 317 TYR A N 1
ATOM 2439 C CA . TYR A 1 317 ? 11.633 -9.417 -6.798 1.00 88.88 317 TYR A CA 1
ATOM 2440 C C . TYR A 1 317 ? 12.587 -9.961 -5.730 1.00 88.88 317 TYR A C 1
ATOM 2442 O O . TYR A 1 317 ? 12.517 -11.140 -5.388 1.00 88.88 317 TYR A O 1
ATOM 2450 N N . TYR A 1 318 ? 13.451 -9.119 -5.164 1.00 88.62 318 TYR A N 1
ATOM 2451 C CA . TYR A 1 318 ? 14.352 -9.552 -4.101 1.00 88.62 318 TYR A CA 1
ATOM 2452 C C . TYR A 1 318 ? 13.628 -9.906 -2.806 1.00 88.62 318 TYR A C 1
ATOM 2454 O O . TYR A 1 318 ? 14.087 -10.817 -2.118 1.00 88.62 318 TYR A O 1
ATOM 2462 N N . SER A 1 319 ? 12.507 -9.256 -2.486 1.00 86.88 319 SER A N 1
ATOM 2463 C CA . SER A 1 319 ? 11.726 -9.606 -1.299 1.00 86.88 319 SER A CA 1
ATOM 2464 C C . SER A 1 319 ? 11.033 -10.959 -1.426 1.00 86.88 319 SER A C 1
ATOM 2466 O O . SER A 1 319 ? 10.892 -11.645 -0.423 1.00 86.88 319 SER A O 1
ATOM 2468 N N . VAL A 1 320 ? 10.660 -11.372 -2.642 1.00 83.50 320 VAL A N 1
ATOM 2469 C CA . VAL A 1 320 ? 10.011 -12.673 -2.874 1.00 83.50 320 VAL A CA 1
ATOM 2470 C C . VAL A 1 320 ? 11.020 -13.807 -3.082 1.00 83.50 320 VAL A C 1
ATOM 2472 O O . VAL A 1 320 ? 10.875 -14.888 -2.519 1.00 83.50 320 VAL A O 1
ATOM 2475 N N . PHE A 1 321 ? 12.053 -13.598 -3.904 1.00 83.31 321 PHE A N 1
ATOM 2476 C CA . PHE A 1 321 ? 12.954 -14.680 -4.339 1.00 83.31 321 PHE A CA 1
ATOM 2477 C C . PHE A 1 321 ? 14.313 -14.686 -3.631 1.00 83.31 321 PHE A C 1
ATOM 2479 O O . PHE A 1 321 ? 15.112 -15.608 -3.825 1.00 83.31 321 PHE A O 1
ATOM 2486 N N . GLY A 1 322 ? 14.597 -13.659 -2.829 1.00 83.50 322 GLY A N 1
ATOM 2487 C CA . GLY A 1 322 ? 15.915 -13.413 -2.262 1.00 83.50 322 GLY A CA 1
ATOM 2488 C C . GLY A 1 322 ? 16.924 -12.891 -3.293 1.00 83.50 322 GLY A C 1
ATOM 2489 O O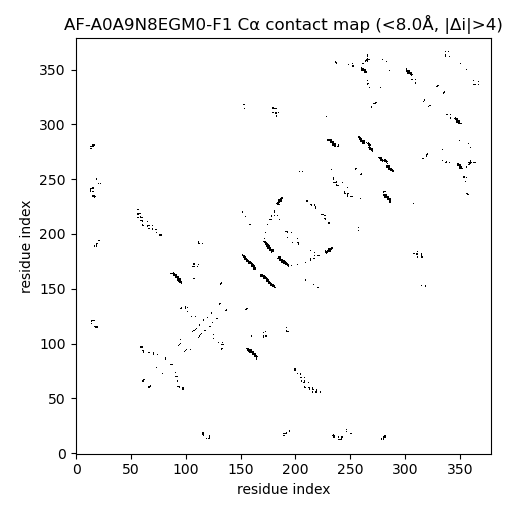 . GLY A 1 322 ? 16.778 -13.028 -4.508 1.00 83.50 322 GLY A O 1
ATOM 2490 N N . THR A 1 323 ? 18.015 -12.306 -2.804 1.00 80.62 323 THR A N 1
ATOM 2491 C CA . THR A 1 323 ? 19.063 -11.690 -3.642 1.00 80.62 323 THR A CA 1
ATOM 2492 C C . THR A 1 323 ? 19.920 -12.704 -4.408 1.00 80.62 323 THR A C 1
ATOM 2494 O O . THR A 1 323 ? 20.528 -12.371 -5.421 1.00 80.62 323 THR A O 1
ATOM 2497 N N . ASN A 1 324 ? 19.947 -13.967 -3.972 1.00 77.31 324 ASN A N 1
ATOM 2498 C CA . ASN A 1 324 ? 20.794 -15.012 -4.558 1.00 77.31 324 ASN A CA 1
ATOM 2499 C C . ASN A 1 324 ? 20.251 -15.600 -5.879 1.00 77.31 324 ASN A C 1
ATOM 2501 O O . ASN A 1 324 ? 20.946 -16.389 -6.518 1.00 77.31 324 ASN A O 1
ATOM 2505 N N . GLN A 1 325 ? 19.030 -15.241 -6.292 1.00 71.50 325 GLN A N 1
ATOM 2506 C CA . GLN A 1 325 ? 18.360 -15.780 -7.489 1.00 71.50 325 GLN A CA 1
ATOM 2507 C C . GLN A 1 325 ? 18.422 -14.842 -8.709 1.00 71.50 325 GLN A C 1
ATOM 2509 O O . GLN A 1 325 ? 17.696 -15.042 -9.683 1.00 71.50 325 GLN A O 1
ATOM 2514 N N . GLU A 1 326 ? 19.312 -13.844 -8.691 1.00 73.12 326 GLU A N 1
ATOM 2515 C CA . GLU A 1 326 ? 19.454 -12.831 -9.750 1.00 73.12 326 GLU A CA 1
ATOM 2516 C C . GLU A 1 326 ? 19.475 -13.406 -11.188 1.00 73.12 326 GLU A C 1
ATOM 2518 O O . GLU A 1 326 ? 18.766 -12.869 -12.044 1.00 73.12 326 GLU A O 1
ATOM 2523 N N . PRO A 1 327 ? 20.185 -14.518 -11.493 1.00 70.31 327 PRO A N 1
ATOM 2524 C CA . PRO A 1 327 ? 20.244 -15.039 -12.860 1.00 70.31 327 PRO A CA 1
ATOM 2525 C C . PRO A 1 327 ? 18.905 -15.559 -13.398 1.00 70.31 327 PRO A C 1
ATOM 2527 O O . PRO A 1 327 ? 18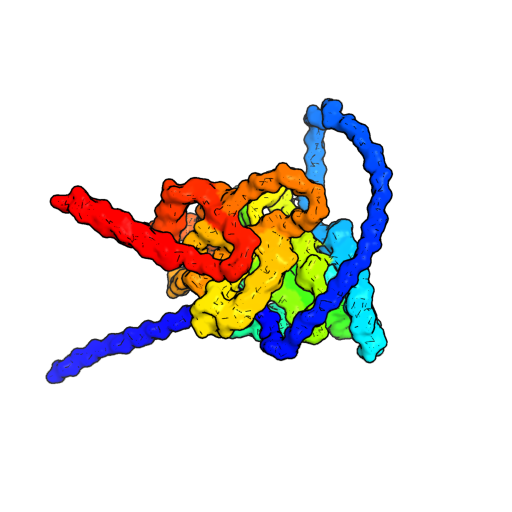.668 -15.468 -14.597 1.00 70.31 327 PRO A O 1
ATOM 2530 N N . LEU A 1 328 ? 18.031 -16.106 -12.543 1.00 74.31 328 LEU A N 1
ATOM 2531 C CA . LEU A 1 328 ? 16.750 -16.674 -12.989 1.00 74.31 328 LEU A CA 1
ATOM 2532 C C . LEU A 1 328 ? 15.758 -15.585 -13.392 1.00 74.31 328 LEU A C 1
ATOM 2534 O O . LEU A 1 328 ? 14.952 -15.774 -14.301 1.00 74.31 328 LEU A O 1
ATOM 2538 N N . PHE A 1 329 ? 15.828 -14.438 -12.723 1.00 78.81 329 PHE A N 1
ATOM 2539 C CA . PHE A 1 329 ? 14.889 -13.356 -12.957 1.00 78.81 329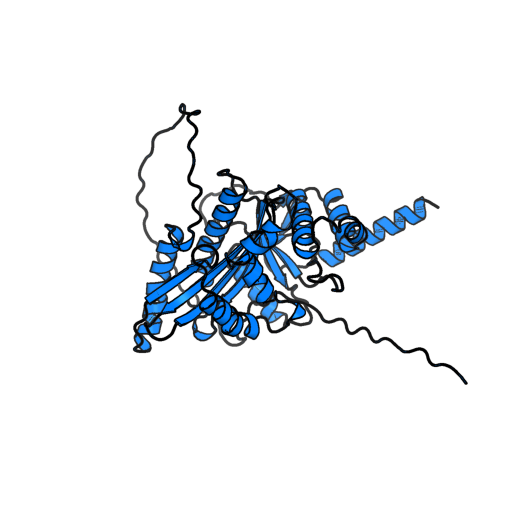 PHE A CA 1
ATOM 2540 C C . PHE A 1 329 ? 15.225 -12.530 -14.208 1.00 78.81 329 PHE A C 1
ATOM 2542 O O . PHE A 1 329 ? 14.315 -12.057 -14.889 1.00 78.81 329 PHE A O 1
ATOM 2549 N N . GLN A 1 330 ? 16.504 -12.407 -14.579 1.00 85.00 330 GLN A N 1
ATOM 2550 C CA . GLN A 1 330 ? 16.903 -11.625 -15.759 1.00 85.00 330 GLN A CA 1
ATOM 2551 C C . GLN A 1 330 ? 16.309 -12.158 -17.077 1.00 85.00 330 GLN A C 1
ATOM 2553 O O . GLN A 1 330 ? 16.059 -11.390 -18.011 1.00 85.00 330 GLN A O 1
ATOM 2558 N N . ASP A 1 331 ? 16.024 -13.459 -17.138 1.00 86.38 331 ASP A N 1
ATOM 2559 C CA . ASP A 1 331 ? 15.394 -14.101 -18.293 1.00 86.38 331 ASP A CA 1
ATOM 2560 C C . ASP A 1 331 ? 13.858 -13.990 -18.289 1.00 86.38 331 ASP A C 1
ATOM 2562 O O . ASP A 1 331 ? 13.208 -14.303 -19.292 1.00 86.38 331 ASP A O 1
ATOM 2566 N N . HIS A 1 332 ? 13.253 -13.516 -17.196 1.00 88.06 332 HIS A N 1
ATOM 2567 C CA . HIS A 1 332 ? 11.807 -13.385 -17.084 1.00 88.06 332 HIS A CA 1
ATOM 2568 C C . HIS A 1 332 ? 11.273 -12.287 -18.023 1.00 88.06 332 HIS A C 1
ATOM 2570 O O . HIS A 1 332 ? 11.794 -11.171 -18.079 1.00 88.06 332 HIS A O 1
ATOM 2576 N N . TRP A 1 333 ? 10.188 -12.568 -18.755 1.00 90.19 333 TRP A N 1
ATOM 2577 C CA . TRP A 1 333 ? 9.661 -11.655 -19.783 1.00 90.19 333 TRP A CA 1
ATOM 2578 C C . TRP A 1 333 ? 9.284 -10.277 -19.225 1.00 90.19 333 TRP A C 1
ATOM 2580 O O . TRP A 1 333 ? 9.449 -9.265 -19.906 1.00 90.19 333 TRP A O 1
ATOM 2590 N N . TYR A 1 334 ? 8.786 -10.235 -17.986 1.00 91.81 334 TYR A N 1
ATOM 2591 C CA . TYR A 1 334 ? 8.416 -8.981 -17.342 1.00 91.81 334 TYR A CA 1
ATOM 2592 C C . TYR A 1 334 ? 9.646 -8.151 -16.974 1.00 91.81 334 TYR A C 1
ATOM 2594 O O . TYR A 1 334 ? 9.629 -6.937 -17.163 1.00 91.81 334 TYR A O 1
ATOM 2602 N N . PHE A 1 335 ? 10.741 -8.792 -16.547 1.00 91.31 335 PHE A N 1
ATOM 2603 C CA . PHE A 1 335 ? 11.998 -8.082 -16.324 1.00 91.31 335 PHE A CA 1
ATOM 2604 C C . PHE A 1 335 ? 12.463 -7.392 -17.604 1.00 91.31 335 PHE A C 1
ATOM 2606 O O . PHE A 1 335 ? 12.723 -6.192 -17.618 1.00 91.31 335 PHE A O 1
ATOM 2613 N N . GLN A 1 336 ? 12.461 -8.135 -18.714 1.00 93.56 336 GLN A N 1
ATOM 2614 C CA . GLN A 1 336 ? 12.813 -7.592 -20.023 1.00 93.56 336 GLN A CA 1
ATOM 2615 C C . GLN A 1 336 ? 11.916 -6.407 -20.403 1.00 93.56 336 GLN A C 1
ATOM 2617 O O . GLN A 1 336 ? 12.423 -5.412 -20.922 1.00 93.56 336 GLN A O 1
ATOM 2622 N N . LEU A 1 337 ? 10.613 -6.479 -20.101 1.00 95.56 337 LEU A N 1
ATOM 2623 C CA . LEU A 1 337 ? 9.664 -5.391 -20.341 1.00 95.56 337 LEU A CA 1
ATOM 2624 C C . LEU A 1 337 ? 9.997 -4.133 -19.539 1.00 95.56 337 LEU A C 1
ATOM 2626 O O . LEU A 1 337 ? 10.049 -3.051 -20.124 1.00 95.56 337 LEU A O 1
ATOM 2630 N N . VAL A 1 338 ? 10.251 -4.245 -18.234 1.00 95.56 338 VAL A N 1
ATOM 2631 C CA . VAL A 1 338 ? 10.554 -3.069 -17.401 1.00 95.56 338 VAL A CA 1
ATOM 2632 C C . VAL A 1 338 ? 11.933 -2.485 -17.703 1.00 95.56 338 VAL A C 1
ATOM 2634 O O . VAL A 1 338 ? 12.074 -1.262 -17.735 1.00 95.56 338 VAL A O 1
ATOM 2637 N N . THR A 1 339 ? 12.932 -3.321 -18.010 1.00 95.88 339 THR A N 1
ATOM 2638 C CA . THR A 1 339 ? 14.259 -2.871 -18.458 1.00 95.88 339 THR A CA 1
ATOM 2639 C C . THR A 1 339 ? 14.162 -2.144 -19.797 1.00 95.88 339 THR A C 1
ATOM 2641 O O . THR A 1 339 ? 14.717 -1.056 -19.957 1.00 95.88 339 THR A O 1
ATOM 2644 N N . TRP A 1 340 ? 13.428 -2.712 -20.759 1.00 97.50 340 TRP A N 1
ATOM 2645 C CA . TRP A 1 340 ? 13.158 -2.068 -22.041 1.00 97.50 340 TRP A CA 1
ATOM 2646 C C . TRP A 1 340 ? 12.454 -0.725 -21.841 1.00 97.50 340 TRP A C 1
ATOM 2648 O O . TRP A 1 340 ? 12.898 0.296 -22.369 1.00 97.50 340 TRP A O 1
ATOM 2658 N N . TYR A 1 341 ? 11.396 -0.705 -21.029 1.00 98.06 341 TYR A N 1
ATOM 2659 C CA . TYR A 1 341 ? 10.614 0.495 -20.772 1.00 98.06 341 TYR A CA 1
ATOM 2660 C C . TYR A 1 341 ? 11.464 1.596 -20.125 1.00 98.06 341 TYR A C 1
ATOM 2662 O O . TYR A 1 341 ? 11.424 2.733 -20.586 1.00 98.06 341 TYR A O 1
ATOM 2670 N N . GLN A 1 342 ? 12.305 1.275 -19.133 1.00 97.50 342 GLN A N 1
ATOM 2671 C CA . GLN A 1 342 ? 13.226 2.238 -18.516 1.00 97.50 342 GLN A CA 1
ATOM 2672 C C . GLN A 1 342 ? 14.153 2.902 -19.547 1.00 97.50 342 GLN A C 1
ATOM 2674 O O . GLN A 1 342 ? 14.403 4.106 -19.470 1.00 97.50 342 GLN A O 1
ATOM 2679 N N . GLN A 1 343 ? 14.640 2.140 -20.530 1.00 97.44 343 GLN A N 1
ATOM 2680 C CA . GLN A 1 343 ? 15.505 2.658 -21.594 1.00 97.44 343 GLN A CA 1
ATOM 2681 C C . GLN A 1 343 ? 14.748 3.559 -22.579 1.00 97.44 343 GLN A C 1
ATOM 2683 O O . GLN A 1 343 ? 15.301 4.557 -23.040 1.00 97.44 343 GLN A O 1
ATOM 2688 N N . GLN A 1 344 ? 13.499 3.217 -22.911 1.00 97.81 344 GLN A N 1
ATOM 2689 C CA . GLN A 1 344 ? 12.686 3.989 -23.859 1.00 97.81 344 GLN A CA 1
ATOM 2690 C C . GLN A 1 344 ? 12.014 5.212 -23.219 1.00 97.81 344 GLN A C 1
ATOM 2692 O O . GLN A 1 344 ? 11.729 6.197 -23.899 1.00 97.81 344 GLN A O 1
ATOM 2697 N N . CYS A 1 345 ? 11.727 5.154 -21.920 1.00 97.62 345 CYS A N 1
ATOM 2698 C CA . CYS A 1 345 ? 10.920 6.125 -21.193 1.00 97.62 345 CYS A CA 1
ATOM 2699 C C . CYS A 1 345 ? 11.615 6.494 -19.872 1.00 97.62 345 CYS A C 1
ATOM 2701 O O . CYS A 1 345 ? 11.241 5.970 -18.826 1.00 97.62 345 CYS A O 1
ATOM 2703 N N . PRO A 1 346 ? 12.589 7.429 -19.867 1.00 97.06 346 PRO A N 1
ATOM 2704 C CA . PRO A 1 346 ? 13.281 7.847 -18.638 1.00 97.06 346 PRO A CA 1
ATOM 2705 C C . PRO A 1 346 ? 12.357 8.556 -17.633 1.00 97.06 346 PRO A C 1
ATOM 2707 O O . PRO A 1 346 ? 12.682 8.675 -16.456 1.00 97.06 346 PRO A O 1
ATOM 2710 N N . SER A 1 347 ? 11.199 9.029 -18.096 1.00 97.38 347 SER A N 1
ATOM 2711 C CA . SER A 1 347 ? 10.168 9.651 -17.274 1.00 97.38 347 SER A CA 1
ATOM 2712 C C . SER A 1 347 ? 8.828 8.974 -17.548 1.00 97.38 347 SER A C 1
ATOM 2714 O O . SER A 1 347 ? 8.397 8.901 -18.700 1.00 97.38 347 SER A O 1
ATOM 2716 N N . THR A 1 348 ? 8.173 8.486 -16.499 1.00 97.81 348 THR A N 1
ATOM 2717 C CA . THR A 1 348 ? 6.869 7.820 -16.563 1.00 97.81 348 THR A CA 1
ATOM 2718 C C . THR A 1 348 ? 5.759 8.835 -16.374 1.00 97.81 348 THR A C 1
ATOM 2720 O O . THR A 1 348 ? 5.742 9.558 -15.379 1.00 97.81 348 THR A O 1
ATOM 2723 N N . HIS A 1 349 ? 4.817 8.888 -17.315 1.00 97.19 349 HIS A N 1
ATOM 2724 C CA . HIS A 1 349 ? 3.679 9.798 -17.241 1.00 97.19 349 HIS A CA 1
ATOM 2725 C C . HIS A 1 349 ? 2.668 9.365 -16.170 1.00 97.19 349 HIS A C 1
ATOM 2727 O O . HIS A 1 349 ? 2.438 8.178 -15.952 1.00 97.19 349 HIS A O 1
ATOM 2733 N N . ILE A 1 350 ? 2.037 10.341 -15.519 1.00 96.88 350 ILE A N 1
ATOM 2734 C CA . ILE A 1 350 ? 1.005 10.134 -14.501 1.00 96.88 350 ILE A CA 1
ATOM 2735 C C . ILE A 1 350 ? -0.346 10.527 -15.098 1.00 96.88 350 ILE A C 1
ATOM 2737 O O . ILE A 1 350 ? -0.612 11.705 -15.353 1.00 96.88 350 ILE A O 1
ATOM 2741 N N . GLN A 1 351 ? -1.235 9.554 -15.267 1.00 96.00 351 GLN A N 1
ATOM 2742 C CA . GLN A 1 351 ? -2.596 9.788 -15.722 1.00 96.00 351 GLN A CA 1
ATOM 2743 C C . GLN A 1 351 ? -3.454 10.347 -14.579 1.00 96.00 351 GLN A C 1
ATOM 2745 O O . GLN A 1 351 ? -3.873 9.657 -13.645 1.00 96.00 351 GLN A O 1
ATOM 2750 N N . THR A 1 352 ? -3.740 11.646 -14.673 1.00 94.25 352 THR A N 1
ATOM 2751 C CA . THR A 1 352 ? -4.360 12.407 -13.580 1.00 94.25 352 THR A CA 1
ATOM 2752 C C . THR A 1 352 ? -5.881 12.280 -13.482 1.00 94.25 352 THR A C 1
ATOM 2754 O O . THR A 1 352 ? -6.448 12.821 -12.535 1.00 94.25 352 THR A O 1
ATOM 2757 N N . GLN A 1 353 ? -6.538 11.608 -14.433 1.00 95.75 353 GLN A N 1
ATOM 2758 C CA . GLN A 1 353 ? -7.999 11.551 -14.565 1.00 95.75 353 GLN A CA 1
ATOM 2759 C C . GLN A 1 353 ? -8.503 10.122 -14.788 1.00 95.75 353 GLN A C 1
ATOM 2761 O O . GLN A 1 353 ? -7.802 9.291 -15.365 1.00 95.75 353 GLN A O 1
ATOM 2766 N N . LEU A 1 354 ? -9.740 9.875 -14.352 1.00 96.62 354 LEU A N 1
ATOM 2767 C CA . LEU A 1 354 ? -10.504 8.666 -14.664 1.00 96.62 354 LEU A CA 1
ATOM 2768 C C . LEU A 1 354 ? -11.210 8.797 -16.035 1.00 96.62 354 LEU A C 1
ATOM 2770 O O . LEU A 1 354 ? -11.518 9.921 -16.441 1.00 96.62 354 LEU A O 1
ATOM 2774 N N . PRO A 1 355 ? -11.546 7.682 -16.713 1.00 97.06 355 PRO A N 1
ATOM 2775 C CA . PRO A 1 355 ? -11.205 6.303 -16.353 1.00 97.06 355 PRO A CA 1
ATOM 2776 C C . PRO A 1 355 ? -9.714 6.022 -16.562 1.00 97.06 355 PRO A C 1
ATOM 2778 O O . PRO A 1 355 ? -9.091 6.618 -17.433 1.00 97.06 355 PRO A O 1
ATOM 2781 N N . TRP A 1 356 ? -9.153 5.133 -15.747 1.00 97.19 356 TRP A N 1
ATOM 2782 C CA . TRP A 1 356 ? -7.792 4.631 -15.922 1.00 97.19 356 TRP A CA 1
ATOM 2783 C C . TRP A 1 356 ? -7.765 3.519 -16.968 1.00 97.19 356 TRP A C 1
ATOM 2785 O O . TRP A 1 356 ? -8.686 2.702 -17.024 1.00 97.19 356 TRP A O 1
ATOM 2795 N N . GLU A 1 357 ? -6.729 3.523 -17.802 1.00 95.88 357 GLU A N 1
ATOM 2796 C CA . GLU A 1 357 ? -6.547 2.568 -18.893 1.00 95.88 357 GLU A CA 1
ATOM 2797 C C . GLU A 1 357 ? -5.212 1.855 -18.715 1.00 95.88 357 GLU A C 1
ATOM 2799 O O . GLU A 1 357 ? -4.186 2.499 -18.500 1.00 95.88 357 GLU A O 1
ATOM 2804 N N . ASP A 1 358 ? -5.236 0.530 -18.809 1.00 95.88 358 ASP A N 1
ATOM 2805 C CA . ASP A 1 358 ? -4.027 -0.273 -18.722 1.00 95.88 358 ASP A CA 1
ATOM 2806 C C . ASP A 1 358 ? -3.168 -0.105 -19.985 1.00 95.88 358 ASP A C 1
ATOM 2808 O O . ASP A 1 358 ? -3.621 -0.304 -21.117 1.00 95.88 358 ASP A O 1
ATOM 2812 N N . VAL A 1 359 ? -1.910 0.281 -19.779 1.00 96.75 359 VAL A N 1
ATOM 2813 C CA . VAL A 1 359 ? -0.927 0.521 -20.839 1.00 96.75 359 VAL A CA 1
ATOM 2814 C C . VAL A 1 359 ? -0.000 -0.675 -21.066 1.00 96.75 359 VAL A C 1
ATOM 2816 O O . VAL A 1 359 ? 0.700 -0.706 -22.085 1.00 96.75 359 VAL A O 1
ATOM 2819 N N . THR A 1 360 ? -0.004 -1.670 -20.171 1.00 96.19 360 THR A N 1
ATOM 2820 C CA . THR A 1 360 ? 0.891 -2.834 -20.215 1.00 96.19 360 THR A CA 1
ATOM 2821 C C . THR A 1 360 ? 0.806 -3.593 -21.546 1.00 96.19 360 THR A C 1
ATOM 2823 O O . THR A 1 360 ? 1.857 -3.789 -22.171 1.00 96.19 360 THR A O 1
ATOM 2826 N N . PRO A 1 361 ? -0.384 -3.921 -22.099 1.00 95.94 361 PRO A N 1
ATOM 2827 C CA . PRO A 1 361 ? -0.484 -4.633 -23.375 1.00 95.94 361 PRO A CA 1
ATOM 2828 C C . PRO A 1 361 ? 0.120 -3.855 -24.548 1.00 95.94 361 PRO A C 1
ATOM 2830 O O . PRO A 1 361 ? 0.724 -4.440 -25.452 1.00 95.94 361 PRO A O 1
ATOM 2833 N N . THR A 1 362 ? -0.011 -2.525 -24.528 1.00 97.25 362 THR A N 1
ATOM 2834 C CA . THR A 1 362 ? 0.513 -1.649 -25.583 1.00 97.25 362 THR A CA 1
ATOM 2835 C C . THR A 1 362 ? 2.037 -1.653 -25.579 1.00 97.25 362 THR A C 1
ATOM 2837 O O . THR A 1 362 ? 2.658 -1.876 -26.620 1.00 97.25 362 THR A O 1
ATOM 2840 N N . PHE A 1 363 ? 2.651 -1.454 -24.413 1.00 97.69 363 PHE A N 1
ATOM 2841 C CA . PHE A 1 363 ? 4.106 -1.459 -24.274 1.00 97.69 363 PHE A CA 1
ATOM 2842 C C . PHE A 1 363 ? 4.711 -2.843 -24.533 1.00 97.69 363 PHE A C 1
ATOM 2844 O O . PHE A 1 363 ? 5.728 -2.947 -25.218 1.00 97.69 363 PHE A O 1
ATOM 2851 N N . LEU A 1 364 ? 4.048 -3.917 -24.097 1.00 96.12 364 LEU A N 1
ATOM 2852 C CA . LEU A 1 364 ? 4.473 -5.284 -24.397 1.00 96.12 364 LEU A CA 1
ATOM 2853 C C . LEU A 1 364 ? 4.481 -5.566 -25.908 1.00 96.12 364 LEU A C 1
ATOM 2855 O O . LEU A 1 364 ? 5.423 -6.172 -26.425 1.00 96.12 364 LEU A O 1
ATOM 2859 N N . ALA A 1 365 ? 3.454 -5.112 -26.633 1.00 97.19 365 ALA A N 1
ATOM 2860 C CA . ALA A 1 365 ? 3.401 -5.246 -28.087 1.00 97.19 365 ALA A CA 1
ATOM 2861 C C . ALA A 1 365 ? 4.528 -4.459 -28.779 1.00 97.19 365 ALA A C 1
ATOM 2863 O O . ALA A 1 365 ? 5.165 -4.983 -29.695 1.00 97.19 365 ALA A O 1
ATOM 2864 N N . GLN A 1 366 ? 4.815 -3.238 -28.314 1.00 98.06 366 GLN A N 1
ATOM 2865 C CA . GLN A 1 366 ? 5.906 -2.407 -28.835 1.00 98.06 366 GLN A CA 1
ATOM 2866 C C . GLN A 1 366 ? 7.280 -3.050 -28.614 1.00 98.06 366 GLN A C 1
ATOM 2868 O O . GLN A 1 366 ? 8.066 -3.137 -29.560 1.00 98.06 366 GLN A O 1
ATOM 2873 N N . MET A 1 367 ? 7.549 -3.561 -27.407 1.00 97.56 367 MET A N 1
ATOM 2874 C CA . MET A 1 367 ? 8.795 -4.270 -27.107 1.00 97.56 367 MET A CA 1
ATOM 2875 C C . MET A 1 367 ? 8.986 -5.467 -28.049 1.00 97.56 367 MET A C 1
ATOM 2877 O O . MET A 1 367 ? 10.034 -5.600 -28.683 1.00 97.56 367 MET A O 1
ATOM 2881 N N . LYS A 1 368 ? 7.960 -6.317 -28.193 1.00 96.94 368 LYS A N 1
ATOM 2882 C CA . LYS A 1 368 ? 8.009 -7.500 -29.071 1.00 96.94 368 LYS A CA 1
ATOM 2883 C C . LYS A 1 368 ? 8.249 -7.122 -30.534 1.00 96.94 368 LYS A C 1
ATOM 2885 O O . LYS A 1 368 ? 9.047 -7.767 -31.213 1.00 96.94 368 LYS A O 1
ATOM 2890 N N . GLN A 1 369 ? 7.599 -6.063 -31.018 1.00 98.06 369 GLN A N 1
ATOM 2891 C CA . GLN A 1 369 ? 7.797 -5.563 -32.379 1.00 98.06 369 GLN A CA 1
ATOM 2892 C C . GLN A 1 369 ? 9.243 -5.098 -32.610 1.00 98.06 369 GLN A C 1
ATOM 2894 O O . GLN A 1 369 ? 9.830 -5.422 -33.643 1.00 98.06 369 GLN A O 1
ATOM 2899 N N . GLN A 1 370 ? 9.835 -4.376 -31.655 1.00 97.50 370 GLN A N 1
ATOM 2900 C CA . GLN A 1 370 ? 11.222 -3.921 -31.762 1.00 97.50 370 GLN A CA 1
ATOM 2901 C C . GLN A 1 370 ? 12.214 -5.092 -31.747 1.00 97.50 370 GLN A C 1
ATOM 2903 O O . GLN A 1 370 ? 13.145 -5.117 -32.551 1.00 97.50 370 GLN A O 1
ATOM 2908 N N . GLN A 1 371 ? 11.996 -6.085 -30.880 1.00 95.81 371 GLN A N 1
ATOM 2909 C CA . GLN A 1 371 ? 12.820 -7.298 -30.836 1.00 95.81 371 GLN A CA 1
ATOM 2910 C C . GLN A 1 371 ? 12.782 -8.057 -32.171 1.00 95.81 371 GLN A C 1
ATOM 2912 O O . GLN A 1 371 ? 13.819 -8.515 -32.649 1.00 95.81 371 GLN A O 1
ATOM 2917 N N . GLN A 1 372 ? 11.612 -8.151 -32.812 1.00 97.31 372 GLN A N 1
ATOM 2918 C CA . GLN A 1 372 ? 11.486 -8.784 -34.126 1.00 97.31 372 GLN A CA 1
ATOM 2919 C C . GLN A 1 372 ? 12.276 -8.031 -35.209 1.00 97.31 372 GLN A C 1
ATOM 2921 O O . GLN A 1 372 ? 12.995 -8.660 -35.983 1.00 97.31 372 GLN A O 1
ATOM 2926 N N . GLN A 1 373 ? 12.195 -6.697 -35.243 1.00 97.75 373 GLN A N 1
ATOM 2927 C CA . GLN A 1 373 ? 12.935 -5.877 -36.214 1.00 97.75 373 GLN A CA 1
ATOM 2928 C C . GLN A 1 373 ? 14.454 -6.056 -36.073 1.00 97.75 373 GLN A C 1
ATOM 2930 O O . GLN A 1 373 ? 15.145 -6.260 -37.068 1.00 97.75 373 GLN A O 1
ATOM 2935 N N . GLN A 1 374 ? 14.971 -6.087 -34.841 1.00 96.50 374 GLN A N 1
ATOM 2936 C CA . GLN A 1 374 ? 16.398 -6.326 -34.581 1.00 96.50 374 GLN A CA 1
ATOM 2937 C C . GLN A 1 374 ? 16.860 -7.718 -35.048 1.00 96.50 374 GLN A C 1
ATOM 2939 O O . GLN A 1 374 ? 17.974 -7.871 -35.548 1.00 96.50 374 GLN A O 1
ATOM 2944 N N . GLN A 1 375 ? 16.005 -8.740 -34.924 1.00 96.69 375 GLN A N 1
ATOM 2945 C CA . GLN A 1 375 ? 16.296 -10.088 -35.428 1.00 96.69 375 GLN A CA 1
ATOM 2946 C C . GLN A 1 375 ? 16.279 -10.178 -36.960 1.00 96.69 375 GLN A C 1
ATOM 2948 O O . GLN A 1 375 ? 16.921 -11.068 -37.520 1.00 96.69 375 GLN A O 1
ATOM 2953 N N . GLU A 1 376 ? 15.522 -9.313 -37.635 1.00 97.56 376 GLU A N 1
ATOM 2954 C CA . GLU A 1 376 ? 15.467 -9.235 -39.097 1.00 97.56 376 GLU A CA 1
ATOM 2955 C C . GLU A 1 376 ? 16.662 -8.460 -39.670 1.00 97.56 376 GLU A C 1
ATOM 2957 O O . GLU A 1 376 ? 17.207 -8.878 -40.685 1.00 97.56 376 GLU A O 1
ATOM 2962 N N . GLU A 1 377 ? 17.122 -7.397 -39.002 1.00 96.88 377 GLU A N 1
ATOM 2963 C CA . GLU A 1 377 ? 18.297 -6.608 -39.416 1.00 96.88 377 GLU A CA 1
ATOM 2964 C C . GLU A 1 377 ? 19.639 -7.313 -39.158 1.00 96.88 377 GLU A C 1
ATOM 2966 O O . GLU A 1 377 ? 20.634 -7.026 -39.824 1.00 96.88 377 GLU A O 1
ATOM 2971 N N . GLY A 1 378 ? 19.683 -8.232 -38.189 1.00 94.44 378 GLY A N 1
ATOM 2972 C CA . GLY A 1 378 ? 20.874 -9.024 -37.868 1.00 94.44 378 GLY A CA 1
ATOM 2973 C C . GLY A 1 378 ? 21.105 -10.255 -38.758 1.00 94.44 378 GLY A C 1
ATOM 2974 O O . GLY A 1 378 ? 22.084 -10.971 -38.532 1.00 94.44 378 GLY A O 1
ATOM 2975 N N . LYS A 1 379 ? 20.214 -10.536 -39.718 1.00 71.38 379 LYS A N 1
ATOM 2976 C CA . LYS A 1 379 ? 20.305 -11.647 -40.686 1.00 71.38 379 LYS A CA 1
ATOM 2977 C C . LYS A 1 379 ? 20.763 -11.150 -42.048 1.00 71.38 379 LYS A C 1
ATOM 2979 O O . LYS A 1 379 ? 21.536 -11.899 -42.690 1.00 71.38 379 LYS A O 1
#

Secondary structure (DSSP, 8-state):
---PPP----------------S----PPPPPPP------------S---S---------GGGSHHHHHHHHHHHHHHHHHHTTTT---EEEEEETTTS--HHHHHHHIIIIIHHHS--GGGS--HHHHHHHH-TTGGGTTTTS----S-----EEEEEEEEEE-SS-EEEEEEEEEEEETTTTEEEEEEEEE-GGGTTSSHHHHHHHHHHHHHHHHHHHHHTS-PPPSEEEEEEE-TT-TTS-HHHHHHHHHHHHHHTEEEE-S---BPPSSTTPPPB-SEEEEEE-----S--TT----SEEEHHHHHHHHHHHHHHHH-GGGHHHHHTSHHHHHHHHHHHH-SEEEEE-SSSP---HHHHHHHHHHHHHHHHHHT-

Radius of gyration: 23.09 Å; Cα contacts (8 Å, |Δi|>4): 504; chains: 1; bounding box: 55×83×69 Å

pLDDT: mean 82.37, std 22.73, range [22.64, 98.75]

Organism: NCBI:txid568900

Nearest PDB structures (foldseek):
  2wpw-assembly3_C  TM=6.949E-01  e=7.133E-03  Streptomyces clavuligerus
  8h6c-assembly1_B  TM=6.170E-01  e=8.455E-03  Homo sapiens
  2aj6-assembly1_A  TM=5.142E-01  e=8.639E-02  Staphylococcus aureus subsp. aureus MW2
  6a4m-assembly1_A  TM=5.353E-01  e=8.052E+00  Bacillus subtilis subsp. subtilis str. 168

Mean predicted aligned error: 8.8 Å